Protein AF-A0A7W1M596-F1 (afdb_monomer_lite)

Sequence (520 aa):
LQRAGARLAQAERQLARLGSRATSGARTAAVVAQSPREAPVLTSSGQTLSWSRVAGMSTYVFVRKVPGQPDQYSVVTGTSITPPAVPGATVRYAVRTTAWWSSWSAERAIAYPGAGEGGKAPNPQAAPSVTVSGQTISWNSVAGVGAYVLVRKVPGLSDVYSEVNGTSVTPPVAPGKNVRYSVRTAVEHSAWAPEVAIAYPASTPPPVSPPPPVTPPVEEPVTPPPAEEGHEGSSRTMIGLDIGGWAWESAINDEAGAVRYVRSSYKHFNSDSQMALLAKAGVKLLPLFGEGGTLASYDNAAFVGEIVSWFKRYGKGGTFWAGRPVDLGATTAELINEPGNPYFYPDYANHRLYAEITKAVHSALEANFAAAVRPKLLVSYDGGFNGSEYGRAIFAAGAVADGVTVHPYGGHGSGSAGGNRERVVQAHSETGLPVYVTEVGWPTGLGLLPTGDSLQWSEQQQAVNLSDFIKWARAQGYVEDVTYFNYADYGINDFYGIVHSDGSGHKLSYGVLKAATAAS

pLDDT: mean 81.78, std 19.17, range [26.0, 98.81]

Foldseek 3Di:
DVVVVVVVVVVLLVLQVVLVPQPPDDDDDDDPQADLQEAWAWDDDAQKIFTDDHPSFQKKWKWKAWPPDPIDIDIDGHTMDRDAADAQTWMKMWMFTSHPNRDIHDIDIHGHHHPDPDDDPFDLLEAWAWDDDQQKIFTDDGHPFQKKKKWKAWPPDDIDIDIDGHGMDRDDADEQTWMKMWMTGPDPNRDIYPIDIDGHHHDDDDPPDPPDPDDDDDDDPDDDDDDDDDPPPQQFAAEEAEAEDDPCLVCLLVRLLQHQEYEYACVCVQDLVSLVSSVVSNHAYAHEQAEADALVVCPDPVNLVSVLVSCCQQFFVHPSCVPPPDRSGAQAYEYHALLCDCSRHVNSVPLLSLQVSQVSNVVSLPVRDDPVGRRWYEYECQSVPNQNVSNVSNVVSPHDTQAYEDALAQADDPCSLQSPCVSVVVSCVVPVHAYAHAETFAAAQPPDDDPVRHDHDHLVSRQVSLLVNSVVLSVPSRHRYDYYPHQEQDDPGRRRHQAYNVRPDGGSNSVSSRVSNVVD

Structure (mmCIF, N/CA/C/O backbone):
data_AF-A0A7W1M596-F1
#
_entry.id   AF-A0A7W1M596-F1
#
loop_
_atom_site.group_PDB
_atom_site.id
_atom_site.type_symbol
_atom_site.label_atom_id
_atom_site.label_alt_id
_atom_site.label_comp_id
_atom_site.label_asym_id
_atom_site.label_entity_id
_atom_site.label_seq_id
_atom_site.pdbx_PDB_ins_code
_atom_site.Cartn_x
_atom_site.Cartn_y
_atom_site.Cartn_z
_atom_site.occupancy
_atom_site.B_iso_or_equiv
_atom_site.auth_seq_id
_atom_site.auth_comp_id
_atom_site.auth_asym_id
_atom_site.auth_atom_id
_atom_site.pdbx_PDB_model_num
ATOM 1 N N . LEU A 1 1 ? 16.383 23.974 5.645 1.00 28.50 1 LEU A N 1
ATOM 2 C CA . LEU A 1 1 ? 17.356 22.950 6.100 1.00 28.50 1 LEU A CA 1
ATOM 3 C C . LEU A 1 1 ? 16.738 21.543 6.186 1.00 28.50 1 LEU A C 1
ATOM 5 O O . LEU A 1 1 ? 17.225 20.673 5.482 1.00 28.50 1 LEU A O 1
ATOM 9 N N . GLN A 1 2 ? 15.616 21.308 6.886 1.00 27.77 2 GLN A N 1
ATOM 10 C CA . GLN A 1 2 ? 14.975 19.970 6.972 1.00 27.77 2 GLN A CA 1
ATOM 11 C C . GLN A 1 2 ? 14.393 19.398 5.653 1.00 27.77 2 GLN A C 1
ATOM 13 O O . GLN A 1 2 ? 14.469 18.195 5.428 1.00 27.77 2 GLN A O 1
ATOM 18 N N . ARG A 1 3 ? 13.879 20.229 4.728 1.00 26.00 3 ARG A N 1
ATOM 19 C CA . ARG A 1 3 ? 13.338 19.755 3.427 1.00 26.00 3 ARG A CA 1
ATOM 20 C C . ARG A 1 3 ? 14.406 19.248 2.441 1.00 26.00 3 ARG A C 1
ATOM 22 O O . ARG A 1 3 ? 14.083 18.471 1.549 1.00 26.00 3 ARG A O 1
ATOM 29 N N . ALA A 1 4 ? 15.665 19.665 2.602 1.00 27.11 4 ALA A N 1
ATOM 30 C CA . ALA A 1 4 ? 16.783 19.183 1.786 1.00 27.11 4 ALA A CA 1
ATOM 31 C C . ALA A 1 4 ? 17.272 17.798 2.252 1.00 27.11 4 ALA A C 1
ATOM 33 O O . ALA A 1 4 ? 17.572 16.951 1.418 1.00 27.11 4 ALA A O 1
ATOM 34 N N . GLY A 1 5 ? 17.250 17.532 3.566 1.00 27.67 5 GLY A N 1
ATOM 35 C CA . GLY A 1 5 ? 17.598 16.224 4.135 1.00 27.67 5 GLY A CA 1
ATOM 36 C C . GLY A 1 5 ? 16.608 15.112 3.771 1.00 27.67 5 GLY A C 1
ATOM 37 O O . GLY A 1 5 ? 17.021 13.998 3.476 1.00 27.67 5 GLY A O 1
ATOM 38 N N . ALA A 1 6 ? 15.308 15.420 3.693 1.00 30.38 6 ALA A N 1
ATOM 39 C CA . ALA A 1 6 ? 14.288 14.443 3.296 1.00 30.38 6 ALA A CA 1
ATOM 40 C C . ALA A 1 6 ? 14.400 14.026 1.814 1.00 30.38 6 ALA A C 1
ATOM 42 O O . ALA A 1 6 ? 14.241 12.851 1.488 1.00 30.38 6 ALA A O 1
ATOM 43 N N . ARG A 1 7 ? 14.732 14.976 0.925 1.00 34.94 7 ARG A N 1
ATOM 44 C CA . ARG A 1 7 ? 14.976 14.711 -0.504 1.00 34.94 7 ARG A CA 1
ATOM 45 C C . ARG A 1 7 ? 16.296 13.972 -0.737 1.00 34.94 7 ARG A C 1
ATOM 47 O O . ARG A 1 7 ? 16.336 13.084 -1.582 1.00 34.94 7 ARG A O 1
ATOM 54 N N . LEU A 1 8 ? 17.337 14.282 0.043 1.00 36.59 8 LEU A N 1
ATOM 55 C CA . LEU A 1 8 ? 18.605 13.546 0.033 1.00 36.59 8 LEU A CA 1
ATOM 56 C C . LEU A 1 8 ? 18.402 12.090 0.476 1.00 36.59 8 LEU A C 1
ATOM 58 O O . LEU A 1 8 ? 18.803 11.190 -0.247 1.00 36.59 8 LEU A O 1
ATOM 62 N N . ALA A 1 9 ? 17.669 11.848 1.566 1.00 37.00 9 ALA A N 1
ATOM 63 C CA . ALA A 1 9 ? 17.369 10.495 2.037 1.00 37.00 9 ALA A CA 1
ATOM 64 C C . ALA A 1 9 ? 16.513 9.685 1.040 1.00 37.00 9 ALA A C 1
ATOM 66 O O . ALA A 1 9 ? 16.680 8.476 0.903 1.00 37.00 9 ALA A O 1
ATOM 67 N N . GLN A 1 10 ? 15.591 10.329 0.317 1.00 38.19 10 GLN A N 1
ATOM 68 C CA . GLN A 1 10 ? 14.768 9.668 -0.703 1.00 38.19 10 GLN A CA 1
ATOM 69 C C . GLN A 1 10 ? 15.570 9.335 -1.971 1.00 38.19 10 GLN A C 1
ATOM 71 O O . GLN A 1 10 ? 15.425 8.238 -2.510 1.00 38.19 10 GLN A O 1
ATOM 76 N N . ALA A 1 11 ? 16.471 10.230 -2.387 1.00 36.00 11 ALA A N 1
ATOM 77 C CA . ALA A 1 11 ? 17.426 9.964 -3.457 1.00 36.00 11 ALA A CA 1
ATOM 78 C C . ALA A 1 11 ? 18.417 8.855 -3.058 1.00 36.00 11 ALA A C 1
ATOM 80 O O . ALA A 1 11 ? 18.638 7.936 -3.836 1.00 36.00 11 ALA A O 1
ATOM 81 N N . GLU A 1 12 ? 18.947 8.866 -1.831 1.00 38.59 12 GLU A N 1
ATOM 82 C CA . GLU A 1 12 ? 19.834 7.822 -1.293 1.00 38.59 12 GLU A CA 1
ATOM 83 C C . GLU A 1 12 ? 19.157 6.441 -1.236 1.00 38.59 12 GLU A C 1
ATOM 85 O O . GLU A 1 12 ? 19.791 5.432 -1.547 1.00 38.59 12 GLU A O 1
ATOM 90 N N . ARG A 1 13 ? 17.849 6.388 -0.947 1.00 41.91 13 ARG A N 1
ATOM 91 C CA . ARG A 1 13 ? 17.044 5.154 -0.987 1.00 41.91 13 ARG A CA 1
ATOM 92 C C . ARG A 1 13 ? 16.803 4.628 -2.406 1.00 41.91 13 ARG A C 1
ATOM 94 O O . ARG A 1 13 ? 16.913 3.424 -2.627 1.00 41.91 13 ARG A O 1
ATOM 101 N N . GLN A 1 14 ? 16.531 5.503 -3.377 1.00 38.78 14 GLN A N 1
ATOM 102 C CA . GLN A 1 14 ? 16.448 5.108 -4.794 1.00 38.78 14 GLN A CA 1
ATOM 103 C C . GLN A 1 14 ? 17.814 4.659 -5.347 1.00 38.78 14 GLN A C 1
ATOM 105 O O . GLN A 1 14 ? 17.888 3.735 -6.154 1.00 38.78 14 GLN A O 1
ATOM 110 N N . LEU A 1 15 ? 18.903 5.257 -4.859 1.00 38.81 15 LEU A N 1
ATOM 111 C CA . LEU A 1 15 ? 20.287 4.939 -5.224 1.00 38.81 15 LEU A CA 1
ATOM 112 C C . LEU A 1 15 ? 20.763 3.581 -4.684 1.00 38.81 15 LEU A C 1
ATOM 114 O O . LEU A 1 15 ? 21.453 2.850 -5.396 1.00 38.81 15 LEU A O 1
ATOM 118 N N . ALA A 1 16 ? 20.363 3.209 -3.464 1.00 37.22 16 ALA A N 1
ATOM 119 C CA . ALA A 1 16 ? 20.720 1.933 -2.838 1.00 37.22 16 ALA A CA 1
ATOM 120 C C . ALA A 1 16 ? 20.178 0.708 -3.602 1.00 37.22 16 ALA A C 1
ATOM 122 O O . ALA A 1 16 ? 20.854 -0.319 -3.673 1.00 37.22 16 ALA A O 1
ATOM 123 N N . ARG A 1 17 ? 19.001 0.831 -4.234 1.00 41.44 17 ARG A N 1
ATOM 124 C CA . ARG A 1 17 ? 18.381 -0.230 -5.055 1.00 41.44 17 ARG A CA 1
ATOM 125 C C . ARG A 1 17 ? 19.110 -0.481 -6.382 1.00 41.44 17 ARG A C 1
ATOM 127 O O . ARG A 1 17 ? 19.020 -1.574 -6.933 1.00 41.44 17 ARG A O 1
ATOM 134 N N . LEU A 1 18 ? 19.850 0.504 -6.893 1.00 40.41 18 LEU A N 1
ATOM 135 C CA . LEU A 1 18 ? 20.597 0.383 -8.151 1.00 40.41 18 LEU A CA 1
ATOM 136 C C . LEU A 1 18 ? 22.004 -0.212 -7.951 1.00 40.41 18 LEU A C 1
ATOM 138 O O . LEU A 1 18 ? 22.523 -0.855 -8.860 1.00 40.41 18 LEU A O 1
ATOM 142 N N . GLY A 1 19 ? 22.612 -0.038 -6.771 1.00 35.19 19 GLY A N 1
ATOM 143 C CA . GLY A 1 19 ? 23.960 -0.536 -6.463 1.00 35.19 19 GLY A CA 1
ATOM 144 C C . GLY A 1 19 ? 24.043 -2.029 -6.109 1.00 35.19 19 GLY A C 1
ATOM 145 O O . GLY A 1 19 ? 25.073 -2.654 -6.348 1.00 35.19 19 GLY A O 1
ATOM 146 N N . SER A 1 20 ? 22.974 -2.631 -5.576 1.00 39.31 20 SER A N 1
ATOM 147 C CA . SER A 1 20 ? 22.945 -4.049 -5.165 1.00 39.31 20 SER A CA 1
ATOM 148 C C . SER A 1 20 ? 22.769 -5.041 -6.325 1.00 39.31 20 SER A C 1
ATOM 150 O O . SER A 1 20 ? 23.037 -6.228 -6.158 1.00 39.31 20 SER A O 1
ATOM 152 N N . ARG A 1 21 ? 22.368 -4.573 -7.516 1.00 39.81 21 ARG A N 1
ATOM 153 C CA . ARG A 1 21 ? 22.128 -5.408 -8.710 1.00 39.81 21 ARG A CA 1
ATOM 154 C C . ARG A 1 21 ? 23.375 -5.743 -9.536 1.00 39.81 21 ARG A C 1
ATOM 156 O O . ARG A 1 21 ? 23.281 -6.562 -10.443 1.00 39.81 21 ARG A O 1
ATOM 163 N N . ALA A 1 22 ? 24.530 -5.142 -9.251 1.00 38.72 22 ALA A N 1
ATOM 164 C CA . ALA A 1 22 ? 25.723 -5.291 -10.092 1.00 38.72 22 ALA A CA 1
ATOM 165 C C . ALA A 1 22 ? 26.769 -6.307 -9.578 1.00 38.72 22 ALA A C 1
ATOM 167 O O . ALA A 1 22 ? 27.789 -6.512 -10.233 1.00 38.72 22 ALA A O 1
ATOM 168 N N . THR A 1 23 ? 26.542 -6.963 -8.431 1.00 39.78 23 THR A N 1
ATOM 169 C CA . THR A 1 23 ? 27.536 -7.845 -7.779 1.00 39.78 23 THR A CA 1
ATOM 170 C C . THR A 1 23 ? 27.235 -9.347 -7.835 1.00 39.78 23 THR A C 1
ATOM 172 O O . THR A 1 23 ? 28.055 -10.140 -7.375 1.00 39.78 23 THR A O 1
ATOM 175 N N . SER A 1 24 ? 26.131 -9.790 -8.438 1.00 37.09 24 SER A N 1
ATOM 176 C CA . SER A 1 24 ? 25.771 -11.215 -8.520 1.00 37.09 24 SER A CA 1
ATOM 177 C C . SER A 1 24 ? 26.076 -11.826 -9.892 1.00 37.09 24 SER A C 1
ATOM 179 O O . SER A 1 24 ? 25.184 -12.255 -10.618 1.00 37.09 24 SER A O 1
ATOM 181 N N . GLY A 1 25 ? 27.360 -11.904 -10.255 1.00 39.53 25 GLY A N 1
ATOM 182 C CA . GLY A 1 25 ? 27.763 -12.664 -11.440 1.00 39.53 25 GLY A CA 1
ATOM 183 C C . GLY A 1 25 ? 29.232 -12.545 -11.826 1.00 39.53 25 GLY A C 1
ATOM 184 O O . GLY A 1 25 ? 29.533 -11.847 -12.782 1.00 39.53 25 GLY A O 1
ATOM 185 N N . ALA A 1 26 ? 30.130 -13.230 -11.107 1.00 35.09 26 ALA A N 1
ATOM 186 C CA . ALA A 1 26 ? 31.354 -13.834 -11.662 1.00 35.09 26 ALA A CA 1
ATOM 187 C C . ALA A 1 26 ? 32.180 -14.500 -10.547 1.00 35.09 26 ALA A C 1
ATOM 189 O O . ALA A 1 26 ? 32.810 -13.827 -9.731 1.00 35.09 26 ALA A O 1
ATOM 190 N N . ARG A 1 27 ? 32.225 -15.837 -10.535 1.00 38.66 27 ARG A N 1
ATOM 191 C CA . ARG A 1 27 ? 33.371 -16.571 -9.980 1.00 38.66 27 ARG A CA 1
ATOM 192 C C . ARG A 1 27 ? 34.396 -16.766 -11.105 1.00 38.66 27 ARG A C 1
ATOM 194 O O . ARG A 1 27 ? 34.011 -16.970 -12.252 1.00 38.66 27 ARG A O 1
ATOM 201 N N . THR A 1 28 ? 35.673 -16.711 -10.714 1.00 34.78 28 THR A N 1
ATOM 202 C CA . THR A 1 28 ? 36.935 -16.935 -11.460 1.00 34.78 28 THR A CA 1
ATOM 203 C C . THR A 1 28 ? 37.419 -15.868 -12.454 1.00 34.78 28 THR A C 1
ATOM 205 O O . THR A 1 28 ? 37.081 -15.899 -13.627 1.00 34.78 28 THR A O 1
ATOM 208 N N . ALA A 1 29 ? 38.311 -14.979 -11.994 1.00 29.66 29 ALA A N 1
ATOM 209 C CA . ALA A 1 29 ? 39.751 -14.949 -12.321 1.00 29.66 29 ALA A CA 1
ATOM 210 C C . ALA A 1 29 ? 40.411 -13.756 -11.594 1.00 29.66 29 ALA A C 1
ATOM 212 O O . ALA A 1 29 ? 39.835 -12.673 -11.513 1.00 29.66 29 ALA A O 1
ATOM 213 N N . ALA A 1 30 ? 41.598 -13.964 -11.021 1.00 36.91 30 ALA A N 1
ATOM 214 C CA . ALA A 1 30 ? 42.305 -12.979 -10.209 1.00 36.91 30 ALA A CA 1
ATOM 215 C C . ALA A 1 30 ? 42.829 -11.801 -11.052 1.00 36.91 30 ALA A C 1
ATOM 217 O O . ALA A 1 30 ? 43.868 -11.889 -11.697 1.00 36.91 30 ALA A O 1
ATOM 218 N N . VAL A 1 31 ? 42.125 -10.675 -10.985 1.00 36.19 31 VAL A N 1
ATOM 219 C CA . VAL A 1 31 ? 42.684 -9.328 -11.149 1.00 36.19 31 VAL A CA 1
ATOM 220 C C . VAL A 1 31 ? 42.338 -8.609 -9.854 1.00 36.19 31 VAL A C 1
ATOM 222 O O . VAL A 1 31 ? 41.225 -8.776 -9.358 1.00 36.19 31 VAL A O 1
ATOM 225 N N . VAL A 1 32 ? 43.284 -7.875 -9.267 1.00 41.69 32 VAL A N 1
ATOM 226 C CA . VAL A 1 32 ? 43.079 -7.089 -8.040 1.00 41.69 32 VAL A CA 1
ATOM 227 C C . VAL A 1 32 ? 41.916 -6.119 -8.280 1.00 41.69 32 VAL A C 1
ATOM 229 O O . VAL A 1 32 ? 42.087 -5.053 -8.864 1.00 41.69 32 VAL A O 1
ATOM 232 N N . ALA A 1 33 ? 40.702 -6.537 -7.921 1.00 40.25 33 ALA A N 1
ATOM 233 C CA . ALA A 1 33 ? 39.493 -5.772 -8.155 1.00 40.25 33 ALA A CA 1
ATOM 234 C C . ALA A 1 33 ? 39.441 -4.660 -7.109 1.00 40.25 33 ALA A C 1
ATOM 236 O O . ALA A 1 33 ? 39.311 -4.932 -5.915 1.00 40.25 33 ALA A O 1
ATOM 237 N N . GLN A 1 34 ? 39.577 -3.412 -7.565 1.00 52.25 34 GLN A N 1
ATOM 238 C CA . GLN A 1 34 ? 39.363 -2.236 -6.726 1.00 52.25 34 GLN A CA 1
ATOM 239 C C . GLN A 1 34 ? 37.997 -2.338 -6.049 1.00 52.25 34 GLN A C 1
ATOM 241 O O . GLN A 1 34 ? 36.995 -2.679 -6.685 1.00 52.25 34 GLN A O 1
ATOM 246 N N . SER A 1 35 ? 37.981 -2.069 -4.746 1.00 67.12 35 SER A N 1
ATOM 247 C CA . SER A 1 35 ? 36.778 -2.168 -3.928 1.00 67.12 35 SER A CA 1
ATOM 248 C C . SER A 1 35 ? 35.696 -1.246 -4.497 1.00 67.12 35 SER A C 1
ATOM 250 O O . SER A 1 35 ? 35.984 -0.083 -4.776 1.00 67.12 35 SER A O 1
ATOM 252 N N . PRO A 1 36 ? 34.427 -1.682 -4.606 1.00 63.12 36 PRO A N 1
ATOM 253 C CA . PRO A 1 36 ? 33.338 -0.821 -5.073 1.00 63.12 36 PRO A CA 1
ATOM 254 C C . PRO A 1 36 ? 33.099 0.400 -4.168 1.00 63.12 36 PRO A C 1
ATOM 256 O O . PRO A 1 36 ? 32.384 1.322 -4.557 1.00 63.12 36 PRO A O 1
ATOM 259 N N . ARG A 1 37 ? 33.704 0.423 -2.970 1.00 71.31 37 ARG A N 1
ATOM 260 C CA . ARG A 1 37 ? 33.677 1.542 -2.015 1.00 71.31 37 ARG A CA 1
ATOM 261 C C . ARG A 1 37 ? 34.834 2.531 -2.189 1.00 71.31 37 ARG A C 1
ATOM 263 O O . ARG A 1 37 ? 34.822 3.588 -1.560 1.00 71.31 37 ARG A O 1
ATOM 270 N N . GLU A 1 38 ? 35.828 2.198 -3.006 1.00 75.69 38 GLU A N 1
ATOM 271 C CA . GLU A 1 38 ? 36.959 3.072 -3.298 1.00 75.69 38 GLU A CA 1
ATOM 272 C C . GLU A 1 38 ? 36.514 4.255 -4.168 1.00 75.69 38 GLU A C 1
ATOM 274 O O . GLU A 1 38 ? 35.653 4.129 -5.046 1.00 75.69 38 GLU A O 1
ATOM 279 N N . ALA A 1 39 ? 37.083 5.429 -3.896 1.00 82.00 39 ALA A N 1
ATOM 280 C CA . ALA A 1 39 ? 36.759 6.635 -4.637 1.00 82.00 39 ALA A CA 1
ATOM 281 C C . ALA A 1 39 ? 37.304 6.549 -6.075 1.00 82.00 39 ALA A C 1
ATOM 283 O O . ALA A 1 39 ? 38.486 6.250 -6.257 1.00 82.00 39 ALA A O 1
ATOM 284 N N . PRO A 1 40 ? 36.503 6.875 -7.104 1.00 88.12 40 PRO A N 1
ATOM 285 C CA . PRO A 1 40 ? 37.016 7.009 -8.460 1.00 88.12 40 PRO A CA 1
ATOM 286 C C . PRO A 1 40 ? 38.048 8.140 -8.548 1.00 88.12 40 PRO A C 1
ATOM 288 O O . PRO A 1 40 ? 37.917 9.181 -7.900 1.00 88.12 40 PRO A O 1
ATOM 291 N N . VAL A 1 41 ? 39.056 7.981 -9.400 1.00 91.75 41 VAL A N 1
ATOM 292 C CA . VAL A 1 41 ? 40.051 9.026 -9.657 1.00 91.75 41 VAL A CA 1
ATOM 293 C C . VAL A 1 41 ? 39.484 10.001 -10.678 1.00 91.75 41 VAL A C 1
ATOM 295 O O . VAL A 1 41 ? 39.380 9.655 -11.849 1.00 91.75 41 VAL A O 1
ATOM 298 N N . LEU A 1 42 ? 39.120 11.210 -10.244 1.00 92.38 42 LEU A N 1
ATOM 299 C CA . LEU A 1 42 ? 38.543 12.257 -11.092 1.00 92.38 42 LEU A CA 1
ATOM 300 C C . LEU A 1 42 ? 39.627 13.120 -11.763 1.00 92.38 42 LEU A C 1
ATOM 302 O O . LEU A 1 42 ? 40.504 13.689 -11.101 1.00 92.38 42 LEU A O 1
ATOM 306 N N . THR A 1 43 ? 39.529 13.275 -13.080 1.00 83.56 43 THR A N 1
ATOM 307 C CA . THR A 1 43 ? 40.374 14.135 -13.915 1.00 83.56 43 THR A CA 1
ATOM 308 C C . THR A 1 43 ? 39.517 15.085 -14.753 1.00 83.56 43 THR A C 1
ATOM 310 O O . THR A 1 43 ? 38.329 14.851 -14.973 1.00 83.56 43 THR A O 1
ATOM 313 N N . SER A 1 44 ? 40.111 16.192 -15.195 1.00 81.75 44 SER A N 1
ATOM 314 C CA . SER A 1 44 ? 39.487 17.148 -16.109 1.00 81.75 44 SER A CA 1
ATOM 315 C C . SER A 1 44 ? 40.352 17.323 -17.353 1.00 81.75 44 SER A C 1
ATOM 317 O O . SER A 1 44 ? 41.578 17.365 -17.271 1.00 81.75 44 SER A O 1
ATOM 319 N N . SER A 1 45 ? 39.704 17.443 -18.508 1.00 75.44 45 SER A N 1
ATOM 320 C CA . SER A 1 45 ? 40.321 17.869 -19.761 1.00 75.44 45 SER A CA 1
ATOM 321 C C . SER A 1 45 ? 39.384 18.862 -20.441 1.00 75.44 45 SER A C 1
ATOM 323 O O . SER A 1 45 ? 38.261 18.524 -20.823 1.00 75.44 45 SER A O 1
ATOM 325 N N . GLY A 1 46 ? 39.801 20.128 -20.504 1.00 78.81 46 GLY A N 1
ATOM 326 C CA . GLY A 1 46 ? 38.909 21.229 -20.863 1.00 78.81 46 GLY A CA 1
ATOM 327 C C . GLY A 1 46 ? 37.721 21.329 -19.897 1.00 78.81 46 GLY A C 1
ATOM 328 O O . GLY A 1 46 ? 37.907 21.412 -18.684 1.00 78.81 46 GLY A O 1
ATOM 329 N N . GLN A 1 47 ? 36.501 21.312 -20.439 1.00 77.81 47 GLN A N 1
ATOM 330 C CA . GLN A 1 47 ? 35.254 21.340 -19.657 1.00 77.81 47 GLN A CA 1
ATOM 331 C C . GLN A 1 47 ? 34.692 19.940 -19.360 1.00 77.81 47 GLN A C 1
ATOM 333 O O . GLN A 1 47 ? 33.639 19.808 -18.740 1.00 77.81 47 GLN A O 1
ATOM 338 N N . THR A 1 48 ? 35.381 18.890 -19.802 1.00 76.31 48 THR A N 1
ATOM 339 C CA . THR A 1 48 ? 34.952 17.507 -19.611 1.00 76.31 48 THR A CA 1
ATOM 340 C C . THR A 1 48 ? 35.653 16.909 -18.403 1.00 76.31 48 THR A C 1
ATOM 342 O O . THR A 1 48 ? 36.873 16.997 -18.257 1.00 76.31 48 THR A O 1
ATOM 345 N N . LEU A 1 49 ? 34.868 16.285 -17.535 1.00 83.56 49 LEU A N 1
ATOM 346 C CA . LEU A 1 49 ? 35.326 15.503 -16.399 1.00 83.56 49 LEU A CA 1
ATOM 347 C C . LEU A 1 49 ? 35.291 14.028 -16.773 1.00 83.56 49 LEU A C 1
ATOM 349 O O . LEU A 1 49 ? 34.320 13.565 -17.367 1.00 83.56 49 LEU A O 1
ATOM 353 N N . SER A 1 50 ? 36.322 13.289 -16.391 1.00 81.38 50 SER A N 1
ATOM 354 C CA . SER A 1 50 ? 36.404 11.842 -16.582 1.00 81.38 50 SER A CA 1
ATOM 355 C C . SER A 1 50 ? 36.919 11.190 -15.310 1.00 81.38 50 SER A C 1
ATOM 357 O O . SER A 1 50 ? 37.657 11.814 -14.552 1.00 81.38 50 SER A O 1
ATOM 359 N N . TRP A 1 51 ? 36.537 9.945 -15.040 1.00 91.31 51 TRP A N 1
ATOM 360 C CA . TRP A 1 51 ? 37.010 9.238 -13.850 1.00 91.31 51 TRP A CA 1
ATOM 361 C C . TRP A 1 51 ? 37.339 7.774 -14.101 1.00 91.31 51 TRP A C 1
ATOM 363 O O . TRP A 1 51 ? 36.896 7.178 -15.082 1.00 91.31 51 TRP A O 1
ATOM 373 N N . SER A 1 52 ? 38.142 7.185 -13.210 1.00 86.38 52 SER A N 1
ATOM 374 C CA . SER A 1 52 ? 38.480 5.765 -13.298 1.00 86.38 52 SER A CA 1
ATOM 375 C C . SER A 1 52 ? 37.237 4.885 -13.144 1.00 86.38 52 SER A C 1
ATOM 377 O O . SER A 1 52 ? 36.372 5.110 -12.289 1.00 86.38 52 SER A O 1
ATOM 379 N N . ARG A 1 53 ? 37.152 3.847 -13.980 1.00 82.62 53 ARG A N 1
ATOM 380 C CA . ARG A 1 53 ? 36.116 2.828 -13.833 1.00 82.62 53 ARG A CA 1
ATOM 381 C C . ARG A 1 53 ? 36.376 2.030 -12.556 1.00 82.62 53 ARG A C 1
ATOM 383 O O . ARG A 1 53 ? 37.497 1.584 -12.346 1.00 82.62 53 ARG A O 1
ATOM 390 N N . VAL A 1 54 ? 35.342 1.813 -11.746 1.00 81.31 54 VAL A N 1
ATOM 391 C CA . VAL A 1 54 ? 35.410 0.939 -10.567 1.00 81.31 54 VAL A CA 1
ATOM 392 C C . VAL A 1 54 ? 34.761 -0.388 -10.943 1.00 81.31 54 VAL A C 1
ATOM 394 O O . VAL A 1 54 ? 33.707 -0.406 -11.586 1.00 81.31 54 VAL A O 1
ATOM 397 N N . ALA A 1 55 ? 35.417 -1.500 -10.616 1.00 75.75 55 ALA A N 1
ATOM 398 C CA . ALA A 1 55 ? 34.967 -2.831 -11.009 1.00 75.75 55 ALA A CA 1
ATOM 399 C C . ALA A 1 55 ? 33.549 -3.114 -10.483 1.00 75.75 55 ALA A C 1
ATOM 401 O O . ALA A 1 55 ? 33.216 -2.778 -9.349 1.00 75.75 55 ALA A O 1
ATOM 402 N N . GLY A 1 56 ? 32.700 -3.697 -11.331 1.00 70.25 56 GLY A N 1
ATOM 403 C CA . GLY A 1 56 ? 31.297 -3.961 -10.994 1.00 70.25 56 GLY A CA 1
ATOM 404 C C . GLY A 1 56 ? 30.392 -2.723 -10.969 1.00 70.25 56 GLY A C 1
ATOM 405 O O . GLY A 1 56 ? 29.201 -2.871 -10.739 1.00 70.25 56 GLY A O 1
ATOM 406 N N . MET A 1 57 ? 30.902 -1.518 -11.250 1.00 74.75 57 MET A N 1
ATOM 407 C CA . MET A 1 57 ? 30.095 -0.294 -11.269 1.00 74.75 57 MET A CA 1
ATOM 408 C C . MET A 1 57 ? 29.909 0.236 -12.697 1.00 74.75 57 MET A C 1
ATOM 410 O O . MET A 1 57 ? 30.854 0.332 -13.486 1.00 74.75 57 MET A O 1
ATOM 414 N N . SER A 1 58 ? 28.670 0.598 -13.031 1.00 73.69 58 SER A N 1
ATOM 415 C CA . SER A 1 58 ? 28.291 1.283 -14.281 1.00 73.69 58 SER A CA 1
ATOM 416 C C . SER A 1 58 ? 27.648 2.652 -14.040 1.00 73.69 58 SER A C 1
ATOM 418 O O . SER A 1 58 ? 27.443 3.413 -14.989 1.00 73.69 58 SER A O 1
ATOM 420 N N . THR A 1 59 ? 27.360 2.975 -12.777 1.00 70.06 59 THR A N 1
ATOM 421 C CA . THR A 1 59 ? 26.697 4.203 -12.341 1.00 70.06 59 THR A CA 1
ATOM 422 C C . THR A 1 59 ? 27.493 4.897 -11.243 1.00 70.06 59 THR A C 1
ATOM 424 O O . THR A 1 59 ? 28.118 4.259 -10.388 1.00 70.06 59 THR A O 1
ATOM 427 N N . TYR A 1 60 ? 27.452 6.226 -11.266 1.00 80.69 60 TYR A N 1
ATOM 428 C CA . TYR A 1 60 ? 28.171 7.087 -10.340 1.00 80.69 60 TYR A CA 1
ATOM 429 C C . TYR A 1 60 ? 27.279 8.225 -9.857 1.00 80.69 60 TYR A C 1
ATOM 431 O O . TYR A 1 60 ? 26.414 8.702 -10.592 1.00 80.69 60 TYR A O 1
ATOM 439 N N . VAL A 1 61 ? 27.508 8.677 -8.627 1.00 76.44 61 VAL A N 1
ATOM 440 C CA . VAL A 1 61 ? 26.906 9.903 -8.101 1.00 76.44 61 VAL A CA 1
ATOM 441 C C . VAL A 1 61 ? 27.864 11.051 -8.384 1.00 76.44 61 VAL A C 1
ATOM 443 O O . VAL A 1 61 ? 29.013 11.028 -7.947 1.00 76.44 61 VAL A O 1
ATOM 446 N N . PHE A 1 62 ? 27.376 12.052 -9.103 1.00 83.81 62 PHE A N 1
ATOM 447 C CA . PHE A 1 62 ? 28.093 13.264 -9.468 1.00 83.81 62 PHE A CA 1
ATOM 448 C C . PHE A 1 62 ? 27.552 14.446 -8.666 1.00 83.81 62 PHE A C 1
ATOM 450 O O . PHE A 1 62 ? 26.343 14.692 -8.677 1.00 83.81 62 PHE A O 1
ATOM 457 N N . VAL A 1 63 ? 28.437 15.180 -7.988 1.00 81.44 63 VAL A N 1
ATOM 458 C CA . VAL A 1 63 ? 28.087 16.427 -7.295 1.00 81.44 63 VAL A CA 1
ATOM 459 C C . VAL A 1 63 ? 28.701 17.627 -8.002 1.00 81.44 63 VAL A C 1
ATOM 461 O O . VAL A 1 63 ? 29.872 17.616 -8.384 1.00 81.44 63 VAL A O 1
ATOM 464 N N . ARG A 1 64 ? 27.896 18.680 -8.143 1.00 84.38 64 ARG A N 1
ATOM 465 C CA . ARG A 1 64 ? 28.253 19.982 -8.699 1.00 84.38 64 ARG A CA 1
ATOM 466 C C . ARG A 1 64 ? 28.042 21.056 -7.639 1.00 84.38 64 ARG A C 1
ATOM 468 O O . ARG A 1 64 ? 26.928 21.245 -7.155 1.00 84.38 64 ARG A O 1
ATOM 475 N N . LYS A 1 65 ? 29.111 21.785 -7.324 1.00 83.38 65 LYS A N 1
ATOM 476 C CA . LYS A 1 65 ? 29.137 22.839 -6.307 1.00 83.38 65 LYS A CA 1
ATOM 477 C C . LYS A 1 65 ? 29.431 24.179 -6.966 1.00 83.38 65 LYS A C 1
ATOM 479 O O . LYS A 1 65 ? 30.577 24.483 -7.310 1.00 83.38 65 LYS A O 1
ATOM 484 N N . VAL A 1 66 ? 28.376 24.959 -7.184 1.00 81.38 66 VAL A N 1
ATOM 485 C CA . VAL A 1 66 ? 28.476 26.323 -7.716 1.00 81.38 66 VAL A CA 1
ATOM 486 C C . VAL A 1 66 ? 28.528 27.300 -6.541 1.00 81.38 66 VAL A C 1
ATOM 488 O O . VAL A 1 66 ? 27.676 27.204 -5.657 1.00 81.38 66 VAL A O 1
ATOM 491 N N . PRO A 1 67 ? 29.482 28.249 -6.509 1.00 77.50 67 PRO A N 1
ATOM 492 C CA . PRO A 1 67 ? 29.526 29.269 -5.466 1.00 77.50 67 PRO A CA 1
ATOM 493 C C . PRO A 1 67 ? 28.179 29.988 -5.303 1.00 77.50 67 PRO A C 1
ATOM 495 O O . PRO A 1 67 ? 27.579 30.425 -6.283 1.00 77.50 67 PRO A O 1
ATOM 498 N N . GLY A 1 68 ? 27.696 30.092 -4.062 1.00 70.19 68 GLY A N 1
ATOM 499 C CA . GLY A 1 68 ? 26.423 30.750 -3.742 1.00 70.19 68 GLY A CA 1
ATOM 500 C C . GLY A 1 68 ? 25.161 29.924 -4.027 1.00 70.19 68 GLY A C 1
ATOM 501 O O . GLY A 1 68 ? 24.062 30.435 -3.828 1.00 70.19 68 GLY A O 1
ATOM 502 N N . GLN A 1 69 ? 25.285 28.665 -4.460 1.00 61.97 69 GLN A N 1
ATOM 503 C CA . GLN A 1 69 ? 24.158 27.750 -4.670 1.00 61.97 69 GLN A CA 1
ATOM 504 C C . GLN A 1 69 ? 24.275 26.509 -3.771 1.00 61.97 69 GLN A C 1
ATOM 506 O O . GLN A 1 69 ? 25.386 26.132 -3.395 1.00 61.97 69 GLN A O 1
ATOM 511 N N . PRO A 1 70 ? 23.151 25.852 -3.423 1.00 54.66 70 PRO A N 1
ATOM 512 C CA . PRO A 1 70 ? 23.199 24.547 -2.774 1.00 54.66 70 PRO A CA 1
ATOM 513 C C . PRO A 1 70 ? 23.833 23.498 -3.696 1.00 54.66 70 PRO A C 1
ATOM 515 O O . PRO A 1 70 ? 23.668 23.558 -4.917 1.00 54.66 70 PRO A O 1
ATOM 518 N N . ASP A 1 71 ? 24.510 22.516 -3.101 1.00 70.75 71 ASP A N 1
ATOM 519 C CA . ASP A 1 71 ? 25.104 21.391 -3.824 1.00 70.75 71 ASP A CA 1
ATOM 520 C C . ASP A 1 71 ? 24.053 20.648 -4.659 1.00 70.75 71 ASP A C 1
ATOM 522 O O . ASP A 1 71 ? 22.963 20.315 -4.184 1.00 70.75 71 ASP A O 1
ATOM 526 N N . GLN A 1 72 ? 24.401 20.367 -5.912 1.00 56.34 72 GLN A N 1
ATOM 527 C CA . GLN A 1 72 ? 23.530 19.688 -6.864 1.00 56.34 72 GLN A CA 1
ATOM 528 C C . GLN A 1 72 ? 24.053 18.282 -7.132 1.00 56.34 72 GLN A C 1
ATOM 530 O O . GLN A 1 72 ? 25.213 18.113 -7.503 1.00 56.34 72 GLN A O 1
ATOM 535 N N . TYR A 1 73 ? 23.189 17.282 -6.975 1.00 66.94 73 TYR A N 1
ATOM 536 C CA . TYR A 1 73 ? 23.533 15.870 -7.124 1.00 66.94 73 TYR A CA 1
ATOM 537 C C . TYR A 1 73 ? 22.817 15.267 -8.331 1.00 66.94 73 TYR A C 1
ATOM 539 O O . TYR A 1 73 ? 21.663 15.592 -8.601 1.00 66.94 73 TYR A O 1
ATOM 547 N N . SER A 1 74 ? 23.492 14.368 -9.042 1.00 60.28 74 SER A N 1
ATOM 548 C CA . SER A 1 74 ? 22.918 13.615 -10.163 1.00 60.28 74 SER A CA 1
ATOM 549 C C . SER A 1 74 ? 23.535 12.223 -10.265 1.00 60.28 74 SER A C 1
ATOM 551 O O . SER A 1 74 ? 24.633 11.985 -9.758 1.00 60.28 74 SER A O 1
ATOM 553 N N . VAL A 1 75 ? 22.826 11.304 -10.920 1.00 66.75 75 VAL A N 1
ATOM 554 C CA . VAL A 1 75 ? 23.347 9.977 -11.264 1.00 66.75 75 VAL A CA 1
ATOM 555 C C . VAL A 1 75 ? 23.751 9.982 -12.715 1.00 66.75 75 VAL A C 1
ATOM 557 O O . VAL A 1 75 ? 22.970 10.369 -13.580 1.00 66.75 75 VAL A O 1
ATOM 560 N N . VAL A 1 76 ? 24.967 9.530 -12.972 1.00 61.94 76 VAL A N 1
ATOM 561 C CA . VAL A 1 76 ? 25.530 9.459 -14.312 1.00 61.94 76 VAL A CA 1
ATOM 562 C C . VAL A 1 76 ? 25.919 8.017 -14.613 1.00 61.94 76 VAL A C 1
ATOM 564 O O . VAL A 1 76 ? 26.495 7.318 -13.776 1.00 61.94 76 VAL A O 1
ATOM 567 N N . THR A 1 77 ? 25.574 7.554 -15.808 1.00 71.06 77 THR A N 1
ATOM 568 C CA . THR A 1 77 ? 26.032 6.274 -16.357 1.00 71.06 77 THR A CA 1
ATOM 569 C C . THR A 1 77 ? 27.299 6.495 -17.173 1.00 71.06 77 THR A C 1
ATOM 571 O O . THR A 1 77 ? 27.359 7.427 -17.972 1.00 71.06 77 THR A O 1
ATOM 574 N N . GLY A 1 78 ? 28.295 5.622 -17.014 1.00 75.94 78 GLY A N 1
ATOM 575 C CA . GLY A 1 78 ? 29.595 5.760 -17.681 1.00 75.94 78 GLY A CA 1
ATOM 576 C C . GLY A 1 78 ? 30.639 6.493 -16.835 1.00 75.94 78 GLY A C 1
ATOM 577 O O . GLY A 1 78 ? 30.484 6.625 -15.626 1.00 75.94 78 GLY A O 1
ATOM 578 N N . THR A 1 79 ? 31.742 6.910 -17.458 1.00 83.31 79 THR A N 1
ATOM 579 C CA . THR A 1 79 ? 32.944 7.412 -16.760 1.00 83.31 79 THR A CA 1
ATOM 580 C C . THR A 1 79 ? 33.370 8.819 -17.184 1.00 83.31 79 THR A C 1
ATOM 582 O O . THR A 1 79 ? 34.535 9.186 -17.029 1.00 83.31 79 THR A O 1
ATOM 585 N N . SER A 1 80 ? 32.457 9.599 -17.769 1.00 78.19 80 SER A N 1
ATOM 586 C CA . SER A 1 80 ? 32.722 10.974 -18.197 1.00 78.19 80 SER A CA 1
ATOM 587 C C . SER A 1 80 ? 31.444 11.814 -18.272 1.00 78.19 80 SER A C 1
ATOM 589 O O . SER A 1 80 ? 30.366 11.281 -18.531 1.00 78.19 80 SER A O 1
ATOM 591 N N . ILE A 1 81 ? 31.567 13.123 -18.045 1.00 72.19 81 ILE A N 1
ATOM 592 C CA . ILE A 1 81 ? 30.503 14.119 -18.219 1.00 72.19 81 ILE A CA 1
ATOM 593 C C . ILE A 1 81 ? 31.096 15.480 -18.605 1.00 72.19 81 ILE A C 1
ATOM 595 O O . ILE A 1 81 ? 32.152 15.865 -18.108 1.00 72.19 81 ILE A O 1
ATOM 599 N N . THR A 1 82 ? 30.384 16.247 -19.431 1.00 80.44 82 THR A N 1
ATOM 600 C CA . THR A 1 82 ? 30.668 17.669 -19.686 1.00 80.44 82 THR A CA 1
ATOM 601 C C . THR A 1 82 ? 29.566 18.509 -19.035 1.00 80.44 82 THR A C 1
ATOM 603 O O . THR A 1 82 ? 28.464 18.595 -19.583 1.00 80.44 82 THR A O 1
ATOM 606 N N . PRO A 1 83 ? 29.796 19.083 -17.840 1.00 69.50 83 PRO A N 1
ATOM 607 C CA . PRO A 1 83 ? 28.779 19.863 -17.145 1.00 69.50 83 PRO A CA 1
ATOM 608 C C . PRO A 1 83 ? 28.458 21.175 -17.880 1.00 69.50 83 PRO A C 1
ATOM 610 O O . PRO A 1 83 ? 29.329 21.723 -18.556 1.00 69.50 83 PRO A O 1
ATOM 613 N N . PRO A 1 84 ? 27.252 21.744 -17.696 1.00 65.62 84 PRO A N 1
ATOM 614 C CA . PRO A 1 84 ? 26.935 23.062 -18.231 1.00 65.62 84 PRO A CA 1
ATOM 615 C C . PRO A 1 84 ? 27.896 24.135 -17.709 1.00 65.62 84 PRO A C 1
ATOM 617 O O . PRO A 1 84 ? 28.171 24.202 -16.501 1.00 65.62 84 PRO A O 1
ATOM 620 N N . ALA A 1 85 ? 28.352 24.996 -18.621 1.00 70.06 85 ALA A N 1
ATOM 621 C CA . ALA A 1 85 ? 29.216 26.115 -18.288 1.00 70.06 85 ALA A CA 1
ATOM 622 C C . ALA A 1 85 ? 28.520 27.114 -17.359 1.00 70.06 85 ALA A C 1
ATOM 624 O O . ALA A 1 85 ? 27.328 27.387 -17.502 1.00 70.06 85 ALA A O 1
ATOM 625 N N . VAL A 1 86 ? 29.278 27.676 -16.415 1.00 71.81 86 VAL A N 1
ATOM 626 C CA . VAL A 1 86 ? 28.799 28.731 -15.509 1.00 71.81 86 VAL A CA 1
ATOM 627 C C . VAL A 1 86 ? 29.645 29.970 -15.725 1.00 71.81 86 VAL A C 1
ATOM 629 O O . VAL A 1 86 ? 30.654 30.116 -15.040 1.00 71.81 86 VAL A O 1
ATOM 632 N N . PRO A 1 87 ? 29.287 30.834 -16.688 1.00 76.62 87 PRO A N 1
ATOM 633 C CA . PRO A 1 87 ? 30.106 31.983 -17.047 1.00 76.62 87 PRO A CA 1
ATOM 634 C C . PRO A 1 87 ? 30.559 32.782 -15.822 1.00 76.62 87 PRO A C 1
ATOM 636 O O . PRO A 1 87 ? 29.754 33.116 -14.955 1.00 76.62 87 PRO A O 1
ATOM 639 N N . GLY A 1 88 ? 31.859 33.063 -15.750 1.00 76.88 88 GLY A N 1
ATOM 640 C CA . GLY A 1 88 ? 32.469 33.838 -14.669 1.00 76.88 88 GLY A CA 1
ATOM 641 C C . GLY A 1 88 ? 32.618 33.110 -13.331 1.00 76.88 88 GLY A C 1
ATOM 642 O O . GLY A 1 88 ? 33.060 33.730 -12.366 1.00 76.88 88 GLY A O 1
ATOM 643 N N . ALA A 1 89 ? 32.278 31.821 -13.242 1.00 81.12 89 ALA A N 1
ATOM 644 C CA . ALA A 1 89 ? 32.392 31.056 -12.008 1.00 81.12 89 ALA A CA 1
ATOM 645 C C . ALA A 1 89 ? 33.414 29.921 -12.109 1.00 81.12 89 ALA A C 1
ATOM 647 O O . ALA A 1 89 ? 33.575 29.265 -13.139 1.00 81.12 89 ALA A O 1
ATOM 648 N N . THR A 1 90 ? 34.043 29.628 -10.972 1.00 89.94 90 THR A N 1
ATOM 649 C CA . THR A 1 90 ? 34.797 28.391 -10.766 1.00 89.94 90 THR A CA 1
ATOM 650 C C . THR A 1 90 ? 33.904 27.392 -10.051 1.00 89.94 90 THR A C 1
ATOM 652 O O . THR A 1 90 ? 33.524 27.602 -8.899 1.00 89.94 90 THR A O 1
ATOM 655 N N . VAL A 1 91 ? 33.562 26.302 -10.731 1.00 86.56 91 VAL A N 1
ATOM 656 C CA . VAL A 1 91 ? 32.663 25.264 -10.211 1.00 86.56 91 VAL A CA 1
ATOM 657 C C . VAL A 1 91 ? 33.480 24.062 -9.768 1.00 86.56 91 VAL A C 1
ATOM 659 O O . VAL A 1 91 ? 34.400 23.654 -10.477 1.00 86.56 91 VAL A O 1
ATOM 662 N N . ARG A 1 92 ? 33.147 23.494 -8.603 1.00 92.12 92 ARG A N 1
ATOM 663 C CA . ARG A 1 92 ? 33.804 22.297 -8.059 1.00 92.12 92 ARG A CA 1
ATOM 664 C C . ARG A 1 92 ? 32.943 21.061 -8.264 1.00 92.12 92 ARG A C 1
ATOM 666 O O . ARG A 1 92 ? 31.717 21.125 -8.180 1.00 92.12 92 ARG A O 1
ATOM 673 N N . TYR A 1 93 ? 33.605 19.938 -8.496 1.00 90.94 93 TYR A N 1
ATOM 674 C CA . TYR A 1 93 ? 32.975 18.667 -8.805 1.00 90.94 93 TYR A CA 1
ATOM 675 C C . TYR A 1 93 ? 33.637 17.530 -8.045 1.00 90.94 93 TYR A C 1
ATOM 677 O O . TYR A 1 93 ? 34.857 17.525 -7.884 1.00 90.94 93 TYR A O 1
ATOM 685 N N . ALA A 1 94 ? 32.840 16.549 -7.639 1.00 89.44 94 ALA A N 1
ATOM 686 C CA . ALA A 1 94 ? 33.327 15.264 -7.157 1.00 89.44 94 ALA A CA 1
ATOM 687 C C . ALA A 1 94 ? 32.427 14.141 -7.671 1.00 89.44 94 ALA A C 1
ATOM 689 O O . ALA A 1 94 ? 31.272 14.361 -8.046 1.00 89.44 94 ALA A O 1
ATOM 690 N N . VAL A 1 95 ? 32.966 12.928 -7.682 1.00 88.25 95 VAL A N 1
ATOM 691 C CA . VAL A 1 95 ? 32.242 11.731 -8.094 1.00 88.25 95 VAL A CA 1
ATOM 692 C C . VAL A 1 95 ? 32.476 10.611 -7.089 1.00 88.25 95 VAL A C 1
ATOM 694 O O . VAL A 1 95 ? 33.557 10.496 -6.517 1.00 88.25 95 VAL A O 1
ATOM 697 N N . ARG A 1 96 ? 31.471 9.772 -6.869 1.00 86.75 96 ARG A N 1
ATOM 698 C CA . ARG A 1 96 ? 31.610 8.501 -6.146 1.00 86.75 96 ARG A CA 1
ATOM 699 C C . ARG A 1 96 ? 30.835 7.409 -6.860 1.00 86.75 96 ARG A C 1
ATOM 701 O O . ARG A 1 96 ? 29.985 7.699 -7.698 1.00 86.75 96 ARG A O 1
ATOM 708 N N . THR A 1 97 ? 31.108 6.152 -6.542 1.00 82.00 97 THR A N 1
ATOM 709 C CA . THR A 1 97 ? 30.284 5.047 -7.048 1.00 82.00 97 THR A CA 1
ATOM 710 C C . THR A 1 97 ? 28.893 5.088 -6.401 1.00 82.00 97 THR A C 1
ATOM 712 O O . THR A 1 97 ? 28.713 5.668 -5.331 1.00 82.00 97 THR A O 1
ATOM 715 N N . THR A 1 98 ? 27.891 4.455 -7.007 1.00 69.38 98 THR A N 1
ATOM 716 C CA . THR A 1 98 ? 26.561 4.278 -6.384 1.00 69.38 98 THR A CA 1
ATOM 717 C C . THR A 1 98 ? 26.541 3.221 -5.273 1.00 69.38 98 THR A C 1
ATOM 719 O O . THR A 1 98 ? 25.494 2.973 -4.678 1.00 69.38 98 THR A O 1
ATOM 722 N N . ALA A 1 99 ? 27.687 2.605 -4.962 1.00 66.50 99 ALA A N 1
ATOM 723 C CA . ALA A 1 99 ? 27.794 1.643 -3.879 1.00 66.50 99 ALA A CA 1
ATOM 724 C C . ALA A 1 99 ? 27.637 2.333 -2.520 1.00 66.50 99 ALA A C 1
ATOM 726 O O . ALA A 1 99 ? 28.100 3.453 -2.287 1.00 66.50 99 ALA A O 1
ATOM 727 N N . TRP A 1 100 ? 26.998 1.628 -1.595 1.00 54.41 100 TRP A N 1
ATOM 728 C CA . TRP A 1 100 ? 26.752 2.127 -0.252 1.00 54.41 100 TRP A CA 1
ATOM 729 C C . TRP A 1 100 ? 28.079 2.387 0.498 1.00 54.41 100 TRP A C 1
ATOM 731 O O . TRP A 1 100 ? 28.999 1.566 0.445 1.00 54.41 100 TRP A O 1
ATOM 741 N N . TRP A 1 101 ? 28.171 3.525 1.203 1.00 56.19 101 TRP A N 1
ATOM 742 C CA . TRP A 1 101 ? 29.387 4.045 1.865 1.00 56.19 101 TRP A CA 1
ATOM 743 C C . TRP A 1 101 ? 30.589 4.306 0.934 1.00 56.19 101 TRP A C 1
ATOM 745 O O . TRP A 1 101 ? 31.724 4.337 1.406 1.00 56.19 101 TRP A O 1
ATOM 755 N N . SER A 1 102 ? 30.385 4.490 -0.374 1.00 73.75 102 SER A N 1
ATOM 756 C CA . SER A 1 102 ? 31.492 4.828 -1.273 1.00 73.75 102 SER A CA 1
ATOM 757 C C . SER A 1 102 ? 32.089 6.203 -0.963 1.00 73.75 102 SER A C 1
ATOM 759 O O . SER A 1 102 ? 31.371 7.181 -0.713 1.00 73.75 102 SER A O 1
ATOM 761 N N . SER A 1 103 ? 33.418 6.270 -0.996 1.00 79.88 103 SER A N 1
ATOM 762 C CA . SER A 1 103 ? 34.164 7.509 -0.796 1.00 79.88 103 SER A CA 1
ATOM 763 C C . SER A 1 103 ? 34.036 8.434 -2.008 1.00 79.88 103 SER A C 1
ATOM 765 O O . SER A 1 103 ? 34.024 7.989 -3.158 1.00 79.88 103 SER A O 1
ATOM 767 N N . TRP A 1 104 ? 33.973 9.741 -1.754 1.00 88.06 104 TRP A N 1
ATOM 768 C CA . TRP A 1 104 ? 34.058 10.759 -2.800 1.00 88.06 104 TRP A CA 1
ATOM 769 C C . TRP A 1 104 ? 35.475 10.866 -3.357 1.00 88.06 104 TRP A C 1
ATOM 771 O O . TRP A 1 104 ? 36.454 10.786 -2.615 1.00 88.06 104 TRP A O 1
ATOM 781 N N . SER A 1 105 ? 35.578 11.093 -4.666 1.00 92.81 105 SER A N 1
ATOM 782 C CA . SER A 1 105 ? 36.820 11.504 -5.309 1.00 92.81 105 SER A CA 1
ATOM 783 C C . SER A 1 105 ? 37.334 12.806 -4.700 1.00 92.81 105 SER A C 1
ATOM 785 O O . SER A 1 105 ? 36.559 13.634 -4.215 1.00 92.81 105 SER A O 1
ATOM 787 N N 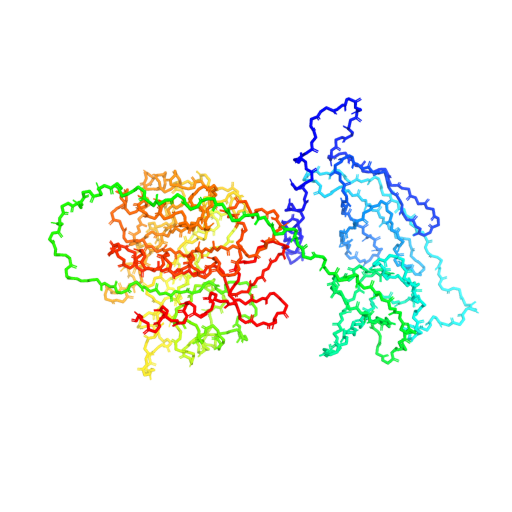. ALA A 1 106 ? 38.637 13.053 -4.834 1.00 92.19 106 ALA A N 1
ATOM 788 C CA . ALA A 1 106 ? 39.153 14.405 -4.667 1.00 92.19 106 ALA A CA 1
ATOM 789 C C . ALA A 1 106 ? 38.414 15.366 -5.615 1.00 92.19 106 ALA A C 1
ATOM 791 O O . ALA A 1 106 ? 38.096 15.008 -6.756 1.00 92.19 106 ALA A O 1
ATOM 792 N N . GLU A 1 107 ? 38.142 16.583 -5.146 1.00 93.00 107 GLU A N 1
ATOM 793 C CA . GLU A 1 107 ? 37.427 17.566 -5.952 1.00 93.00 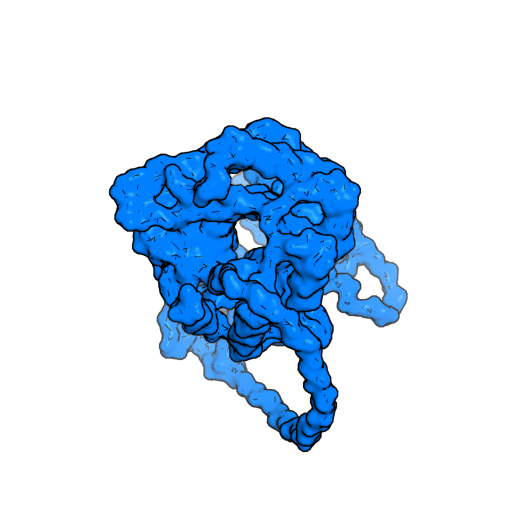107 GLU A CA 1
ATOM 794 C C . GLU A 1 107 ? 38.266 18.037 -7.152 1.00 93.00 107 GLU A C 1
ATOM 796 O O . GLU A 1 107 ? 39.501 18.136 -7.103 1.00 93.00 107 GLU A O 1
ATOM 801 N N . ARG A 1 108 ? 37.573 18.377 -8.240 1.00 92.12 108 ARG A N 1
ATOM 802 C CA . ARG A 1 108 ? 38.135 19.079 -9.397 1.00 92.12 108 ARG A CA 1
ATOM 803 C C . ARG A 1 108 ? 37.365 20.355 -9.659 1.00 92.12 108 ARG A C 1
ATOM 805 O O . ARG A 1 108 ? 36.144 20.375 -9.559 1.00 92.12 108 ARG A O 1
ATOM 812 N N . ALA A 1 109 ? 38.092 21.413 -9.989 1.00 91.12 109 ALA A N 1
ATOM 813 C CA . ALA A 1 109 ? 37.518 22.705 -10.315 1.00 91.12 109 ALA A CA 1
ATOM 814 C C . ALA A 1 109 ? 37.641 22.972 -11.818 1.00 91.12 109 ALA A C 1
ATOM 816 O O . ALA A 1 109 ? 38.690 22.708 -12.404 1.00 91.12 109 ALA A O 1
ATOM 817 N N . ILE A 1 110 ? 36.588 23.518 -12.422 1.00 86.56 110 ILE A N 1
ATOM 818 C CA . ILE A 1 110 ? 36.626 24.087 -13.773 1.00 86.56 110 ILE A CA 1
ATOM 819 C C . ILE A 1 110 ? 36.302 25.572 -13.638 1.00 86.56 110 ILE A C 1
ATOM 821 O O . ILE A 1 110 ? 35.254 25.932 -13.099 1.00 86.56 110 ILE A O 1
ATOM 825 N N . ALA A 1 111 ? 37.218 26.422 -14.102 1.00 84.56 111 ALA A N 1
ATOM 826 C CA . ALA A 1 111 ? 36.999 27.856 -14.213 1.00 84.56 111 ALA A CA 1
ATOM 827 C C . ALA A 1 111 ? 36.371 28.156 -15.574 1.00 84.56 111 ALA A C 1
ATOM 829 O O . ALA A 1 111 ? 36.952 27.850 -16.616 1.00 84.56 111 ALA A O 1
ATOM 830 N N . TYR A 1 112 ? 35.184 28.749 -15.561 1.00 75.25 112 TYR A N 1
ATOM 831 C CA . TYR A 1 112 ? 34.528 29.208 -16.773 1.00 75.25 112 TYR A CA 1
ATOM 832 C C . TYR A 1 112 ? 34.816 30.700 -16.949 1.00 75.25 112 TYR A C 1
ATOM 834 O O . TYR A 1 112 ? 34.571 31.476 -16.020 1.00 75.25 112 TYR A O 1
ATOM 842 N N . PRO A 1 113 ? 35.326 31.128 -18.116 1.00 70.19 113 PRO A N 1
ATOM 843 C CA . PRO A 1 113 ? 35.571 32.540 -18.361 1.00 70.19 113 PRO A CA 1
ATOM 844 C C . PRO A 1 113 ? 34.268 33.335 -18.215 1.00 70.19 113 PRO A C 1
ATOM 846 O O . PRO A 1 113 ? 33.175 32.829 -18.494 1.00 70.19 113 PRO A O 1
ATOM 849 N N . GLY A 1 114 ? 34.380 34.579 -17.744 1.00 58.97 114 GLY A N 1
ATOM 850 C CA . GLY A 1 114 ? 33.279 35.537 -17.823 1.00 58.97 114 GLY A CA 1
ATOM 851 C C . GLY A 1 114 ? 32.830 35.685 -19.274 1.00 58.97 114 GLY A C 1
ATOM 852 O O . GLY A 1 114 ? 33.633 35.493 -20.189 1.00 58.97 114 GLY A O 1
ATOM 853 N N . ALA A 1 115 ? 31.553 35.988 -19.498 1.00 54.22 115 ALA A N 1
ATOM 854 C CA . ALA A 1 115 ? 31.081 36.308 -20.838 1.00 54.22 115 ALA A CA 1
ATOM 855 C C . ALA A 1 115 ? 31.838 37.554 -21.328 1.00 54.22 115 ALA A C 1
ATOM 857 O O . ALA A 1 115 ? 31.554 38.665 -20.893 1.00 54.22 115 ALA A O 1
ATOM 858 N N . GLY A 1 116 ? 32.857 37.353 -22.165 1.00 45.09 116 GLY A N 1
ATOM 859 C CA . GLY A 1 116 ? 33.582 38.444 -22.799 1.00 45.09 116 GLY A CA 1
ATOM 860 C C . GLY A 1 116 ? 32.652 39.186 -23.752 1.00 45.09 116 GLY A C 1
ATOM 861 O O . GLY A 1 116 ? 31.959 38.564 -24.562 1.00 45.09 116 GLY A O 1
ATOM 862 N N . GLU A 1 117 ? 32.638 40.510 -23.645 1.00 45.28 117 GLU A N 1
ATOM 863 C CA . GLU A 1 117 ? 32.022 41.405 -24.618 1.00 45.28 117 GLU A CA 1
ATOM 864 C C . GLU A 1 117 ? 32.599 41.106 -26.014 1.00 45.28 117 GLU A C 1
ATOM 866 O O . GLU A 1 117 ? 33.801 41.233 -26.237 1.00 45.28 117 GLU A O 1
ATOM 871 N N . GLY A 1 118 ? 31.757 40.654 -26.950 1.00 44.47 118 GLY A N 1
ATOM 872 C CA . GLY A 1 118 ? 32.138 40.493 -28.362 1.00 44.47 118 GLY A CA 1
ATOM 873 C C . GLY A 1 118 ? 31.551 39.284 -29.096 1.00 44.47 118 GLY A C 1
ATOM 874 O O . GLY A 1 118 ? 31.520 39.277 -30.324 1.00 44.47 118 GLY A O 1
ATOM 875 N N . GLY A 1 119 ? 31.032 38.275 -28.394 1.00 43.69 119 GLY A N 1
ATOM 876 C CA . GLY A 1 119 ? 30.299 37.167 -29.014 1.00 43.69 119 GLY A CA 1
ATOM 877 C C . GLY A 1 119 ? 28.797 37.429 -28.991 1.00 43.69 119 GLY A C 1
ATOM 878 O O . GLY A 1 119 ? 28.246 37.696 -27.926 1.00 43.69 119 GLY A O 1
ATOM 879 N N . LYS A 1 120 ? 28.122 37.349 -30.144 1.00 45.84 120 LYS A N 1
ATOM 880 C CA . LYS A 1 120 ? 26.652 37.389 -30.253 1.00 45.84 120 LYS A CA 1
ATOM 881 C C . LYS A 1 120 ? 26.037 36.532 -29.136 1.00 45.84 120 LYS A C 1
ATOM 883 O O . LYS A 1 120 ? 26.425 35.372 -28.997 1.00 45.84 120 LYS A O 1
ATOM 888 N N . ALA A 1 121 ? 25.136 37.113 -28.338 1.00 51.66 121 ALA A N 1
ATOM 889 C CA . ALA A 1 121 ? 24.524 36.427 -27.203 1.00 51.66 121 ALA A CA 1
ATOM 890 C C . ALA A 1 121 ? 24.025 35.032 -27.632 1.00 51.66 121 ALA A C 1
ATOM 892 O O . ALA A 1 121 ? 23.443 34.915 -28.720 1.00 51.66 121 ALA A O 1
ATOM 893 N N . PRO A 1 122 ? 24.282 33.973 -26.841 1.00 64.38 122 PRO A N 1
ATOM 894 C CA . PRO A 1 122 ? 23.846 32.630 -27.196 1.00 64.38 122 PRO A CA 1
ATOM 895 C C . PRO A 1 122 ? 22.333 32.643 -27.407 1.00 64.38 122 PRO A C 1
ATOM 897 O O . PRO A 1 122 ? 21.607 33.169 -26.571 1.00 64.38 122 PRO A O 1
ATOM 900 N N . ASN A 1 123 ? 21.868 32.120 -28.546 1.00 79.56 123 ASN A N 1
ATOM 901 C CA . ASN A 1 123 ? 20.444 32.019 -28.847 1.00 79.56 123 ASN A CA 1
ATOM 902 C C . ASN A 1 123 ? 19.904 30.703 -28.264 1.00 79.56 123 ASN A C 1
ATOM 904 O O . ASN A 1 123 ? 20.100 29.652 -28.882 1.00 79.56 123 ASN A O 1
ATOM 908 N N . PRO A 1 124 ? 19.204 30.728 -27.118 1.00 77.44 124 PRO A N 1
ATOM 909 C CA . PRO A 1 124 ? 18.714 29.515 -26.480 1.00 77.44 124 PRO A CA 1
ATOM 910 C C . PRO A 1 124 ? 17.515 28.904 -27.227 1.00 77.44 124 PRO A C 1
ATOM 912 O O . PRO A 1 124 ? 17.081 27.810 -26.882 1.00 77.44 124 PRO A O 1
ATOM 915 N N . GLN A 1 125 ? 16.981 29.577 -28.255 1.00 81.94 125 GLN A N 1
ATOM 916 C CA . GLN A 1 125 ? 15.921 29.070 -29.134 1.00 81.94 125 GLN A CA 1
ATOM 917 C C . GLN A 1 125 ? 16.461 28.375 -30.396 1.00 81.94 125 GLN A C 1
ATOM 919 O O . GLN A 1 125 ? 15.671 27.867 -31.195 1.00 81.94 125 GLN A O 1
ATOM 924 N N . ALA A 1 126 ? 17.783 28.349 -30.601 1.00 82.62 126 ALA A N 1
ATOM 925 C CA . ALA A 1 126 ? 18.386 27.669 -31.742 1.00 82.62 126 ALA A CA 1
ATOM 926 C C . ALA A 1 126 ? 18.133 26.153 -31.681 1.00 82.62 126 ALA A C 1
ATOM 928 O O . ALA A 1 126 ? 18.300 25.529 -30.631 1.00 82.62 126 ALA A O 1
ATOM 929 N N . ALA A 1 127 ? 17.760 25.561 -32.820 1.00 83.00 127 ALA A N 1
ATOM 930 C CA . ALA A 1 127 ? 17.595 24.117 -32.925 1.00 83.00 127 ALA A CA 1
ATOM 931 C C . ALA A 1 127 ? 18.947 23.410 -32.719 1.00 83.00 127 ALA A C 1
ATOM 933 O O . ALA A 1 127 ? 19.949 23.822 -33.315 1.00 83.00 127 ALA A O 1
ATOM 934 N N . PRO A 1 128 ? 19.002 22.340 -31.911 1.00 86.12 128 PRO A N 1
ATOM 935 C CA . PRO A 1 128 ? 20.196 21.518 -31.813 1.00 86.12 128 PRO A CA 1
ATOM 936 C C . PRO A 1 128 ? 20.381 20.677 -33.091 1.00 86.12 128 PRO A C 1
ATOM 938 O O . PRO A 1 128 ? 19.429 20.356 -33.795 1.00 86.12 128 PRO A O 1
ATOM 941 N N . SER A 1 129 ? 21.616 20.293 -33.394 1.00 85.94 129 SER A N 1
ATOM 942 C CA . SER A 1 129 ? 21.950 19.338 -34.457 1.00 85.94 129 SER A CA 1
ATOM 943 C C . SER A 1 129 ? 21.882 17.928 -33.894 1.00 85.94 129 SER A C 1
ATOM 945 O O . SER A 1 129 ? 22.567 17.633 -32.917 1.00 85.94 129 SER A O 1
ATOM 947 N N . VAL A 1 130 ? 21.065 17.071 -34.504 1.00 88.88 130 VAL A N 1
ATOM 948 C CA . VAL A 1 130 ? 20.774 15.714 -34.026 1.00 88.88 130 VAL A CA 1
ATOM 949 C C . VAL A 1 130 ? 21.456 14.675 -34.919 1.00 88.88 130 VAL A C 1
ATOM 951 O O . VAL A 1 130 ? 21.474 14.810 -36.140 1.00 88.88 130 VAL A O 1
ATOM 954 N N . THR A 1 131 ? 21.995 13.618 -34.316 1.00 83.25 131 THR A N 1
ATOM 955 C CA . THR A 1 131 ? 22.594 12.461 -34.989 1.00 83.25 131 THR A CA 1
ATOM 956 C C . THR A 1 131 ? 22.095 11.153 -34.377 1.00 83.25 131 THR A C 1
ATOM 958 O O . THR A 1 131 ? 21.636 11.115 -33.234 1.00 83.25 131 THR A O 1
ATOM 961 N N . VAL A 1 132 ? 22.177 10.067 -35.149 1.00 86.50 132 VAL A N 1
ATOM 962 C CA . VAL A 1 132 ? 21.821 8.710 -34.711 1.00 86.50 132 VAL A CA 1
ATOM 963 C C . VAL A 1 132 ? 23.045 7.814 -34.823 1.00 86.50 132 VAL A C 1
ATOM 965 O O . VAL A 1 132 ? 23.724 7.810 -35.848 1.00 86.50 132 VAL A O 1
ATOM 968 N N . SER A 1 133 ? 23.302 7.032 -33.778 1.00 82.12 133 SER A N 1
ATOM 969 C CA . SER A 1 133 ? 24.292 5.958 -33.775 1.00 82.12 133 SER A CA 1
ATOM 970 C C . SER A 1 133 ? 23.675 4.716 -33.138 1.00 82.12 133 SER A C 1
ATOM 972 O O . SER A 1 133 ? 23.331 4.712 -31.955 1.00 82.12 133 SER A O 1
ATOM 974 N N . GLY A 1 134 ? 23.471 3.664 -33.934 1.00 86.88 134 GLY A N 1
ATOM 975 C CA . GLY A 1 134 ? 22.713 2.489 -33.504 1.00 86.88 134 GLY A CA 1
ATOM 976 C C . GLY A 1 134 ? 21.269 2.852 -33.141 1.00 86.88 134 GLY A C 1
ATOM 977 O O . GLY A 1 134 ? 20.515 3.323 -33.986 1.00 86.88 134 GLY A O 1
ATOM 978 N N . GLN A 1 135 ? 20.892 2.628 -31.880 1.00 85.00 135 GLN A N 1
ATOM 979 C CA . GLN A 1 135 ? 19.572 2.983 -31.335 1.00 85.00 135 GLN A CA 1
ATOM 980 C C . GLN A 1 135 ? 19.608 4.257 -30.477 1.00 85.00 135 GLN A C 1
ATOM 982 O O . GLN A 1 135 ? 18.620 4.602 -29.835 1.00 85.00 135 GLN A O 1
ATOM 987 N N . THR A 1 136 ? 20.748 4.945 -30.436 1.00 81.12 136 THR A N 1
ATOM 988 C CA . THR A 1 136 ? 20.948 6.131 -29.609 1.00 81.12 136 THR A CA 1
ATOM 989 C C . THR A 1 136 ? 20.879 7.383 -30.471 1.00 81.12 136 THR A C 1
ATOM 991 O O . THR A 1 136 ? 21.512 7.471 -31.525 1.00 81.12 136 THR A O 1
ATOM 994 N N . ILE A 1 137 ? 20.116 8.363 -30.000 1.00 87.94 137 ILE A N 1
ATOM 995 C CA . ILE A 1 137 ? 19.990 9.697 -30.581 1.00 87.94 137 ILE A CA 1
ATOM 996 C C . ILE A 1 137 ? 20.837 10.639 -29.737 1.00 87.94 137 ILE A C 1
ATOM 998 O O . ILE A 1 137 ? 20.729 10.620 -28.514 1.00 87.94 137 ILE A O 1
ATOM 1002 N N . SER A 1 138 ? 21.650 11.476 -30.371 1.00 81.50 138 SER A N 1
ATOM 1003 C CA . SER A 1 138 ? 22.518 12.441 -29.692 1.00 81.50 138 SER A CA 1
ATOM 1004 C C . SER A 1 138 ? 22.433 13.805 -30.360 1.00 81.50 138 SER A C 1
ATOM 1006 O O . SER A 1 138 ? 22.137 13.895 -31.547 1.00 81.50 138 SER A O 1
ATOM 1008 N N . TRP A 1 139 ? 22.685 14.878 -29.616 1.00 90.38 139 TRP A N 1
ATOM 1009 C CA . TRP A 1 139 ? 22.684 16.236 -30.156 1.00 90.38 139 TRP A CA 1
ATOM 1010 C C . TRP A 1 139 ? 23.757 17.130 -29.536 1.00 90.38 139 TRP A C 1
ATOM 1012 O O . TRP A 1 139 ? 24.374 16.773 -28.535 1.00 90.38 139 TRP A O 1
ATOM 1022 N N . ASN A 1 140 ? 24.036 18.290 -30.139 1.00 78.50 140 ASN A N 1
ATOM 1023 C CA . ASN A 1 140 ? 24.946 19.258 -29.522 1.00 78.50 140 ASN A CA 1
ATOM 1024 C C . ASN A 1 140 ? 24.257 20.044 -28.401 1.00 78.50 140 ASN A C 1
ATOM 1026 O O . ASN A 1 140 ? 23.066 20.349 -28.469 1.00 78.50 140 ASN A O 1
ATOM 1030 N N . SER A 1 141 ? 25.042 20.443 -27.400 1.00 77.88 141 SER A N 1
ATOM 1031 C CA . SER A 1 141 ? 24.583 21.383 -26.379 1.00 77.88 141 SER A CA 1
ATOM 1032 C C . SER A 1 141 ? 24.325 22.769 -26.986 1.00 77.88 141 SER A C 1
ATOM 1034 O O . SER A 1 141 ? 25.096 23.233 -27.833 1.00 77.88 141 SER A O 1
ATOM 1036 N N . VAL A 1 142 ? 23.255 23.432 -26.546 1.00 78.88 142 VAL A N 1
ATOM 1037 C CA . VAL A 1 142 ? 22.941 24.837 -26.822 1.00 78.88 142 VAL A CA 1
ATOM 1038 C C . VAL A 1 142 ? 23.281 25.654 -25.578 1.00 78.88 142 VAL A C 1
ATOM 1040 O O . VAL A 1 142 ? 22.832 25.361 -24.470 1.00 78.88 142 VAL A O 1
ATOM 1043 N N . ALA A 1 143 ? 24.108 26.684 -25.747 1.00 75.69 143 ALA A N 1
ATOM 1044 C CA . ALA A 1 143 ? 24.558 27.514 -24.636 1.00 75.69 143 ALA A CA 1
ATOM 1045 C C . ALA A 1 143 ? 23.372 28.181 -23.913 1.00 75.69 143 ALA A C 1
ATOM 1047 O O . ALA A 1 143 ? 22.480 28.741 -24.546 1.00 75.69 143 ALA A O 1
ATOM 1048 N N . GLY A 1 144 ? 23.376 28.117 -22.578 1.00 70.06 144 GLY A N 1
ATOM 1049 C CA . GLY A 1 144 ? 22.296 28.649 -21.738 1.00 70.06 144 GLY A CA 1
ATOM 1050 C C . GLY A 1 144 ? 21.071 27.736 -21.595 1.00 70.06 144 GLY A C 1
ATOM 1051 O O . GLY A 1 144 ? 20.126 28.119 -20.913 1.00 70.06 144 GLY A O 1
ATOM 1052 N N . VAL A 1 145 ? 21.079 26.536 -22.187 1.00 74.56 145 VAL A N 1
ATOM 1053 C CA . VAL A 1 145 ? 19.964 25.578 -22.131 1.00 74.56 145 VAL A CA 1
ATOM 1054 C C . VAL A 1 145 ? 20.333 24.379 -21.256 1.00 74.56 145 VAL A C 1
ATOM 1056 O O . VAL A 1 145 ? 21.338 23.711 -21.492 1.00 74.56 145 VAL A O 1
ATOM 1059 N N . GLY A 1 146 ? 19.512 24.103 -20.237 1.00 69.88 146 GLY A N 1
ATOM 1060 C CA . GLY A 1 146 ? 19.702 22.978 -19.308 1.00 69.88 146 GLY A CA 1
ATOM 1061 C C . GLY A 1 146 ? 18.876 21.727 -19.629 1.00 69.88 146 GLY A C 1
ATOM 1062 O O . GLY A 1 146 ? 19.228 20.645 -19.169 1.00 69.88 146 GLY A O 1
ATOM 1063 N N . ALA A 1 147 ? 17.820 21.873 -20.432 1.00 66.38 147 ALA A N 1
ATOM 1064 C CA . ALA A 1 147 ? 16.875 20.812 -20.762 1.00 66.38 147 ALA A CA 1
ATOM 1065 C C . ALA A 1 147 ? 16.410 20.920 -22.220 1.00 66.38 147 ALA A C 1
ATOM 1067 O O . ALA A 1 147 ? 16.403 22.002 -22.816 1.00 66.38 147 ALA A O 1
ATOM 1068 N N . TYR A 1 148 ? 16.005 19.792 -22.792 1.00 85.50 148 TYR A N 1
ATOM 1069 C CA . TYR A 1 148 ? 15.505 19.689 -24.161 1.00 85.50 148 TYR A CA 1
ATOM 1070 C C . TYR A 1 148 ? 14.151 18.990 -24.174 1.00 85.50 148 TYR A C 1
ATOM 1072 O O . TYR A 1 148 ? 13.829 18.229 -23.269 1.00 85.50 148 TYR A O 1
ATOM 1080 N N . VAL A 1 149 ? 13.370 19.218 -25.225 1.00 76.31 149 VAL A N 1
ATOM 1081 C CA . VAL A 1 149 ? 12.149 18.460 -25.501 1.00 76.31 149 VAL A CA 1
ATOM 1082 C C . VAL A 1 149 ? 12.430 17.544 -26.682 1.00 76.31 149 VAL A C 1
ATOM 1084 O O . VAL A 1 149 ? 12.777 18.016 -27.763 1.00 76.31 149 VAL A O 1
ATOM 1087 N N . LEU A 1 150 ? 12.275 16.243 -26.469 1.00 85.81 150 LEU A N 1
ATOM 1088 C CA . LEU A 1 150 ? 12.311 15.206 -27.494 1.00 85.81 150 LEU A CA 1
ATOM 1089 C C . LEU A 1 150 ? 10.880 14.914 -27.949 1.00 85.81 150 LEU A C 1
ATOM 1091 O O . LEU A 1 150 ? 9.996 14.740 -27.113 1.00 85.81 150 LEU A O 1
ATOM 1095 N N . VAL A 1 151 ? 10.660 14.816 -29.259 1.00 85.25 151 VAL A N 1
ATOM 1096 C CA . VAL A 1 151 ? 9.434 14.248 -29.832 1.00 85.25 151 VAL A CA 1
ATOM 1097 C C . VAL A 1 151 ? 9.729 12.883 -30.442 1.00 85.25 151 VAL A C 1
ATOM 1099 O O . VAL A 1 151 ? 10.739 12.707 -31.125 1.00 85.25 151 VAL A O 1
ATOM 1102 N N . ARG A 1 152 ? 8.832 11.925 -30.208 1.00 89.44 152 ARG A N 1
ATOM 1103 C CA . ARG A 1 152 ? 8.837 10.578 -30.779 1.00 89.44 152 ARG A CA 1
ATOM 1104 C C . ARG A 1 152 ? 7.583 10.381 -31.622 1.00 89.44 152 ARG A C 1
ATOM 1106 O O . ARG A 1 152 ? 6.473 10.516 -31.114 1.00 89.44 152 ARG A O 1
ATOM 1113 N N . LYS A 1 153 ? 7.772 9.998 -32.885 1.00 88.69 153 LYS A N 1
ATOM 1114 C CA . LYS A 1 153 ? 6.700 9.813 -33.870 1.00 88.69 153 LYS A CA 1
ATOM 1115 C C . LYS A 1 153 ? 6.713 8.390 -34.408 1.00 88.69 153 LYS A C 1
ATOM 1117 O O . LYS A 1 153 ? 7.578 8.018 -35.207 1.00 88.69 153 LYS A O 1
ATOM 1122 N N . VAL A 1 154 ? 5.757 7.583 -33.959 1.00 89.44 154 VAL A N 1
ATOM 1123 C CA . VAL A 1 154 ? 5.574 6.207 -34.438 1.00 89.44 154 VAL A CA 1
ATOM 1124 C C . VAL A 1 154 ? 4.470 6.192 -35.495 1.00 89.44 154 VAL A C 1
ATOM 1126 O O . VAL A 1 154 ? 3.393 6.723 -35.234 1.00 89.44 154 VAL A O 1
ATOM 1129 N N . PRO A 1 155 ? 4.681 5.573 -36.671 1.00 86.25 155 PRO A N 1
ATOM 1130 C CA . PRO A 1 155 ? 3.636 5.469 -37.683 1.00 86.25 155 PRO A CA 1
ATOM 1131 C C . PRO A 1 155 ? 2.348 4.842 -37.129 1.00 86.25 155 PRO A C 1
ATOM 1133 O O . PRO A 1 155 ? 2.378 3.728 -36.604 1.00 86.25 155 PRO A O 1
ATOM 1136 N N . GLY A 1 156 ? 1.227 5.552 -37.281 1.00 80.50 156 GLY A N 1
ATOM 1137 C CA . GLY A 1 156 ? -0.097 5.114 -36.828 1.00 80.50 156 GLY A CA 1
ATOM 1138 C C . GLY A 1 156 ? -0.439 5.453 -35.373 1.00 80.50 156 GLY A C 1
ATOM 1139 O O . GLY A 1 156 ? -1.524 5.092 -34.933 1.00 80.50 156 GLY A O 1
ATOM 1140 N N . LEU A 1 157 ? 0.446 6.140 -34.642 1.00 74.69 157 LEU A N 1
ATOM 1141 C CA . LEU A 1 157 ? 0.204 6.621 -33.278 1.00 74.69 157 LEU A CA 1
ATOM 1142 C C . LEU A 1 157 ? 0.354 8.145 -33.204 1.00 74.69 157 LEU A C 1
ATOM 1144 O O . LEU A 1 157 ? 0.981 8.758 -34.069 1.00 74.69 157 LEU A O 1
ATOM 1148 N N . SER A 1 158 ? -0.203 8.743 -32.150 1.00 66.31 158 SER A N 1
ATOM 1149 C CA . SER A 1 158 ? 0.002 10.157 -31.826 1.00 66.31 158 SER A CA 1
ATOM 1150 C C . SER A 1 158 ? 1.457 10.449 -31.440 1.00 66.31 158 SER A C 1
ATOM 1152 O O . SER A 1 158 ? 2.150 9.593 -30.885 1.00 66.31 158 SER A O 1
ATOM 1154 N N . ASP A 1 159 ? 1.903 11.678 -31.705 1.00 77.25 159 ASP A N 1
ATOM 1155 C CA . ASP A 1 159 ? 3.227 12.163 -31.309 1.00 77.25 159 ASP A CA 1
ATOM 1156 C C . ASP A 1 159 ? 3.354 12.210 -29.776 1.00 77.25 159 ASP A C 1
ATOM 1158 O O . ASP A 1 159 ? 2.459 12.685 -29.075 1.00 77.25 159 ASP A O 1
ATOM 1162 N N . VAL A 1 160 ? 4.490 11.742 -29.256 1.00 67.31 160 VAL A N 1
ATOM 1163 C CA . VAL A 1 160 ? 4.793 11.735 -27.817 1.00 67.31 160 VAL A CA 1
ATOM 1164 C C . VAL A 1 160 ? 5.950 12.685 -27.538 1.00 67.31 160 VAL A C 1
ATOM 1166 O O . VAL A 1 160 ? 6.982 12.613 -28.206 1.00 67.31 160 VAL A O 1
ATOM 1169 N N . TYR A 1 161 ? 5.797 13.548 -26.535 1.00 71.56 161 TYR A N 1
ATOM 1170 C CA . TYR A 1 161 ? 6.799 14.535 -26.133 1.00 71.56 161 TYR A CA 1
ATOM 1171 C C . TYR A 1 161 ? 7.362 14.199 -24.754 1.00 71.56 161 TYR A C 1
ATOM 1173 O O . TYR A 1 161 ? 6.614 13.848 -23.846 1.00 71.56 161 TYR A O 1
ATOM 1181 N N . SER A 1 162 ? 8.672 14.346 -24.580 1.00 61.69 162 SER A N 1
ATOM 1182 C CA . SER A 1 162 ? 9.343 14.135 -23.296 1.00 61.69 162 SER A CA 1
ATOM 1183 C C . SER A 1 162 ? 10.421 15.185 -23.062 1.00 61.69 162 SER A C 1
ATOM 1185 O O . SER A 1 162 ? 11.227 15.450 -23.956 1.00 61.69 162 SER A O 1
ATOM 1187 N N . GLU A 1 163 ? 10.473 15.742 -21.856 1.00 70.81 163 GLU A N 1
ATOM 1188 C CA . GLU A 1 163 ? 11.602 16.563 -21.422 1.00 70.81 163 GLU A CA 1
ATOM 1189 C C . GLU A 1 163 ? 12.790 15.665 -21.057 1.00 70.81 163 GLU A C 1
ATOM 1191 O O . GLU A 1 163 ? 12.640 14.657 -20.366 1.00 70.81 163 GLU A O 1
ATOM 1196 N N . VAL A 1 164 ? 13.977 16.016 -21.543 1.00 66.38 164 VAL A N 1
ATOM 1197 C CA . VAL A 1 164 ? 15.214 15.263 -21.338 1.00 66.38 164 VAL A CA 1
ATOM 1198 C C . VAL A 1 164 ? 16.325 16.191 -20.860 1.00 66.38 164 VAL A C 1
ATOM 1200 O O . VAL A 1 164 ? 16.577 17.256 -21.427 1.00 66.38 164 VAL A O 1
ATOM 1203 N N . ASN A 1 165 ? 17.016 15.749 -19.811 1.00 70.56 165 ASN A N 1
ATOM 1204 C CA . ASN A 1 165 ? 18.203 16.405 -19.279 1.00 70.56 165 ASN A CA 1
ATOM 1205 C C . ASN A 1 165 ? 19.444 15.718 -19.859 1.00 70.56 165 ASN A C 1
ATOM 1207 O O . ASN A 1 165 ? 19.613 14.510 -19.704 1.00 70.56 165 ASN A O 1
ATOM 1211 N N . GLY A 1 166 ? 20.304 16.481 -20.536 1.00 75.31 166 GLY A N 1
ATOM 1212 C CA . GLY A 1 166 ? 21.466 15.960 -21.264 1.00 75.31 166 GLY A CA 1
ATOM 1213 C C . GLY A 1 166 ? 21.330 16.091 -22.782 1.00 75.31 166 GLY A C 1
ATOM 1214 O O . GLY A 1 166 ? 20.454 16.794 -23.279 1.00 75.31 166 GLY A O 1
ATOM 1215 N N . THR A 1 167 ? 22.240 15.453 -23.518 1.00 83.81 167 THR A N 1
ATOM 1216 C CA . THR A 1 167 ? 22.362 15.604 -24.979 1.00 83.81 167 THR A CA 1
ATOM 1217 C C . THR A 1 167 ? 22.319 14.281 -25.747 1.00 83.81 167 THR A C 1
ATOM 1219 O O . THR A 1 167 ? 22.837 14.180 -26.859 1.00 83.81 167 THR A O 1
ATOM 1222 N N . SER A 1 168 ? 21.755 13.234 -25.141 1.00 79.00 168 SER A N 1
ATOM 1223 C CA . SER A 1 168 ? 21.597 11.923 -25.768 1.00 79.00 168 SER A CA 1
ATOM 1224 C C . SER A 1 168 ? 20.497 11.106 -25.090 1.00 79.00 168 SER A C 1
ATOM 1226 O O . SER A 1 168 ? 20.253 11.266 -23.894 1.00 79.00 168 SER A O 1
ATOM 1228 N N . VAL A 1 169 ? 19.837 10.229 -25.846 1.00 75.06 169 VAL A N 1
ATOM 1229 C CA . VAL A 1 169 ? 18.799 9.306 -25.370 1.00 75.06 169 VAL A CA 1
ATOM 1230 C C . VAL A 1 169 ? 18.807 8.024 -26.204 1.00 75.06 169 VAL A C 1
ATOM 1232 O O . VAL A 1 169 ? 18.985 8.068 -27.420 1.00 75.06 169 VAL A O 1
ATOM 1235 N N . THR A 1 170 ? 18.563 6.879 -25.568 1.00 87.19 170 THR A N 1
ATOM 1236 C CA . THR A 1 170 ? 18.274 5.610 -26.254 1.00 87.19 170 THR A CA 1
ATOM 1237 C C . THR A 1 170 ? 16.785 5.309 -26.083 1.00 87.19 170 THR A C 1
ATOM 1239 O O . THR A 1 170 ? 16.381 4.918 -24.987 1.00 87.19 170 THR A O 1
ATOM 1242 N N . PRO A 1 171 ? 15.939 5.542 -27.102 1.00 80.50 171 PRO A N 1
ATOM 1243 C CA . PRO A 1 171 ? 14.499 5.340 -26.980 1.00 80.50 171 PRO A CA 1
ATOM 1244 C C . PRO A 1 171 ? 14.108 3.856 -26.893 1.00 80.50 171 PRO A C 1
ATOM 1246 O O . PRO A 1 171 ? 14.837 3.002 -27.406 1.00 80.50 171 PRO A O 1
ATOM 1249 N N . PRO A 1 172 ? 12.916 3.541 -26.348 1.00 80.88 172 PRO A N 1
ATOM 1250 C CA . PRO A 1 172 ? 12.368 2.188 -26.379 1.00 80.88 172 PRO A CA 1
ATOM 1251 C C . PRO A 1 172 ? 12.271 1.632 -27.802 1.00 80.88 172 PRO A C 1
ATOM 1253 O O . PRO A 1 172 ? 11.881 2.347 -28.735 1.00 80.88 172 PRO A O 1
ATOM 1256 N N . VAL A 1 173 ? 12.580 0.341 -27.950 1.00 81.69 173 VAL A N 1
ATOM 1257 C CA . VAL A 1 173 ? 12.481 -0.366 -29.230 1.00 81.69 173 VAL A CA 1
ATOM 1258 C C . VAL A 1 173 ? 11.043 -0.395 -29.742 1.00 81.69 173 VAL A C 1
ATOM 1260 O O . VAL A 1 173 ? 10.101 -0.557 -28.972 1.00 81.69 173 VAL A O 1
ATOM 1263 N N . ALA A 1 174 ? 10.863 -0.259 -31.055 1.00 81.62 174 ALA A N 1
ATOM 1264 C CA . ALA A 1 174 ? 9.555 -0.367 -31.701 1.00 81.62 174 ALA A CA 1
ATOM 1265 C C . ALA A 1 174 ? 9.605 -1.421 -32.817 1.00 81.62 174 ALA A C 1
ATOM 1267 O O . ALA A 1 174 ? 9.746 -1.048 -33.981 1.00 81.62 174 ALA A O 1
ATOM 1268 N N . PRO A 1 175 ? 9.538 -2.726 -32.491 1.00 88.38 175 PRO A N 1
ATOM 1269 C CA . PRO A 1 175 ? 9.805 -3.799 -33.446 1.00 88.38 175 PRO A CA 1
ATOM 1270 C C . PRO A 1 175 ? 9.043 -3.649 -34.769 1.00 88.38 175 PRO A C 1
ATOM 1272 O O . PRO A 1 175 ? 7.831 -3.433 -34.793 1.00 88.38 175 PRO A O 1
ATOM 1275 N N . GLY A 1 176 ? 9.772 -3.745 -35.881 1.00 87.75 176 GLY A N 1
ATOM 1276 C CA . GLY A 1 176 ? 9.229 -3.637 -37.238 1.00 87.75 176 GLY A CA 1
ATOM 1277 C C . GLY A 1 176 ? 8.749 -2.238 -37.637 1.00 87.75 176 GLY A C 1
ATOM 1278 O O . GLY A 1 176 ? 8.066 -2.098 -38.652 1.00 87.75 176 GLY A O 1
ATOM 1279 N N . LYS A 1 177 ? 9.055 -1.196 -36.855 1.00 90.56 177 LYS A N 1
ATOM 1280 C CA . LYS A 1 177 ? 8.661 0.189 -37.143 1.00 90.56 177 LYS A CA 1
ATOM 1281 C C . LYS A 1 177 ? 9.872 1.053 -37.475 1.00 90.56 177 LYS A C 1
ATOM 1283 O O . LYS A 1 177 ? 10.959 0.881 -36.930 1.00 90.56 177 LYS A O 1
ATOM 1288 N N . ASN A 1 178 ? 9.644 2.038 -38.340 1.00 94.44 178 ASN A N 1
ATOM 1289 C CA . ASN A 1 178 ? 10.568 3.140 -38.567 1.00 94.44 178 ASN A CA 1
ATOM 1290 C C . ASN A 1 178 ? 10.078 4.356 -37.772 1.00 94.44 178 ASN A C 1
ATOM 1292 O O . ASN A 1 178 ? 9.055 4.947 -38.123 1.00 94.44 178 ASN A O 1
ATOM 1296 N N . VAL A 1 179 ? 10.749 4.671 -36.667 1.00 94.12 179 VAL A N 1
ATOM 1297 C CA . VAL A 1 179 ? 10.321 5.717 -35.726 1.00 94.12 179 VAL A CA 1
ATOM 1298 C C . VAL A 1 179 ? 11.127 6.981 -35.973 1.00 94.12 179 VAL A C 1
ATOM 1300 O O . VAL A 1 179 ? 12.353 6.916 -36.063 1.00 94.12 179 VAL A O 1
ATOM 1303 N N . ARG A 1 180 ? 10.444 8.127 -36.070 1.00 96.06 180 ARG A N 1
ATOM 1304 C CA . ARG A 1 180 ? 11.086 9.432 -36.269 1.00 96.06 180 ARG A CA 1
ATOM 1305 C C . ARG A 1 180 ? 11.194 10.201 -34.961 1.00 96.06 180 ARG A C 1
ATOM 1307 O O . ARG A 1 180 ? 10.314 10.110 -34.104 1.00 96.06 180 ARG A O 1
ATOM 1314 N N . TYR A 1 181 ? 12.261 10.977 -34.838 1.00 93.12 181 TYR A N 1
ATOM 1315 C CA . TYR A 1 181 ? 12.578 11.761 -33.656 1.00 93.12 181 TYR A CA 1
ATOM 1316 C C . TYR A 1 181 ? 13.062 13.153 -34.034 1.00 93.12 181 TYR A C 1
ATOM 1318 O O . TYR A 1 181 ? 13.750 13.322 -35.036 1.00 93.12 181 TYR A O 1
ATOM 1326 N N . SER A 1 182 ? 12.750 14.138 -33.200 1.00 91.50 182 SER A N 1
ATOM 1327 C CA . SER A 1 182 ? 13.342 15.475 -33.265 1.00 91.50 182 SER A CA 1
ATOM 1328 C C . SER A 1 182 ? 13.521 16.022 -31.851 1.00 91.50 182 SER A C 1
ATOM 1330 O O . SER A 1 182 ? 12.890 15.548 -30.906 1.00 91.50 182 SER A O 1
ATOM 1332 N N . VAL A 1 183 ? 14.410 16.998 -31.699 1.00 90.50 183 VAL A N 1
ATOM 1333 C CA . VAL A 1 183 ? 14.729 17.630 -30.422 1.00 90.50 183 VAL A CA 1
ATOM 1334 C C . VAL A 1 183 ? 14.691 19.143 -30.589 1.00 90.50 183 VAL A C 1
ATOM 1336 O O . VAL A 1 183 ? 15.160 19.673 -31.593 1.00 90.50 183 VAL A O 1
ATOM 1339 N N . ARG A 1 184 ? 14.165 19.848 -29.592 1.00 88.19 184 ARG A N 1
ATOM 1340 C CA . ARG A 1 184 ? 14.324 21.300 -29.438 1.00 88.19 184 ARG A CA 1
ATOM 1341 C C . ARG A 1 184 ? 14.803 21.630 -28.035 1.00 88.19 184 ARG A C 1
ATOM 1343 O O . ARG A 1 184 ? 14.714 20.803 -27.132 1.00 88.19 184 ARG A O 1
ATOM 1350 N N . THR A 1 185 ? 15.290 22.843 -27.824 1.00 80.69 185 THR A N 1
ATOM 1351 C CA . THR A 1 185 ? 15.584 23.325 -26.468 1.00 80.69 185 THR A CA 1
ATOM 1352 C C . THR A 1 185 ? 14.279 23.470 -25.679 1.00 80.69 185 THR A C 1
ATOM 1354 O O . THR A 1 185 ? 13.244 23.799 -26.261 1.00 80.69 185 THR A O 1
ATOM 1357 N N . ALA A 1 186 ? 14.287 23.248 -24.364 1.00 73.81 186 ALA A N 1
ATOM 1358 C CA . ALA A 1 186 ? 13.113 23.452 -23.503 1.00 73.81 186 ALA A CA 1
ATOM 1359 C C . ALA A 1 186 ? 12.860 24.946 -23.212 1.00 73.81 186 ALA A C 1
ATOM 1361 O O . ALA A 1 186 ? 12.634 25.363 -22.081 1.00 73.81 186 ALA A O 1
ATOM 1362 N N . VAL A 1 187 ? 12.939 25.765 -24.258 1.00 72.19 187 VAL A N 1
ATOM 1363 C CA . VAL A 1 187 ? 12.669 27.199 -24.257 1.00 72.19 187 VAL A CA 1
ATOM 1364 C C . VAL A 1 187 ? 11.446 27.437 -25.125 1.00 72.19 187 VAL A C 1
ATOM 1366 O O . VAL A 1 187 ? 11.248 26.778 -26.150 1.00 72.19 187 VAL A O 1
ATOM 1369 N N . GLU A 1 188 ? 10.582 28.349 -24.700 1.00 62.09 188 GLU A N 1
ATOM 1370 C CA . GLU A 1 188 ? 9.379 28.684 -25.450 1.00 62.09 188 GLU A CA 1
ATOM 1371 C C . GLU A 1 188 ? 9.736 29.157 -26.870 1.00 62.09 188 GLU A C 1
ATOM 1373 O O . GLU A 1 188 ? 10.721 29.871 -27.076 1.00 62.09 188 GLU A O 1
ATOM 1378 N N . HIS A 1 189 ? 8.961 28.701 -27.858 1.00 68.19 189 HIS A N 1
ATOM 1379 C CA . HIS A 1 189 ? 9.150 28.991 -29.287 1.00 68.19 189 HIS A CA 1
ATOM 1380 C C . HIS A 1 189 ? 10.495 28.562 -29.908 1.00 68.19 189 HIS A C 1
ATOM 1382 O O . HIS A 1 189 ? 10.845 29.023 -30.993 1.00 68.19 189 HIS A O 1
ATOM 1388 N N . SER A 1 190 ? 11.250 27.667 -29.265 1.00 77.31 190 SER A N 1
ATOM 1389 C CA . SER A 1 190 ? 12.482 27.125 -29.844 1.00 77.31 190 SER A CA 1
ATOM 1390 C C . SER A 1 190 ? 12.235 26.294 -31.106 1.00 77.31 190 SER A C 1
ATOM 1392 O O . SER A 1 190 ? 11.233 25.583 -31.230 1.00 77.31 190 SER A O 1
ATOM 1394 N N . ALA A 1 191 ? 13.176 26.369 -32.047 1.00 80.31 191 ALA A N 1
ATOM 1395 C CA . ALA A 1 191 ? 13.103 25.617 -33.291 1.00 80.31 191 ALA A CA 1
ATOM 1396 C C . ALA A 1 191 ? 13.375 24.119 -33.059 1.00 80.31 191 ALA A C 1
ATOM 1398 O O . ALA A 1 191 ? 14.255 23.742 -32.281 1.00 80.31 191 ALA A O 1
ATOM 1399 N N . TRP A 1 192 ? 12.637 23.265 -33.771 1.00 89.19 192 TRP A N 1
ATOM 1400 C CA . TRP A 1 192 ? 12.885 21.824 -33.821 1.00 89.19 192 TRP A CA 1
ATOM 1401 C C . TRP A 1 192 ? 14.061 21.501 -34.741 1.00 89.19 192 TRP A C 1
ATOM 1403 O O . TRP A 1 192 ? 14.195 22.073 -35.823 1.00 89.19 192 TRP A O 1
ATOM 1413 N N . ALA A 1 193 ? 14.893 20.552 -34.321 1.00 92.50 193 ALA A N 1
ATOM 1414 C CA . ALA A 1 193 ? 15.910 19.956 -35.171 1.00 92.50 193 ALA A CA 1
ATOM 1415 C C . ALA A 1 193 ? 15.281 19.211 -36.366 1.00 92.50 193 ALA A C 1
ATOM 1417 O O . ALA A 1 193 ? 14.137 18.747 -36.270 1.00 92.50 193 ALA A O 1
ATOM 1418 N N . PRO A 1 194 ? 16.022 19.013 -37.470 1.00 91.88 194 PRO A N 1
ATOM 1419 C CA . PRO A 1 194 ? 15.618 18.074 -38.511 1.00 91.88 194 PRO A CA 1
ATOM 1420 C C . PRO A 1 194 ? 15.319 16.687 -37.929 1.00 91.88 194 PRO A C 1
ATOM 1422 O O . PRO A 1 194 ? 16.015 16.224 -37.023 1.00 91.88 194 PRO A O 1
ATOM 1425 N N . GLU A 1 195 ? 14.274 16.029 -38.437 1.00 93.44 195 GLU A N 1
ATOM 1426 C CA . GLU A 1 195 ? 13.908 14.694 -37.967 1.00 93.44 195 GLU A CA 1
ATOM 1427 C C . GLU A 1 195 ? 14.978 13.663 -38.350 1.00 93.44 195 GLU A C 1
ATOM 1429 O O . GLU A 1 195 ? 15.457 13.625 -39.484 1.00 93.44 195 GLU A O 1
ATOM 1434 N N . VAL A 1 196 ? 15.302 12.783 -37.407 1.00 94.25 196 VAL A N 1
ATOM 1435 C CA . VAL A 1 196 ? 16.108 11.580 -37.634 1.00 94.25 196 VAL A CA 1
ATOM 1436 C C . VAL A 1 196 ? 15.243 10.342 -37.437 1.00 94.25 196 VAL A C 1
ATOM 1438 O O . VAL A 1 196 ? 14.221 10.400 -36.754 1.00 94.25 196 VAL A O 1
ATOM 1441 N N . ALA A 1 197 ? 15.632 9.213 -38.024 1.00 94.56 197 ALA A N 1
ATOM 1442 C CA . ALA A 1 197 ? 14.837 7.993 -37.978 1.00 94.56 197 ALA A CA 1
ATOM 1443 C C . ALA A 1 197 ? 15.658 6.792 -37.496 1.00 94.56 197 ALA A C 1
ATOM 1445 O O . ALA A 1 197 ? 16.824 6.648 -37.861 1.00 94.56 197 ALA A O 1
ATOM 1446 N N . ILE A 1 198 ? 15.029 5.926 -36.700 1.00 92.75 198 ILE A N 1
ATOM 1447 C CA . ILE A 1 198 ? 15.566 4.620 -36.311 1.00 92.75 198 ILE A CA 1
ATOM 1448 C C . ILE A 1 198 ? 14.639 3.547 -36.882 1.00 92.75 198 ILE A C 1
ATOM 1450 O O . ILE A 1 198 ? 13.453 3.486 -36.545 1.00 92.75 198 ILE A O 1
ATOM 1454 N N . ALA A 1 199 ? 15.199 2.685 -37.730 1.00 92.62 199 ALA A N 1
ATOM 1455 C CA . ALA A 1 199 ? 14.525 1.490 -38.213 1.00 92.62 199 ALA A CA 1
ATOM 1456 C C . ALA A 1 199 ? 14.760 0.343 -37.227 1.00 92.62 199 ALA A C 1
ATOM 1458 O O . ALA A 1 199 ? 15.885 -0.130 -37.064 1.00 92.62 199 ALA A O 1
ATOM 1459 N N . TYR A 1 200 ? 13.696 -0.109 -36.572 1.00 86.81 200 TYR A N 1
ATOM 1460 C CA . TYR A 1 200 ? 13.757 -1.248 -35.669 1.00 86.81 200 TYR A CA 1
ATOM 1461 C C . TYR A 1 200 ? 13.427 -2.535 -36.433 1.00 86.81 200 TYR A C 1
ATOM 1463 O O . TYR A 1 200 ? 12.400 -2.590 -37.120 1.00 86.81 200 TYR A O 1
ATOM 1471 N N . PRO A 1 201 ? 14.253 -3.589 -36.312 1.00 85.25 201 PRO A N 1
ATOM 1472 C CA . PRO A 1 201 ? 13.960 -4.867 -36.945 1.00 85.25 201 PRO A CA 1
ATOM 1473 C C . PRO A 1 201 ? 12.655 -5.448 -36.393 1.00 85.25 201 PRO A C 1
ATOM 1475 O O . PRO A 1 201 ? 12.290 -5.212 -35.238 1.00 85.25 201 PRO A O 1
ATOM 1478 N N . ALA A 1 202 ? 11.930 -6.195 -37.227 1.00 84.75 202 ALA A N 1
ATOM 1479 C CA . ALA A 1 202 ? 10.806 -6.992 -36.752 1.00 84.75 202 ALA A CA 1
ATOM 1480 C C . ALA A 1 202 ? 11.320 -8.021 -35.739 1.00 84.75 202 ALA A C 1
ATOM 1482 O O . ALA A 1 202 ? 12.381 -8.616 -35.934 1.00 84.75 202 ALA A O 1
ATOM 1483 N N . SER A 1 203 ? 10.578 -8.225 -34.655 1.00 69.88 203 SER A N 1
ATOM 1484 C CA . SER A 1 203 ? 10.858 -9.310 -33.726 1.00 69.88 203 SER A CA 1
ATOM 1485 C C . SER A 1 203 ? 10.677 -10.635 -34.465 1.00 69.88 203 SER A C 1
ATOM 1487 O O . SER A 1 203 ? 9.581 -10.958 -34.919 1.00 69.88 203 SER A O 1
ATOM 1489 N N . THR A 1 204 ? 11.754 -11.408 -34.602 1.00 61.09 204 THR A N 1
ATOM 1490 C CA . THR A 1 204 ? 11.644 -12.814 -34.994 1.00 61.09 204 THR A CA 1
ATOM 1491 C C . THR A 1 204 ? 10.842 -13.541 -33.918 1.00 61.09 204 THR A C 1
ATOM 1493 O O . THR A 1 204 ? 11.200 -13.425 -32.740 1.00 61.09 204 THR A O 1
ATOM 1496 N N . PRO A 1 205 ? 9.777 -14.278 -34.281 1.00 55.31 205 PRO A N 1
ATOM 1497 C CA . PRO A 1 205 ? 9.106 -15.153 -33.337 1.00 55.31 205 PRO A CA 1
ATOM 1498 C C . PRO A 1 205 ? 10.148 -16.091 -32.722 1.00 55.31 205 PRO A C 1
ATOM 1500 O O . PRO A 1 205 ? 11.021 -16.575 -33.453 1.00 55.31 205 PRO A O 1
ATOM 1503 N N . PRO A 1 206 ? 10.099 -16.355 -31.408 1.00 62.72 206 PRO A N 1
ATOM 1504 C CA . PRO A 1 206 ? 10.903 -17.429 -30.852 1.00 62.72 206 PRO A CA 1
ATOM 1505 C C . PRO A 1 206 ? 10.582 -18.730 -31.609 1.00 62.72 206 PRO A C 1
ATOM 1507 O O . PRO A 1 206 ? 9.428 -18.927 -32.011 1.00 62.72 206 PRO A O 1
ATOM 1510 N N . PRO A 1 207 ? 11.573 -19.612 -31.842 1.00 58.03 207 PRO A N 1
ATOM 1511 C CA . PRO A 1 207 ? 11.299 -20.930 -32.393 1.00 58.03 207 PRO A CA 1
ATOM 1512 C C . PRO A 1 207 ? 10.235 -21.598 -31.525 1.00 58.03 207 PRO A C 1
ATOM 1514 O O . PRO A 1 207 ? 10.339 -21.600 -30.298 1.00 58.03 207 PRO A O 1
ATOM 1517 N N . VAL A 1 208 ? 9.185 -22.102 -32.170 1.00 44.41 208 VAL A N 1
ATOM 1518 C CA . VAL A 1 208 ? 8.095 -22.805 -31.497 1.00 44.41 208 VAL A CA 1
ATOM 1519 C C . VAL A 1 208 ? 8.711 -24.015 -30.803 1.00 44.41 208 VAL A C 1
ATOM 1521 O O . VAL A 1 208 ? 9.087 -24.985 -31.460 1.00 44.41 208 VAL A O 1
ATOM 1524 N N . SER A 1 209 ? 8.870 -23.943 -29.483 1.00 47.84 209 SER A N 1
ATOM 1525 C CA . SER A 1 209 ? 9.211 -25.119 -28.694 1.00 47.84 209 SER A CA 1
ATOM 1526 C C . SER A 1 209 ? 8.102 -26.152 -28.908 1.00 47.84 209 SER A C 1
ATOM 1528 O O . SER A 1 209 ? 6.925 -25.783 -28.826 1.00 47.84 209 SER A O 1
ATOM 1530 N N . PRO A 1 210 ? 8.430 -27.422 -29.206 1.00 55.22 210 PRO A N 1
ATOM 1531 C CA . PRO A 1 210 ? 7.418 -28.461 -29.282 1.00 55.22 210 PRO A CA 1
ATOM 1532 C C . PRO A 1 210 ? 6.640 -28.492 -27.959 1.00 55.22 210 PRO A C 1
ATOM 1534 O O . PRO A 1 210 ? 7.239 -28.270 -26.899 1.00 55.22 210 PRO A O 1
ATOM 1537 N N . PRO A 1 211 ? 5.316 -28.721 -28.005 1.00 47.12 211 PRO A N 1
ATOM 1538 C CA . PRO A 1 211 ? 4.513 -28.792 -26.797 1.00 47.12 211 PRO A CA 1
ATOM 1539 C C . PRO A 1 211 ? 5.126 -29.835 -25.852 1.00 47.12 211 PRO A C 1
ATOM 1541 O O . PRO A 1 211 ? 5.502 -30.918 -26.316 1.00 47.12 211 PRO A O 1
ATOM 1544 N N . PRO A 1 212 ? 5.267 -29.534 -24.549 1.00 54.16 212 PRO A N 1
ATOM 1545 C CA . PRO A 1 212 ? 5.668 -30.551 -23.592 1.00 54.16 212 PRO A CA 1
ATOM 1546 C C . PRO A 1 212 ? 4.673 -31.720 -23.678 1.00 54.16 212 PRO A C 1
ATOM 1548 O O . PRO A 1 212 ? 3.474 -31.480 -23.863 1.00 54.16 212 PRO A O 1
ATOM 1551 N N . PRO A 1 213 ? 5.139 -32.979 -23.589 1.00 53.84 213 PRO A N 1
ATOM 1552 C CA . PRO A 1 213 ? 4.244 -34.123 -23.548 1.00 53.84 213 PRO A CA 1
ATOM 1553 C C . PRO A 1 213 ? 3.248 -33.921 -22.408 1.00 53.84 213 PRO A C 1
ATOM 1555 O O . PRO A 1 213 ? 3.634 -33.699 -21.262 1.00 53.84 213 PRO A O 1
ATOM 1558 N N . VAL A 1 214 ? 1.963 -33.955 -22.752 1.00 41.44 214 VAL A N 1
ATOM 1559 C CA . VAL A 1 214 ? 0.868 -33.904 -21.789 1.00 41.44 214 VAL A CA 1
ATOM 1560 C C . VAL A 1 214 ? 0.938 -35.189 -20.973 1.00 41.44 214 VAL A C 1
ATOM 1562 O O . VAL A 1 214 ? 0.499 -36.245 -21.424 1.00 41.44 214 VAL A O 1
ATOM 1565 N N . THR A 1 215 ? 1.528 -35.122 -19.784 1.00 43.38 215 THR A N 1
ATOM 1566 C CA . THR A 1 215 ? 1.313 -36.138 -18.760 1.00 43.38 215 THR A CA 1
ATOM 1567 C C . THR A 1 215 ? -0.120 -35.966 -18.255 1.00 43.38 215 THR A C 1
ATOM 1569 O O . THR A 1 215 ? -0.467 -34.867 -17.813 1.00 43.38 215 THR A O 1
ATOM 1572 N N . PRO A 1 216 ? -0.984 -36.993 -18.336 1.00 51.16 216 PRO A N 1
ATOM 1573 C CA . PRO A 1 216 ? -2.286 -36.936 -17.687 1.00 51.16 216 PRO A CA 1
ATOM 1574 C C . PRO A 1 216 ? -2.094 -36.713 -16.177 1.00 51.16 216 PRO A C 1
ATOM 1576 O O . PRO A 1 216 ? -1.111 -37.212 -15.616 1.00 51.16 216 PRO A O 1
ATOM 1579 N N . PRO A 1 217 ? -2.991 -35.967 -15.510 1.00 49.97 217 PRO A N 1
ATOM 1580 C CA . PRO A 1 217 ? -2.911 -35.781 -14.072 1.00 49.97 217 PRO A CA 1
ATOM 1581 C C . PRO A 1 217 ? -3.023 -37.147 -13.400 1.00 49.97 217 PRO A C 1
ATOM 1583 O O . PRO A 1 217 ? -3.980 -37.885 -13.635 1.00 49.97 217 PRO A O 1
ATOM 1586 N N . VAL A 1 218 ? -2.041 -37.484 -12.570 1.00 48.25 218 VAL A N 1
ATOM 1587 C CA . VAL A 1 218 ? -2.219 -38.527 -11.566 1.00 48.25 218 VAL A CA 1
ATOM 1588 C C . VAL A 1 218 ? -3.187 -37.944 -10.540 1.00 48.25 218 VAL A C 1
ATOM 1590 O O . VAL A 1 218 ? -2.838 -37.019 -9.811 1.00 48.25 218 VAL A O 1
ATOM 1593 N N . GLU A 1 219 ? -4.425 -38.434 -10.552 1.00 35.84 219 GLU A N 1
ATOM 1594 C CA . GLU A 1 219 ? -5.388 -38.251 -9.467 1.00 35.84 219 GLU A CA 1
ATOM 1595 C C . GLU A 1 219 ? -4.791 -38.873 -8.198 1.00 35.84 219 GLU A C 1
ATOM 1597 O O . GLU A 1 219 ? -4.837 -40.087 -7.999 1.00 35.84 219 GLU A O 1
ATOM 1602 N N . GLU A 1 220 ? -4.193 -38.051 -7.339 1.00 39.75 220 GLU A N 1
ATOM 1603 C CA . GLU A 1 220 ? -4.032 -38.431 -5.940 1.00 39.75 220 GLU A CA 1
ATOM 1604 C C . GLU A 1 220 ? -5.394 -38.274 -5.245 1.00 39.75 220 GLU A C 1
ATOM 1606 O O . GLU A 1 220 ? -6.005 -37.201 -5.326 1.00 39.75 220 GLU A O 1
ATOM 1611 N N . PRO A 1 221 ? -5.906 -39.316 -4.565 1.00 35.56 221 PRO A N 1
ATOM 1612 C CA . PRO A 1 221 ? -7.136 -39.215 -3.801 1.00 35.56 221 PRO A CA 1
ATOM 1613 C C . PRO A 1 221 ? -6.882 -38.337 -2.573 1.00 35.56 221 PRO A C 1
ATOM 1615 O O . PRO A 1 221 ? -6.359 -38.788 -1.555 1.00 35.56 221 PRO A O 1
ATOM 1618 N N . VAL A 1 222 ? -7.259 -37.063 -2.669 1.00 38.03 222 VAL A N 1
ATOM 1619 C CA . VAL A 1 222 ? -7.280 -36.156 -1.523 1.00 38.03 222 VAL A CA 1
ATOM 1620 C C . VAL A 1 222 ? -8.481 -36.535 -0.662 1.00 38.03 222 VAL A C 1
ATOM 1622 O O . VAL A 1 222 ? -9.630 -36.253 -1.001 1.00 38.03 222 VAL A O 1
ATOM 1625 N N . THR A 1 223 ? -8.221 -37.210 0.454 1.00 34.59 223 THR A N 1
ATOM 1626 C CA . THR A 1 223 ? -9.204 -37.391 1.524 1.00 34.59 223 THR A CA 1
ATOM 1627 C C . THR A 1 223 ? -9.669 -36.018 2.016 1.00 34.59 223 THR A C 1
ATOM 1629 O O . THR A 1 223 ? -8.818 -35.215 2.411 1.00 34.59 223 THR A O 1
ATOM 1632 N N . PRO A 1 224 ? -10.981 -35.722 2.010 1.00 37.16 224 PRO A N 1
ATOM 1633 C CA . PRO A 1 224 ? -11.485 -34.470 2.552 1.00 37.16 224 PRO A CA 1
ATOM 1634 C C . PRO A 1 224 ? -11.199 -34.410 4.061 1.00 37.16 224 PRO A C 1
ATOM 1636 O O . PRO A 1 224 ? -11.375 -35.421 4.751 1.00 37.16 224 PRO A O 1
ATOM 1639 N N . PRO A 1 225 ? -10.758 -33.257 4.595 1.00 44.81 225 PRO A N 1
ATOM 1640 C CA . PRO A 1 225 ? -10.694 -33.069 6.035 1.00 44.81 225 PRO A CA 1
ATOM 1641 C C . PRO A 1 225 ? -12.112 -33.138 6.633 1.00 44.81 225 PRO A C 1
ATOM 1643 O O . PRO A 1 225 ? -13.092 -32.889 5.921 1.00 44.81 225 PRO A O 1
ATOM 1646 N N . PRO A 1 226 ? -12.243 -33.498 7.923 1.00 38.25 226 PRO A N 1
ATOM 1647 C CA . PRO A 1 226 ? -13.537 -33.601 8.581 1.00 38.25 226 PRO A CA 1
ATOM 1648 C C . PRO A 1 226 ? -14.275 -32.266 8.497 1.00 38.25 226 PRO A C 1
ATOM 1650 O O . PRO A 1 226 ? -13.686 -31.212 8.724 1.00 38.25 226 PRO A O 1
ATOM 1653 N N . ALA A 1 227 ? -15.562 -32.330 8.166 1.00 40.34 227 ALA A N 1
ATOM 1654 C CA . ALA A 1 227 ? -16.448 -31.183 8.212 1.00 40.34 227 ALA A CA 1
ATOM 1655 C C . ALA A 1 227 ? -16.555 -30.698 9.664 1.00 40.34 227 ALA A C 1
ATOM 1657 O O . ALA A 1 227 ? -17.190 -31.353 10.489 1.00 40.34 227 ALA A O 1
ATOM 1658 N N . GLU A 1 228 ? -15.917 -29.571 9.974 1.00 42.16 228 GLU A N 1
ATOM 1659 C CA . GLU A 1 228 ? -16.253 -28.803 11.167 1.00 42.16 228 GLU A CA 1
ATOM 1660 C C . GLU A 1 228 ? -17.586 -28.090 10.936 1.00 42.16 228 GLU A C 1
ATOM 1662 O O . GLU A 1 228 ? -17.816 -27.416 9.927 1.00 42.16 228 GLU A O 1
ATOM 1667 N N . GLU A 1 229 ? -18.497 -28.320 11.873 1.00 39.88 229 GLU A N 1
ATOM 1668 C CA . GLU A 1 229 ? -19.850 -27.795 11.889 1.00 39.88 229 GLU A CA 1
ATOM 1669 C C . GLU A 1 229 ? -19.851 -26.270 12.092 1.00 39.88 229 GLU A C 1
ATOM 1671 O O . GLU A 1 229 ? -19.400 -25.755 13.109 1.00 39.88 229 GLU A O 1
ATOM 1676 N N . GLY A 1 230 ? -20.439 -25.554 11.131 1.00 38.91 230 GLY A N 1
ATOM 1677 C CA . GLY A 1 230 ? -21.325 -24.419 11.402 1.00 38.91 230 GLY A CA 1
ATOM 1678 C C . GLY A 1 230 ? -20.738 -23.160 12.046 1.00 38.91 230 GLY A C 1
ATOM 1679 O O . GLY A 1 230 ? -21.183 -22.763 13.120 1.00 38.91 230 GLY A O 1
ATOM 1680 N N . HIS A 1 231 ? -19.891 -22.421 11.325 1.00 41.84 231 HIS A N 1
ATOM 1681 C CA . HIS A 1 231 ? -19.778 -20.969 11.522 1.00 41.84 231 HIS A CA 1
ATOM 1682 C C . HIS A 1 231 ? -20.701 -20.222 10.542 1.00 41.84 231 HIS A C 1
ATOM 1684 O O . HIS A 1 231 ? -20.278 -19.667 9.527 1.00 41.84 231 HIS A O 1
ATOM 1690 N N . GLU A 1 232 ? -22.002 -20.208 10.853 1.00 36.22 232 GLU A N 1
ATOM 1691 C CA . GLU A 1 232 ? -22.965 -19.282 10.246 1.00 36.22 232 GLU A CA 1
ATOM 1692 C C . GLU A 1 232 ? -22.664 -17.853 10.715 1.00 36.22 232 GLU A C 1
ATOM 1694 O O . GLU A 1 232 ? -23.115 -17.390 11.760 1.00 36.22 232 GLU A O 1
ATOM 1699 N N . GLY A 1 233 ? -21.849 -17.153 9.934 1.00 39.09 233 GLY A N 1
ATOM 1700 C CA . GLY A 1 233 ? -21.577 -15.736 10.152 1.00 39.09 233 GLY A CA 1
ATOM 1701 C C . GLY A 1 233 ? -20.530 -15.139 9.223 1.00 39.09 233 GLY A C 1
ATOM 1702 O O . GLY A 1 233 ? -19.975 -14.104 9.575 1.00 39.09 233 GLY A O 1
ATOM 1703 N N . SER A 1 234 ? -20.233 -15.782 8.082 1.00 44.41 234 SER A N 1
ATOM 1704 C CA . SER A 1 234 ? -19.187 -15.346 7.148 1.00 44.41 234 SER A CA 1
ATOM 1705 C C . SER A 1 234 ? -19.422 -13.896 6.721 1.00 44.41 234 SER A C 1
ATOM 1707 O O . SER A 1 234 ? -20.260 -13.595 5.866 1.00 44.41 234 SER A O 1
ATOM 1709 N N . SER A 1 235 ? -18.664 -12.986 7.331 1.00 58.59 235 SER A N 1
ATOM 1710 C CA . SER A 1 235 ? -18.389 -11.687 6.750 1.00 58.59 235 SER A CA 1
ATOM 1711 C C . SER A 1 235 ? -17.761 -11.951 5.389 1.00 58.59 235 SER A C 1
ATOM 1713 O O . SER A 1 235 ? -16.801 -12.705 5.234 1.00 58.59 235 SER A O 1
ATOM 1715 N N . ARG A 1 236 ? -18.385 -11.393 4.358 1.00 85.88 236 ARG A N 1
ATOM 1716 C CA . ARG A 1 236 ? -17.917 -11.535 2.987 1.00 85.88 236 ARG A CA 1
ATOM 1717 C C . ARG A 1 236 ? -16.545 -10.872 2.889 1.00 85.88 236 ARG A C 1
ATOM 1719 O O . ARG A 1 236 ? -16.450 -9.677 3.158 1.00 85.88 236 ARG A O 1
ATOM 1726 N N . THR A 1 237 ? -15.517 -11.633 2.504 1.00 94.94 237 THR A N 1
ATOM 1727 C CA . THR A 1 237 ? -14.157 -11.113 2.294 1.00 94.94 237 THR A CA 1
ATOM 1728 C C . THR A 1 237 ? -14.209 -9.855 1.424 1.00 94.94 237 THR A C 1
ATOM 1730 O O . THR A 1 237 ? -14.718 -9.886 0.293 1.00 94.94 237 THR A O 1
ATOM 1733 N N . MET A 1 238 ? -13.709 -8.744 1.964 1.00 96.19 238 MET A N 1
ATOM 1734 C CA . MET A 1 238 ? -13.593 -7.480 1.246 1.00 96.19 238 MET A CA 1
ATOM 1735 C C . MET A 1 238 ? -12.506 -7.595 0.178 1.00 96.19 238 MET A C 1
ATOM 1737 O O . MET A 1 238 ? -11.497 -8.268 0.373 1.00 96.19 238 MET A O 1
ATOM 1741 N N . ILE A 1 239 ? -12.747 -6.974 -0.977 1.00 97.69 239 ILE A N 1
ATOM 1742 C CA . ILE A 1 239 ? -11.797 -6.938 -2.090 1.00 97.69 239 ILE A CA 1
ATOM 1743 C C . ILE A 1 239 ? -11.375 -5.488 -2.280 1.00 97.69 239 ILE A C 1
ATOM 1745 O O . ILE A 1 239 ? -12.213 -4.628 -2.575 1.00 97.69 239 ILE A O 1
ATOM 1749 N N . GLY A 1 240 ? -10.089 -5.236 -2.070 1.00 97.19 240 GLY A N 1
ATOM 1750 C CA . GLY A 1 240 ? -9.501 -3.910 -2.050 1.00 97.19 240 GLY A CA 1
ATOM 1751 C C . GLY A 1 240 ? -8.381 -3.713 -3.058 1.00 97.19 240 GLY A C 1
ATOM 1752 O O . GLY A 1 240 ? -7.894 -4.650 -3.695 1.00 97.19 240 GLY A O 1
ATOM 1753 N N . LEU A 1 241 ? -7.957 -2.461 -3.165 1.00 97.06 241 LEU A N 1
ATOM 1754 C CA . LEU A 1 241 ? -6.785 -2.043 -3.923 1.00 97.06 241 LEU A CA 1
ATOM 1755 C C . LEU A 1 241 ? -5.909 -1.133 -3.062 1.00 97.06 241 LEU A C 1
ATOM 1757 O O . LEU A 1 241 ? -6.417 -0.210 -2.425 1.00 97.06 241 LEU A O 1
ATOM 1761 N N . ASP A 1 242 ? -4.603 -1.371 -3.066 1.00 95.50 242 ASP A N 1
ATOM 1762 C CA . ASP A 1 242 ? -3.633 -0.434 -2.517 1.00 95.50 242 ASP A CA 1
ATOM 1763 C C . ASP A 1 242 ? -3.348 0.675 -3.534 1.00 95.50 242 ASP A C 1
ATOM 1765 O O . ASP A 1 242 ? -2.902 0.426 -4.662 1.00 95.50 242 ASP A O 1
ATOM 1769 N N . ILE A 1 243 ? -3.627 1.909 -3.123 1.00 89.94 243 ILE A N 1
ATOM 1770 C CA . ILE A 1 243 ? -3.539 3.107 -3.962 1.00 89.94 243 ILE A CA 1
ATOM 1771 C C . ILE A 1 243 ? -2.419 4.058 -3.500 1.00 89.94 243 ILE A C 1
ATOM 1773 O O . ILE A 1 243 ? -2.312 5.189 -3.982 1.00 89.94 243 ILE A O 1
ATOM 1777 N N . GLY A 1 244 ? -1.567 3.621 -2.565 1.00 73.56 244 GLY A N 1
ATOM 1778 C CA . GLY A 1 244 ? -0.504 4.434 -1.980 1.00 73.56 244 GLY A CA 1
ATOM 1779 C C . GLY A 1 244 ? 0.500 4.990 -3.003 1.00 73.56 244 GLY A C 1
ATOM 1780 O O . GLY A 1 244 ? 0.990 4.283 -3.884 1.00 73.56 244 GLY A O 1
ATOM 1781 N N . GLY A 1 245 ? 0.854 6.276 -2.857 1.00 60.00 245 GLY A N 1
ATOM 1782 C CA . GLY A 1 245 ? 2.036 6.883 -3.490 1.00 60.00 245 GLY A CA 1
ATOM 1783 C C . GLY A 1 245 ? 1.867 7.537 -4.870 1.00 60.00 245 GLY A C 1
ATOM 1784 O O . GLY A 1 245 ? 2.838 8.109 -5.368 1.00 60.00 245 GLY A O 1
ATOM 1785 N N . TRP A 1 246 ? 0.673 7.523 -5.470 1.00 61.12 246 TRP A N 1
ATOM 1786 C CA . TRP A 1 246 ? 0.420 8.084 -6.812 1.00 61.12 246 TRP A CA 1
ATOM 1787 C C . TRP A 1 246 ? -0.564 9.257 -6.766 1.00 61.12 246 TRP A C 1
ATOM 1789 O O . TRP A 1 246 ? -1.013 9.637 -5.689 1.00 61.12 246 TRP A O 1
ATOM 1799 N N . ALA A 1 247 ? -0.859 9.889 -7.910 1.00 63.44 247 ALA A N 1
ATOM 1800 C CA . ALA A 1 247 ? -1.792 11.019 -8.047 1.00 63.44 247 ALA A CA 1
ATOM 1801 C C . ALA A 1 247 ? -3.259 10.625 -7.736 1.00 63.44 247 ALA A C 1
ATOM 1803 O O . ALA A 1 247 ? -4.149 10.748 -8.579 1.00 63.44 247 ALA A O 1
ATOM 1804 N N . TRP A 1 248 ? -3.495 10.155 -6.512 1.00 68.81 248 TRP A N 1
ATOM 1805 C CA . TRP A 1 248 ? -4.688 9.469 -6.021 1.00 68.81 248 TRP A CA 1
ATOM 1806 C C . TRP A 1 248 ? -5.966 10.299 -6.220 1.00 68.81 248 TRP A C 1
ATOM 1808 O O . TRP A 1 248 ? -7.014 9.750 -6.543 1.00 68.81 248 TRP A O 1
ATOM 1818 N N . GLU A 1 249 ? -5.877 11.634 -6.159 1.00 69.19 249 GLU A N 1
ATOM 1819 C CA . GLU A 1 249 ? -7.011 12.535 -6.434 1.00 69.19 249 GLU A CA 1
ATOM 1820 C C . GLU A 1 249 ? -7.603 12.328 -7.834 1.00 69.19 249 GLU A C 1
ATOM 1822 O O . GLU A 1 249 ? -8.819 12.381 -8.014 1.00 69.19 249 GLU A O 1
ATOM 1827 N N . SER A 1 250 ? -6.745 12.078 -8.827 1.00 72.06 250 SER A N 1
ATOM 1828 C CA . SER A 1 250 ? -7.165 11.808 -10.206 1.00 72.06 250 SER A CA 1
ATOM 1829 C C . SER A 1 250 ? -7.531 10.345 -10.454 1.00 72.06 250 SER A C 1
ATOM 1831 O O . SER A 1 250 ? -8.328 10.068 -11.349 1.00 72.06 250 SER A O 1
ATOM 1833 N N . ALA A 1 251 ? -6.987 9.426 -9.655 1.00 82.00 251 ALA A N 1
ATOM 1834 C CA . ALA A 1 251 ? -7.150 7.989 -9.842 1.00 82.00 251 ALA A CA 1
ATOM 1835 C C . ALA A 1 251 ? -8.428 7.433 -9.200 1.00 82.00 251 ALA A C 1
ATOM 1837 O O . ALA A 1 251 ? -8.991 6.477 -9.722 1.00 82.00 251 ALA A O 1
ATOM 1838 N N . ILE A 1 252 ? -8.963 8.067 -8.147 1.00 88.38 252 ILE A N 1
ATOM 1839 C CA . ILE A 1 252 ? -10.073 7.491 -7.370 1.00 88.38 252 ILE A CA 1
ATOM 1840 C C . ILE A 1 252 ? -11.326 7.150 -8.186 1.00 88.38 252 ILE A C 1
ATOM 1842 O O . ILE A 1 252 ? -12.015 6.174 -7.897 1.00 88.38 252 ILE A O 1
ATOM 1846 N N . ASN A 1 253 ? -11.633 7.927 -9.229 1.00 88.00 253 ASN A N 1
ATOM 1847 C CA . ASN A 1 253 ? -12.772 7.628 -10.103 1.00 88.00 253 ASN A CA 1
ATOM 1848 C C . ASN A 1 253 ? -12.543 6.350 -10.922 1.00 88.00 253 ASN A C 1
ATOM 1850 O O . ASN A 1 253 ? -13.494 5.617 -11.187 1.00 88.00 253 ASN A O 1
ATOM 1854 N N . ASP A 1 254 ? -11.299 6.100 -11.325 1.00 90.75 254 ASP A N 1
ATOM 1855 C CA . ASP A 1 254 ? -10.911 4.913 -12.078 1.00 90.75 254 ASP A CA 1
ATOM 1856 C C . ASP A 1 254 ? -10.798 3.681 -11.171 1.00 90.75 254 ASP A C 1
ATOM 1858 O O . ASP A 1 254 ? -11.344 2.622 -11.487 1.00 90.75 254 ASP A O 1
ATOM 1862 N N . GLU A 1 255 ? -10.193 3.850 -9.992 1.00 90.62 255 GLU A N 1
ATOM 1863 C CA . GLU A 1 255 ? -10.118 2.847 -8.922 1.00 90.62 255 GLU A CA 1
ATOM 1864 C C . GLU A 1 255 ? -11.520 2.378 -8.509 1.00 90.62 255 GLU A C 1
ATOM 1866 O O . GLU A 1 255 ? -11.786 1.178 -8.417 1.00 90.62 255 GLU A O 1
ATOM 1871 N N . ALA A 1 256 ? -12.464 3.315 -8.362 1.00 93.44 256 ALA A N 1
ATOM 1872 C CA . ALA A 1 256 ? -13.872 3.026 -8.100 1.00 93.44 256 ALA A CA 1
ATOM 1873 C C . ALA A 1 256 ? -14.583 2.322 -9.270 1.00 93.44 256 ALA A C 1
ATOM 1875 O O . ALA A 1 256 ? -15.721 1.872 -9.135 1.00 93.44 256 ALA A O 1
ATOM 1876 N N . GLY A 1 257 ? -13.961 2.179 -10.436 1.00 94.75 257 GLY A N 1
ATOM 1877 C CA . GLY A 1 257 ? -14.457 1.286 -11.477 1.00 94.75 257 GLY A CA 1
ATOM 1878 C C . GLY A 1 257 ? -14.123 -0.191 -11.219 1.00 94.75 257 GLY A C 1
ATOM 1879 O O . GLY A 1 257 ? -14.847 -1.054 -11.726 1.00 94.75 257 GLY A O 1
ATOM 1880 N N . ALA A 1 258 ? -13.104 -0.480 -10.397 1.00 95.81 258 ALA A N 1
ATOM 1881 C CA . ALA A 1 258 ? -12.652 -1.829 -10.047 1.00 95.81 258 ALA A CA 1
ATOM 1882 C C . ALA A 1 258 ? -13.029 -2.260 -8.621 1.00 95.81 258 ALA A C 1
ATOM 1884 O O . ALA A 1 258 ? -13.453 -3.396 -8.429 1.00 95.81 258 ALA A O 1
ATOM 1885 N N . VAL A 1 259 ? -12.904 -1.383 -7.624 1.00 97.00 259 VAL A N 1
ATOM 1886 C CA . VAL A 1 259 ? -13.101 -1.735 -6.206 1.00 97.00 259 VAL A CA 1
ATOM 1887 C C . VAL A 1 259 ? -14.036 -0.763 -5.483 1.00 97.00 259 VAL A C 1
ATOM 1889 O O . VAL A 1 259 ? -14.385 0.304 -5.988 1.00 97.00 259 VAL A O 1
ATOM 1892 N N . ARG A 1 260 ? -14.511 -1.148 -4.294 1.00 96.38 260 ARG A N 1
ATOM 1893 C CA . ARG A 1 260 ? -15.255 -0.272 -3.356 1.00 96.38 260 ARG A CA 1
ATOM 1894 C C . ARG A 1 260 ? -14.524 -0.089 -2.027 1.00 96.38 260 ARG A C 1
ATOM 1896 O O . ARG A 1 260 ? -15.061 0.507 -1.096 1.00 96.38 260 ARG A O 1
ATOM 1903 N N . TYR A 1 261 ? -13.301 -0.594 -1.954 1.00 96.31 261 TYR A N 1
ATOM 1904 C CA . TYR A 1 261 ? -12.447 -0.577 -0.784 1.00 96.31 261 TYR A CA 1
ATOM 1905 C C . TYR A 1 261 ? -11.020 -0.270 -1.231 1.00 96.31 261 TYR A C 1
ATOM 1907 O O . TYR A 1 261 ? -10.550 -0.857 -2.204 1.00 96.31 261 TYR A O 1
ATOM 1915 N N . VAL A 1 262 ? -10.354 0.669 -0.568 1.00 96.62 262 VAL A N 1
ATOM 1916 C CA . VAL A 1 262 ? -8.966 1.029 -0.876 1.00 96.62 262 VAL A CA 1
ATOM 1917 C C . VAL A 1 262 ? -8.138 1.108 0.390 1.00 96.62 262 VAL A C 1
ATOM 1919 O O . VAL A 1 262 ? -8.630 1.550 1.428 1.00 96.62 262 VAL A O 1
ATOM 1922 N N . ARG A 1 263 ? -6.869 0.730 0.284 1.00 96.69 263 ARG A N 1
ATOM 1923 C CA . ARG A 1 263 ? -5.853 0.925 1.315 1.00 96.69 263 ARG A CA 1
ATOM 1924 C C . ARG A 1 263 ? -4.951 2.085 0.932 1.00 96.69 263 ARG A C 1
ATOM 1926 O O . ARG A 1 263 ? -4.551 2.207 -0.221 1.00 96.69 263 ARG A O 1
ATOM 1933 N N . SER A 1 264 ? -4.656 2.955 1.894 1.00 95.38 264 SER A N 1
ATOM 1934 C CA . SER A 1 264 ? -3.749 4.086 1.689 1.00 95.38 264 SER A CA 1
ATOM 1935 C C . SER A 1 264 ? -3.272 4.661 3.019 1.00 95.38 264 SER A C 1
ATOM 1937 O O . SER A 1 264 ? -3.974 4.580 4.031 1.00 95.38 264 SER A O 1
ATOM 1939 N N . SER A 1 265 ? -2.131 5.360 2.987 1.00 94.06 265 SER A N 1
ATOM 1940 C CA . SER A 1 265 ? -1.727 6.294 4.042 1.00 94.06 265 SER A CA 1
ATOM 1941 C C . SER A 1 265 ? -2.906 7.156 4.481 1.00 94.06 265 SER A C 1
ATOM 1943 O O . SER A 1 265 ? -3.538 7.822 3.646 1.00 94.06 265 SER A O 1
ATOM 1945 N N . TYR A 1 266 ? -3.152 7.237 5.790 1.00 94.19 266 TYR A N 1
ATOM 1946 C CA . TYR A 1 266 ? -4.160 8.153 6.336 1.00 94.19 266 TYR A CA 1
ATOM 1947 C C . TYR A 1 266 ? -3.871 9.618 5.955 1.00 94.19 266 TYR A C 1
ATOM 1949 O O . TYR A 1 266 ? -4.785 10.436 5.879 1.00 94.19 266 TYR A O 1
ATOM 1957 N N . LYS A 1 267 ? -2.604 9.961 5.667 1.00 91.88 267 LYS A N 1
ATOM 1958 C CA . LYS A 1 267 ? -2.174 11.314 5.272 1.00 91.88 267 LYS A CA 1
ATOM 1959 C C . LYS A 1 267 ? -2.711 11.742 3.910 1.00 91.88 267 LYS A C 1
ATOM 1961 O O . LYS A 1 267 ? -2.813 12.940 3.659 1.00 91.88 267 LYS A O 1
ATOM 1966 N N . HIS A 1 268 ? -3.044 10.792 3.038 1.00 89.31 268 HIS A N 1
ATOM 1967 C CA . HIS A 1 268 ? -3.696 11.082 1.759 1.00 89.31 268 HIS A CA 1
ATOM 1968 C C . HIS A 1 268 ? -5.196 11.369 1.928 1.00 89.31 268 HIS A C 1
ATOM 1970 O O . HIS A 1 268 ? -5.804 11.963 1.047 1.00 89.31 268 HIS A O 1
ATOM 1976 N N . PHE A 1 269 ? -5.770 11.031 3.086 1.00 91.62 269 PHE A N 1
ATOM 1977 C CA . PHE A 1 269 ? -7.188 11.187 3.396 1.00 91.62 269 PHE A CA 1
ATOM 1978 C C . PHE A 1 269 ? -7.382 11.749 4.812 1.00 91.62 269 PHE A C 1
ATOM 1980 O O . PHE A 1 269 ? -8.040 11.152 5.665 1.00 91.62 269 PHE A O 1
ATOM 1987 N N . ASN A 1 270 ? -6.774 12.905 5.090 1.00 94.06 270 ASN A N 1
ATOM 1988 C CA . ASN A 1 270 ? -6.832 13.562 6.402 1.00 94.06 270 ASN A CA 1
ATOM 1989 C C . ASN A 1 270 ? -7.661 14.857 6.416 1.00 94.06 270 ASN A C 1
ATOM 1991 O O . ASN A 1 270 ? -7.747 15.523 7.450 1.00 94.06 270 ASN A O 1
ATOM 1995 N N . SER A 1 271 ? -8.318 15.196 5.306 1.00 95.25 271 SER A N 1
ATOM 1996 C CA . SER A 1 271 ? -9.212 16.352 5.196 1.00 95.25 271 SER A CA 1
ATOM 1997 C C . SER A 1 271 ? -10.572 15.991 4.593 1.00 95.25 271 SER A C 1
ATOM 1999 O O . SER A 1 271 ? -10.713 15.030 3.833 1.00 95.25 271 SER A O 1
ATOM 2001 N N . ASP A 1 272 ? -11.585 16.799 4.915 1.00 96.00 272 ASP A N 1
ATOM 2002 C CA . ASP A 1 272 ? -12.962 16.606 4.455 1.00 96.00 272 ASP A CA 1
ATOM 2003 C C . ASP A 1 272 ? -13.087 16.561 2.927 1.00 96.00 272 ASP A C 1
ATOM 2005 O O . ASP A 1 272 ? -13.914 15.815 2.411 1.00 96.00 272 ASP A O 1
ATOM 2009 N N . SER A 1 273 ? -12.297 17.349 2.188 1.00 93.75 273 SER A N 1
ATOM 2010 C CA . SER A 1 273 ? -12.336 17.349 0.720 1.00 93.75 273 SER A CA 1
ATOM 2011 C C . SER A 1 273 ? -11.869 16.012 0.149 1.00 93.75 273 SER A C 1
ATOM 2013 O O . SER A 1 273 ? -12.507 15.482 -0.757 1.00 93.75 273 SER A O 1
ATOM 2015 N N . GLN A 1 274 ? -10.814 15.430 0.717 1.00 91.62 274 GLN A N 1
ATOM 2016 C CA . GLN A 1 274 ? -10.265 14.140 0.294 1.00 91.62 274 GLN A CA 1
ATOM 2017 C C . GLN A 1 274 ? -11.230 13.003 0.651 1.00 91.62 274 GLN A C 1
ATOM 2019 O O . GLN A 1 274 ? -11.541 12.156 -0.182 1.00 91.62 274 GLN A O 1
ATOM 2024 N N . MET A 1 275 ? -11.805 13.033 1.857 1.00 94.75 275 MET A N 1
ATOM 2025 C CA . MET A 1 275 ? -12.838 12.074 2.261 1.00 94.75 275 MET A CA 1
ATOM 2026 C C . MET A 1 275 ? -14.133 12.228 1.454 1.00 94.75 275 MET A C 1
ATOM 2028 O O . MET A 1 275 ? -14.820 11.243 1.188 1.00 94.75 275 MET A O 1
ATOM 2032 N N . ALA A 1 276 ? -14.464 13.442 1.004 1.00 93.94 276 ALA A N 1
ATOM 2033 C CA . ALA A 1 276 ? -15.594 13.672 0.112 1.00 93.94 276 ALA A CA 1
ATOM 2034 C C . ALA A 1 276 ? -15.375 13.070 -1.283 1.00 93.94 276 ALA A C 1
ATOM 2036 O O . ALA A 1 276 ? -16.357 12.653 -1.896 1.00 93.94 276 ALA A O 1
ATOM 2037 N N . LEU A 1 277 ? -14.129 12.978 -1.767 1.00 92.19 277 LEU A N 1
ATOM 2038 C CA . LEU A 1 277 ? -13.811 12.276 -3.015 1.00 92.19 277 LEU A CA 1
ATOM 2039 C C . LEU A 1 277 ? -14.128 10.781 -2.898 1.00 92.19 277 LEU A C 1
ATOM 2041 O O . LEU A 1 277 ? -14.881 10.263 -3.721 1.00 92.19 277 LEU A O 1
ATOM 2045 N N . LEU A 1 278 ? -13.656 10.123 -1.832 1.00 93.00 278 LEU A N 1
ATOM 2046 C CA . LEU A 1 278 ? -13.988 8.720 -1.545 1.00 93.00 278 LEU A CA 1
ATOM 2047 C C . LEU A 1 278 ? -15.500 8.513 -1.409 1.00 93.00 278 LEU A C 1
ATOM 2049 O O . LEU A 1 278 ? -16.075 7.631 -2.047 1.00 93.00 278 LEU A O 1
ATOM 2053 N N . ALA A 1 279 ? -16.161 9.375 -0.631 1.00 95.00 279 ALA A N 1
ATOM 2054 C CA . ALA A 1 279 ? -17.598 9.291 -0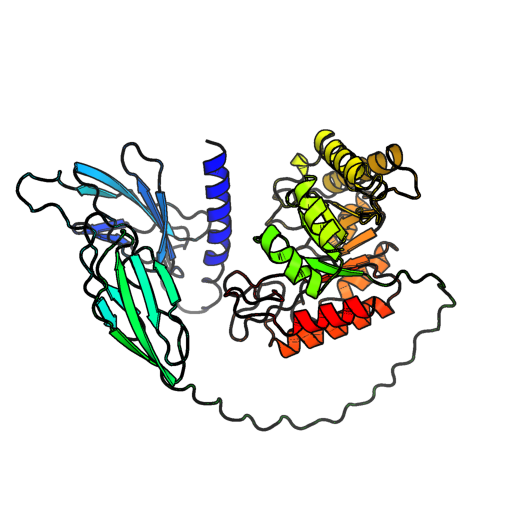.405 1.00 95.00 279 ALA A CA 1
ATOM 2055 C C . ALA A 1 279 ? -18.400 9.428 -1.707 1.00 95.00 279 ALA A C 1
ATOM 2057 O O . ALA A 1 279 ? -19.349 8.679 -1.932 1.00 95.00 279 ALA A O 1
ATOM 2058 N N . LYS A 1 280 ? -18.007 10.361 -2.583 1.00 94.56 280 LYS A N 1
ATOM 2059 C CA . LYS A 1 280 ? -18.631 10.559 -3.897 1.00 94.56 280 LYS A CA 1
ATOM 2060 C C . LYS A 1 280 ? -18.421 9.353 -4.815 1.00 94.56 280 LYS A C 1
ATOM 2062 O O . LYS A 1 280 ? -19.321 9.024 -5.582 1.00 94.56 280 LYS A O 1
ATOM 2067 N N . ALA A 1 281 ? -17.261 8.708 -4.727 1.00 93.94 281 ALA A N 1
ATOM 2068 C CA . ALA A 1 281 ? -16.936 7.503 -5.483 1.00 93.94 281 ALA A CA 1
ATOM 2069 C C . ALA A 1 281 ? -17.564 6.223 -4.891 1.00 93.94 281 ALA A C 1
ATOM 2071 O O . ALA A 1 281 ? -17.514 5.165 -5.516 1.00 93.94 281 ALA A O 1
ATOM 2072 N N . GLY A 1 282 ? -18.172 6.302 -3.700 1.00 95.88 282 GLY A N 1
ATOM 2073 C CA . GLY A 1 282 ? -18.722 5.141 -3.001 1.00 95.88 282 GLY A CA 1
ATOM 2074 C C . GLY A 1 282 ? -17.641 4.179 -2.499 1.00 95.88 282 GLY A C 1
ATOM 2075 O O . GLY A 1 282 ? -17.880 2.975 -2.440 1.00 95.88 282 GLY A O 1
ATOM 2076 N N . VAL A 1 283 ? -16.451 4.695 -2.187 1.00 95.81 283 VAL A N 1
ATOM 2077 C CA . VAL A 1 283 ? -15.283 3.910 -1.778 1.00 95.81 283 VAL A CA 1
ATOM 2078 C C . VAL A 1 283 ? -15.043 4.063 -0.276 1.00 95.81 283 VAL A C 1
ATOM 2080 O O . VAL A 1 283 ? -15.068 5.171 0.259 1.00 95.81 283 VAL A O 1
ATOM 2083 N N . LYS A 1 284 ? -14.791 2.944 0.407 1.00 96.81 284 LYS A N 1
ATOM 2084 C CA . LYS A 1 284 ? -14.385 2.891 1.816 1.00 96.81 284 LYS A CA 1
ATOM 2085 C C . LYS A 1 284 ? -12.860 2.800 1.939 1.00 96.81 284 LYS A C 1
ATOM 2087 O O . LYS A 1 284 ? -12.212 2.147 1.129 1.00 96.81 284 LYS A O 1
ATOM 2092 N N . LEU A 1 285 ? -12.306 3.424 2.977 1.00 97.31 285 LEU A N 1
ATOM 2093 C CA . LEU A 1 285 ? -10.867 3.447 3.253 1.00 97.31 285 LEU A CA 1
ATOM 2094 C C . LEU A 1 285 ? -10.463 2.425 4.332 1.00 97.31 285 LEU A C 1
ATOM 2096 O O . LEU A 1 285 ? -11.106 2.344 5.383 1.00 97.31 285 LEU A O 1
ATOM 2100 N N . LEU A 1 286 ? -9.356 1.721 4.089 1.00 97.88 286 LEU A N 1
ATOM 2101 C CA . LEU A 1 286 ? -8.463 1.110 5.074 1.00 97.88 286 LEU A CA 1
ATOM 2102 C C . LEU A 1 286 ? -7.306 2.094 5.333 1.00 97.88 286 LEU A C 1
ATOM 2104 O O . LEU A 1 286 ? -6.391 2.195 4.512 1.00 97.88 286 LEU A O 1
ATOM 2108 N N . PRO A 1 287 ? -7.350 2.880 6.421 1.00 97.75 287 PRO A N 1
ATOM 2109 C CA . PRO A 1 287 ? -6.290 3.827 6.728 1.00 97.75 287 PRO A CA 1
ATOM 2110 C C . PRO A 1 287 ? -5.073 3.119 7.337 1.00 97.75 287 PRO A C 1
ATOM 2112 O O . PRO A 1 287 ? -5.185 2.412 8.342 1.00 97.75 287 PRO A O 1
ATOM 2115 N N . LEU A 1 288 ? -3.907 3.385 6.751 1.00 97.44 288 LEU A N 1
ATOM 2116 C CA . LEU A 1 288 ? -2.596 2.967 7.240 1.00 97.44 288 LEU A CA 1
ATOM 2117 C C . LEU A 1 288 ? -1.939 4.092 8.050 1.00 97.44 288 LEU A C 1
ATOM 2119 O O . LEU A 1 288 ? -1.741 5.192 7.528 1.00 97.44 288 LEU A O 1
ATOM 2123 N N . PHE A 1 289 ? -1.563 3.816 9.303 1.00 96.81 289 PHE A N 1
ATOM 2124 C CA . PHE A 1 289 ? -0.931 4.766 10.225 1.00 96.81 289 PHE A CA 1
ATOM 2125 C C . PHE A 1 289 ? 0.545 4.424 10.474 1.00 96.81 289 PHE A C 1
ATOM 2127 O O . PHE A 1 289 ? 0.873 3.662 11.379 1.00 96.81 289 PHE A O 1
ATOM 2134 N N . GLY A 1 290 ? 1.443 5.040 9.697 1.00 94.00 290 GLY A N 1
ATOM 2135 C CA . GLY A 1 290 ? 2.903 4.919 9.834 1.00 94.00 290 GLY A CA 1
ATOM 2136 C C . GLY A 1 290 ? 3.534 4.144 8.676 1.00 94.00 290 GLY A C 1
ATOM 2137 O O . GLY A 1 290 ? 3.087 3.058 8.349 1.00 94.00 290 GLY A O 1
ATOM 2138 N N . GLU A 1 291 ? 4.561 4.710 8.037 1.00 88.81 291 GLU A N 1
ATOM 2139 C CA . GLU A 1 291 ? 5.077 4.227 6.732 1.00 88.81 291 GLU A CA 1
ATOM 2140 C C . GLU A 1 291 ? 6.618 4.280 6.638 1.00 88.81 291 GLU A C 1
ATOM 2142 O O . GLU A 1 291 ? 7.205 4.337 5.560 1.00 88.81 291 GLU A O 1
ATOM 2147 N N . GLY A 1 292 ? 7.288 4.353 7.788 1.00 90.44 292 GLY A N 1
ATOM 2148 C CA . GLY A 1 292 ? 8.746 4.367 7.915 1.00 90.44 292 GLY A CA 1
ATOM 2149 C C . GLY A 1 292 ? 9.236 5.320 9.002 1.00 90.44 292 GLY A C 1
ATOM 2150 O O . GLY A 1 292 ? 8.447 6.006 9.657 1.00 90.44 292 GLY A O 1
ATOM 2151 N N . GLY A 1 293 ? 10.553 5.383 9.193 1.00 93.62 293 GLY A N 1
ATOM 2152 C CA . GLY A 1 293 ? 11.185 6.191 10.239 1.00 93.62 293 GLY A CA 1
ATOM 2153 C C . GLY A 1 293 ? 11.761 5.296 11.326 1.00 93.62 293 GLY A C 1
ATOM 2154 O O . GLY A 1 293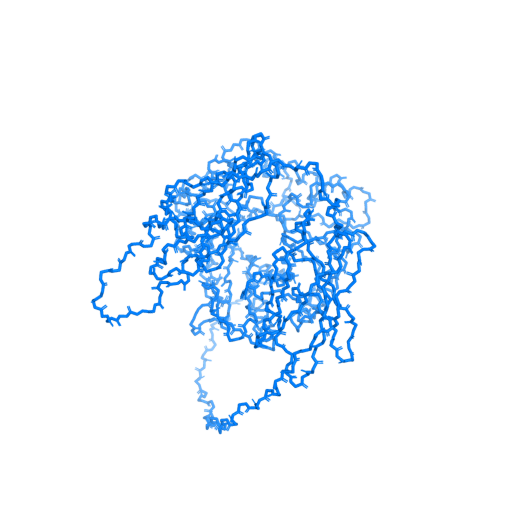 ? 12.378 4.295 11.005 1.00 93.62 293 GLY A O 1
ATOM 2155 N N . THR A 1 294 ? 11.593 5.650 12.596 1.00 96.19 294 THR A N 1
ATOM 2156 C CA . THR A 1 294 ? 11.908 4.756 13.723 1.00 96.19 294 THR A CA 1
ATOM 2157 C C . THR A 1 294 ? 10.613 4.361 14.415 1.00 96.19 294 THR A C 1
ATOM 2159 O O . THR A 1 294 ? 9.708 5.191 14.531 1.00 96.19 294 THR A O 1
ATOM 2162 N N . LEU A 1 295 ? 10.512 3.132 14.917 1.00 94.44 295 LEU A N 1
ATOM 2163 C CA . LEU A 1 295 ? 9.380 2.709 15.745 1.00 94.44 295 LEU A CA 1
ATOM 2164 C C . LEU A 1 295 ? 9.236 3.626 16.967 1.00 94.44 295 LEU A C 1
ATOM 2166 O O . LEU A 1 295 ? 8.131 4.046 17.297 1.00 94.44 295 LEU A O 1
ATOM 2170 N N . ALA A 1 296 ? 10.357 4.062 17.551 1.00 94.25 296 ALA A N 1
ATOM 2171 C CA . ALA A 1 296 ? 10.362 5.015 18.667 1.00 94.25 296 ALA A CA 1
ATOM 2172 C C . ALA A 1 296 ? 9.688 6.363 18.353 1.00 94.25 296 ALA A C 1
ATOM 2174 O O . ALA A 1 296 ? 9.208 7.034 19.261 1.00 94.25 296 ALA A O 1
ATOM 2175 N N . SER A 1 297 ? 9.611 6.772 17.081 1.00 93.62 297 SER A N 1
ATOM 2176 C CA . SER A 1 297 ? 8.902 8.004 16.706 1.00 93.62 297 SER A CA 1
ATOM 2177 C C . SER A 1 297 ? 7.376 7.896 16.813 1.00 93.62 297 SER A C 1
ATOM 2179 O O . SER A 1 297 ? 6.701 8.924 16.835 1.00 93.62 297 SER A O 1
ATOM 2181 N N . TYR A 1 298 ? 6.844 6.676 16.924 1.00 93.12 298 TYR A N 1
ATOM 2182 C CA . TYR A 1 298 ? 5.418 6.388 17.083 1.00 93.12 298 TYR A CA 1
ATOM 2183 C C . TYR A 1 298 ? 5.027 6.105 18.543 1.00 93.12 298 TYR A C 1
ATOM 2185 O O . TYR A 1 298 ? 3.851 6.197 18.886 1.00 93.12 298 TYR A O 1
ATOM 2193 N N . ASP A 1 299 ? 5.992 5.825 19.424 1.00 90.75 299 ASP A N 1
ATOM 2194 C CA . ASP A 1 299 ? 5.762 5.611 20.860 1.00 90.75 299 ASP A CA 1
ATOM 2195 C C . ASP A 1 299 ? 5.598 6.939 21.612 1.00 90.75 299 ASP A C 1
ATOM 2197 O O . ASP A 1 299 ? 6.463 7.403 22.355 1.00 90.75 299 ASP A O 1
ATOM 2201 N N . ASN A 1 300 ? 4.496 7.634 21.339 1.00 92.12 300 ASN A N 1
ATOM 2202 C CA . ASN A 1 300 ? 4.123 8.836 22.067 1.00 92.12 300 ASN A CA 1
ATOM 2203 C C . ASN A 1 300 ? 2.610 9.074 22.032 1.00 92.12 300 ASN A C 1
ATOM 2205 O O . ASN A 1 300 ? 1.895 8.663 21.118 1.00 92.12 300 ASN A O 1
ATOM 2209 N N . ALA A 1 301 ? 2.126 9.821 23.026 1.00 94.88 301 ALA A N 1
ATOM 2210 C CA . ALA A 1 301 ? 0.710 10.149 23.159 1.00 94.88 301 ALA A CA 1
ATOM 2211 C C . ALA A 1 301 ? 0.148 10.958 21.974 1.00 94.88 301 ALA A C 1
ATOM 2213 O O . ALA A 1 301 ? -1.057 10.908 21.730 1.00 94.88 301 ALA A O 1
ATOM 2214 N N . ALA A 1 302 ? 0.988 11.691 21.230 1.00 95.25 302 ALA A N 1
ATOM 2215 C CA . ALA A 1 302 ? 0.527 12.468 20.083 1.00 95.25 302 ALA A CA 1
ATOM 2216 C C . ALA A 1 302 ? 0.118 11.558 18.917 1.00 95.25 302 ALA A C 1
ATOM 2218 O O . ALA A 1 302 ? -0.944 11.774 18.342 1.00 95.25 302 ALA A O 1
ATOM 2219 N N . PHE A 1 303 ? 0.888 10.504 18.629 1.00 97.06 303 PHE A N 1
ATOM 2220 C CA . PHE A 1 303 ? 0.537 9.518 17.604 1.00 97.06 303 PHE A CA 1
ATOM 2221 C C . PHE A 1 303 ? -0.775 8.786 17.932 1.00 97.06 303 PHE A C 1
ATOM 2223 O O . PHE A 1 303 ? -1.679 8.713 17.101 1.00 97.06 303 PHE A O 1
ATOM 2230 N N . VAL A 1 304 ? -0.937 8.328 19.178 1.00 98.19 304 VAL A N 1
ATOM 2231 C CA . VAL A 1 304 ? -2.185 7.692 19.643 1.00 98.19 304 VAL A CA 1
ATOM 2232 C C . VAL A 1 304 ? -3.372 8.661 19.548 1.00 98.19 304 VAL A C 1
ATOM 2234 O O . VAL A 1 304 ? -4.444 8.307 19.052 1.00 98.19 304 VAL A O 1
ATOM 2237 N N . GLY A 1 305 ? -3.180 9.907 19.992 1.00 97.81 305 GLY A N 1
ATOM 2238 C CA . GLY A 1 305 ? -4.196 10.956 19.919 1.00 97.81 305 GLY A CA 1
ATOM 2239 C C . GLY A 1 305 ? -4.592 11.316 18.486 1.00 97.81 305 GLY A C 1
ATOM 2240 O O . GLY A 1 305 ? -5.763 11.610 18.235 1.00 97.81 305 GLY A O 1
ATOM 2241 N N . GLU A 1 306 ? -3.652 11.258 17.541 1.00 98.00 306 GLU A N 1
ATOM 2242 C CA . GLU A 1 306 ? -3.898 11.482 16.115 1.00 98.00 306 GLU A CA 1
ATOM 2243 C C . GLU A 1 306 ? -4.811 10.401 15.526 1.00 98.00 306 GLU A C 1
ATOM 2245 O O . GLU A 1 306 ? -5.814 10.746 14.901 1.00 98.00 306 GLU A O 1
ATOM 2250 N N . ILE A 1 307 ? -4.545 9.118 15.803 1.00 98.69 307 ILE A N 1
ATOM 2251 C CA . ILE A 1 307 ? -5.400 7.999 15.367 1.00 98.69 307 ILE A CA 1
ATOM 2252 C C . ILE A 1 307 ? -6.827 8.185 15.900 1.00 98.69 307 ILE A C 1
ATOM 2254 O O . ILE A 1 307 ? -7.791 8.185 15.131 1.00 98.69 307 ILE A O 1
ATOM 2258 N N . VAL A 1 308 ? -6.979 8.414 17.209 1.00 98.81 308 VAL A N 1
ATOM 2259 C CA . VAL A 1 308 ? -8.297 8.629 17.832 1.00 98.81 308 VAL A CA 1
ATOM 2260 C C . VAL A 1 308 ? -9.017 9.828 17.212 1.00 98.81 308 VAL A C 1
ATOM 2262 O O . VAL A 1 308 ? -10.208 9.748 16.904 1.00 98.81 308 VAL A O 1
ATOM 2265 N N . SER A 1 309 ? -8.316 10.945 17.013 1.00 98.69 309 SER A N 1
ATOM 2266 C CA . SER A 1 309 ? -8.902 12.156 16.427 1.00 98.69 309 SER A CA 1
ATOM 2267 C C . SER A 1 309 ? -9.347 11.925 14.984 1.00 98.69 309 SER A C 1
ATOM 2269 O O . SER A 1 309 ? -10.437 12.359 14.602 1.00 98.69 309 SER A O 1
ATOM 2271 N N . TRP A 1 310 ? -8.552 11.189 14.204 1.00 98.75 310 TRP A N 1
ATOM 2272 C CA . TRP A 1 310 ? -8.886 10.822 12.833 1.00 98.75 310 TRP A CA 1
ATOM 2273 C C . TRP A 1 310 ? -10.156 9.961 12.791 1.00 98.75 310 TRP A C 1
ATOM 2275 O O . TRP A 1 310 ? -11.086 10.295 12.058 1.00 98.75 310 TRP A O 1
ATOM 2285 N N . PHE A 1 311 ? -10.284 8.936 13.644 1.00 98.81 311 PHE A N 1
ATOM 2286 C CA . PHE A 1 311 ? -11.495 8.101 13.687 1.00 98.81 311 PHE A CA 1
ATOM 2287 C C . PHE A 1 311 ? -12.735 8.834 14.213 1.00 98.81 311 PHE A C 1
ATOM 2289 O O . PHE A 1 311 ? -13.828 8.606 13.700 1.00 98.81 311 PHE A O 1
ATOM 2296 N N . LYS A 1 312 ? -12.603 9.780 15.154 1.00 98.75 312 LYS A N 1
ATOM 2297 C CA . LYS A 1 312 ? -13.732 10.642 15.569 1.00 98.75 312 LYS A CA 1
ATOM 2298 C C . LYS A 1 312 ? -14.273 11.493 14.413 1.00 98.75 312 LYS A C 1
ATOM 2300 O O . LYS A 1 312 ? -15.459 11.838 14.389 1.00 98.75 312 LYS A O 1
ATOM 2305 N N . ARG A 1 313 ? -13.416 11.857 13.457 1.00 98.56 313 ARG A N 1
ATOM 2306 C CA . ARG A 1 313 ? -13.806 12.612 12.263 1.00 98.56 313 ARG A CA 1
ATOM 2307 C C . ARG A 1 313 ? -14.328 11.690 11.159 1.00 98.56 313 ARG A C 1
ATOM 2309 O O . ARG A 1 313 ? -15.449 11.901 10.706 1.00 98.56 313 ARG A O 1
ATOM 2316 N N . TYR A 1 314 ? -13.548 10.686 10.763 1.00 98.69 314 TYR A N 1
ATOM 2317 C CA . TYR A 1 314 ? -13.715 9.938 9.510 1.00 98.69 314 TYR A CA 1
ATOM 2318 C C . TYR A 1 314 ? -14.006 8.439 9.681 1.00 98.69 314 TYR A C 1
ATOM 2320 O O . TYR A 1 314 ? -14.310 7.762 8.697 1.00 98.69 314 TYR A O 1
ATOM 2328 N N . GLY A 1 315 ? -13.942 7.912 10.905 1.00 98.44 315 GLY A N 1
ATOM 2329 C CA . GLY A 1 315 ? -14.363 6.548 11.224 1.00 98.44 315 GLY A CA 1
ATOM 2330 C C . GLY A 1 315 ? -15.871 6.352 11.086 1.00 98.44 315 GLY A C 1
ATOM 2331 O O . GLY A 1 315 ? -16.613 7.319 10.908 1.00 98.44 315 GLY A O 1
ATOM 2332 N N . LYS A 1 316 ? -16.335 5.104 11.179 1.00 98.06 316 LYS A N 1
ATOM 2333 C CA . LYS A 1 316 ? -17.773 4.791 11.217 1.00 98.06 316 LYS A CA 1
ATOM 2334 C C . LYS A 1 316 ? -18.457 5.556 12.359 1.00 98.06 316 LYS A C 1
ATOM 2336 O O . LYS A 1 316 ? -18.002 5.512 13.498 1.00 98.06 316 LYS A O 1
ATOM 2341 N N . GLY A 1 317 ? -19.534 6.274 12.054 1.00 97.12 317 GLY A N 1
ATOM 2342 C CA . GLY A 1 317 ? -20.226 7.179 12.977 1.00 97.12 317 GLY A CA 1
ATOM 2343 C C . GLY A 1 317 ? -19.495 8.502 13.246 1.00 97.12 317 GLY A C 1
ATOM 2344 O O . GLY A 1 317 ? -19.918 9.273 14.107 1.00 97.12 317 GLY A O 1
ATOM 2345 N N . GLY A 1 318 ? -18.397 8.773 12.538 1.00 98.19 318 GLY A N 1
ATOM 2346 C CA . GLY A 1 318 ? -17.600 9.985 12.683 1.00 98.19 318 GLY A CA 1
ATOM 2347 C C . GLY A 1 318 ? -18.342 11.251 12.249 1.00 98.19 318 GLY A C 1
ATOM 2348 O O . GLY A 1 318 ? -19.281 11.223 11.452 1.00 98.19 318 GLY A O 1
ATOM 2349 N N . THR A 1 319 ? -17.893 12.401 12.754 1.00 98.50 319 THR A N 1
ATOM 2350 C CA . THR A 1 319 ? -18.570 13.694 12.524 1.00 98.50 319 THR A CA 1
ATOM 2351 C C . THR A 1 319 ? -18.640 14.121 11.055 1.00 98.50 319 THR A C 1
ATOM 2353 O O . THR A 1 319 ? -19.530 14.889 10.701 1.00 98.50 319 THR A O 1
ATOM 2356 N N . PHE A 1 320 ? -17.752 13.628 10.186 1.00 98.19 320 PHE A N 1
ATOM 2357 C CA . PHE A 1 320 ? -17.833 13.859 8.740 1.00 98.19 320 PHE A CA 1
ATOM 2358 C C . PHE A 1 320 ? -19.069 13.198 8.102 1.00 98.19 320 PHE A C 1
ATOM 2360 O O . PHE A 1 320 ? -19.600 13.713 7.114 1.00 98.19 320 PHE A O 1
ATOM 2367 N N . TRP A 1 321 ? -19.528 12.074 8.662 1.00 97.81 321 TRP A N 1
ATOM 2368 C CA . TRP A 1 321 ? -20.641 11.273 8.142 1.00 97.81 321 TRP A CA 1
ATOM 2369 C C . TRP A 1 321 ? -22.008 11.704 8.674 1.00 97.81 321 TRP A C 1
ATOM 2371 O O . TRP A 1 321 ? -23.033 11.315 8.117 1.00 97.81 321 TRP A O 1
ATOM 2381 N N . ALA A 1 322 ? -22.048 12.544 9.711 1.00 97.06 322 ALA A N 1
ATOM 2382 C CA . ALA A 1 322 ? -23.292 13.049 10.278 1.00 97.06 322 ALA A CA 1
ATOM 2383 C C . ALA A 1 322 ? -24.153 13.754 9.210 1.00 97.06 322 ALA A C 1
ATOM 2385 O O . ALA A 1 322 ? -23.712 14.696 8.552 1.00 97.06 322 ALA A O 1
ATOM 2386 N N . GLY A 1 323 ? -25.391 13.284 9.033 1.00 94.69 323 GLY A N 1
ATOM 2387 C CA . GLY A 1 323 ? -26.338 13.824 8.050 1.00 94.69 323 GLY A CA 1
ATOM 2388 C C . GLY A 1 323 ? -26.092 13.399 6.596 1.00 94.69 323 GLY A C 1
ATOM 2389 O O . GLY A 1 323 ? -26.839 13.825 5.716 1.00 94.69 323 GLY A O 1
ATOM 2390 N N . ARG A 1 324 ? -25.084 12.560 6.315 1.00 95.19 324 ARG A N 1
ATOM 2391 C CA . ARG A 1 324 ? -24.879 11.972 4.982 1.00 95.19 324 ARG A CA 1
ATOM 2392 C C . ARG A 1 324 ? -25.783 10.749 4.783 1.00 95.19 324 ARG A C 1
ATOM 2394 O O . ARG A 1 324 ? -26.072 10.047 5.748 1.00 95.19 324 ARG A O 1
ATOM 2401 N N . PRO A 1 325 ? -26.204 10.455 3.539 1.00 93.44 325 PRO A N 1
ATOM 2402 C CA . PRO A 1 325 ? -27.097 9.328 3.259 1.00 93.44 325 PRO A CA 1
ATOM 2403 C C . PRO A 1 325 ? -26.438 7.957 3.467 1.00 93.44 325 PRO A C 1
ATOM 2405 O O . PRO A 1 325 ? -27.139 6.969 3.656 1.00 93.44 325 PRO A O 1
ATOM 2408 N N . VAL A 1 326 ? -25.104 7.889 3.412 1.00 94.88 326 VAL A N 1
ATOM 2409 C CA . VAL A 1 326 ? -24.325 6.664 3.608 1.00 94.88 326 VAL A CA 1
ATOM 2410 C C . VAL A 1 326 ? -23.116 6.986 4.479 1.00 94.88 326 VAL A C 1
ATOM 2412 O O . VAL A 1 326 ? -22.416 7.972 4.238 1.00 94.88 326 VAL A O 1
ATOM 2415 N N . ASP A 1 327 ? -22.876 6.139 5.475 1.00 97.25 327 ASP A N 1
ATOM 2416 C CA . ASP A 1 327 ? -21.673 6.145 6.300 1.00 97.25 327 ASP A CA 1
ATOM 2417 C C . ASP A 1 327 ? -20.669 5.136 5.727 1.00 97.25 327 ASP A C 1
ATOM 2419 O O . ASP A 1 327 ? -20.844 3.923 5.856 1.00 97.25 327 ASP A O 1
ATOM 2423 N N . LEU A 1 328 ? -19.636 5.651 5.057 1.00 97.19 328 LEU A N 1
ATOM 2424 C CA . LEU A 1 328 ? -18.514 4.860 4.537 1.00 97.19 328 LEU A CA 1
ATOM 2425 C C . LEU A 1 328 ? -17.284 4.970 5.444 1.00 97.19 328 LEU A C 1
ATOM 2427 O O . LEU A 1 328 ? -16.154 4.762 4.996 1.00 97.19 328 LEU A O 1
ATOM 2431 N N . GLY A 1 329 ? -17.487 5.330 6.711 1.00 98.06 329 GLY A N 1
ATOM 2432 C CA . GLY A 1 329 ? -16.412 5.525 7.659 1.00 98.06 329 GLY A CA 1
ATOM 2433 C C . GLY A 1 329 ? -15.561 4.276 7.846 1.00 98.06 329 GLY A C 1
ATOM 2434 O O . GLY A 1 329 ? -16.045 3.138 7.829 1.00 98.06 329 GLY A O 1
ATOM 2435 N N . ALA A 1 330 ? -14.259 4.498 8.018 1.00 98.12 330 ALA A N 1
ATOM 2436 C CA . ALA A 1 330 ? -13.313 3.415 8.233 1.00 98.12 330 ALA A CA 1
ATOM 2437 C C . ALA A 1 330 ? -13.671 2.632 9.507 1.00 98.12 330 ALA A C 1
ATOM 2439 O O . ALA A 1 330 ? -14.088 3.203 10.519 1.00 98.12 330 ALA A O 1
ATOM 2440 N N . THR A 1 331 ? -13.501 1.312 9.448 1.00 97.88 331 THR A N 1
ATOM 2441 C CA . THR A 1 331 ? -13.805 0.384 10.555 1.00 97.88 331 THR A CA 1
ATOM 2442 C C . THR A 1 331 ? -12.580 -0.383 11.036 1.00 97.88 331 THR A C 1
ATOM 2444 O O . THR A 1 331 ? -12.694 -1.218 11.927 1.00 97.88 331 THR A O 1
ATOM 2447 N N . THR A 1 332 ? -11.429 -0.145 10.422 1.00 98.31 332 THR A N 1
ATOM 2448 C CA . THR A 1 332 ? -10.160 -0.807 10.709 1.00 98.31 332 THR A CA 1
ATOM 2449 C C . THR A 1 332 ? -9.063 0.246 10.739 1.00 98.31 332 THR A C 1
ATOM 2451 O O . THR A 1 332 ? -9.148 1.234 10.010 1.00 98.31 332 THR A O 1
ATOM 2454 N N . ALA A 1 333 ? -8.065 0.052 11.592 1.00 98.50 333 ALA A N 1
ATOM 2455 C CA . ALA A 1 333 ? -6.877 0.885 11.700 1.00 98.50 333 ALA A CA 1
ATOM 2456 C C . ALA A 1 333 ? -5.654 -0.007 11.505 1.00 98.50 333 ALA A C 1
ATOM 2458 O O . ALA A 1 333 ? -5.341 -0.798 12.393 1.00 98.50 333 ALA A O 1
ATOM 2459 N N . GLU A 1 334 ? -4.975 0.094 10.366 1.00 98.50 334 GLU A N 1
ATOM 2460 C CA . GLU A 1 334 ? -3.715 -0.622 10.186 1.00 98.50 334 GLU A CA 1
ATOM 2461 C C . GLU A 1 334 ? -2.569 0.163 10.805 1.00 98.50 334 GLU A C 1
ATOM 2463 O O . GLU A 1 334 ? -2.325 1.328 10.475 1.00 98.50 334 GLU A O 1
ATOM 2468 N N . LEU A 1 335 ? -1.887 -0.483 11.744 1.00 98.19 335 LEU A N 1
ATOM 2469 C CA . LEU A 1 335 ? -0.845 0.129 12.541 1.00 98.19 335 LEU A CA 1
ATOM 2470 C C . LEU A 1 335 ? 0.533 -0.186 11.968 1.00 98.19 335 LEU A C 1
ATOM 2472 O O . LEU A 1 335 ? 1.034 -1.288 12.170 1.00 98.19 335 LEU A O 1
ATOM 2476 N N . ILE A 1 336 ? 1.174 0.839 11.404 1.00 97.19 336 ILE A N 1
ATOM 2477 C CA . ILE A 1 336 ? 2.563 0.858 10.931 1.00 97.19 336 ILE A CA 1
ATOM 2478 C C . ILE A 1 336 ? 2.819 -0.195 9.836 1.00 97.19 336 ILE A C 1
ATOM 2480 O O . ILE A 1 336 ? 2.767 -1.395 10.078 1.00 97.19 336 ILE A O 1
ATOM 2484 N N . ASN A 1 337 ? 3.151 0.258 8.628 1.00 96.31 337 ASN A N 1
ATOM 2485 C CA . ASN A 1 337 ? 3.417 -0.617 7.489 1.00 96.31 337 ASN A CA 1
ATOM 2486 C C . ASN A 1 337 ? 4.693 -1.419 7.714 1.00 96.31 337 ASN A C 1
ATOM 2488 O O . ASN A 1 337 ? 5.729 -0.809 7.952 1.00 96.31 337 ASN A O 1
ATOM 2492 N N . GLU A 1 338 ? 4.642 -2.743 7.588 1.00 95.12 338 GLU A N 1
ATOM 2493 C CA . GLU A 1 338 ? 5.826 -3.615 7.610 1.00 95.12 338 GLU A CA 1
ATOM 2494 C C . GLU A 1 338 ? 6.898 -3.248 8.672 1.00 95.12 338 GLU A C 1
ATOM 2496 O O . GLU A 1 338 ? 8.065 -2.992 8.359 1.00 95.12 338 GLU A O 1
ATOM 2501 N N . PRO A 1 339 ? 6.544 -3.209 9.964 1.00 96.62 339 PRO A N 1
ATOM 2502 C CA . PRO A 1 339 ? 7.425 -2.739 11.036 1.00 96.62 339 PRO A CA 1
ATOM 2503 C C . PRO A 1 339 ? 8.635 -3.658 11.277 1.00 96.62 339 PRO A C 1
ATOM 2505 O O . PRO A 1 339 ? 9.589 -3.261 11.944 1.00 96.62 339 PRO A O 1
ATOM 2508 N N . GLY A 1 340 ? 8.613 -4.878 10.729 1.00 95.50 340 GLY A N 1
ATOM 2509 C CA . GLY A 1 340 ? 9.735 -5.817 10.713 1.00 95.50 340 GLY A CA 1
ATOM 2510 C C . GLY A 1 340 ? 10.720 -5.591 9.565 1.00 95.50 340 GLY A C 1
ATOM 2511 O O . GLY A 1 340 ? 11.716 -6.312 9.480 1.00 95.50 340 GLY A O 1
ATOM 2512 N N . ASN A 1 341 ? 10.464 -4.617 8.689 1.00 93.75 341 ASN A N 1
ATOM 2513 C CA . ASN A 1 341 ? 11.267 -4.362 7.509 1.00 93.75 341 ASN A CA 1
ATOM 2514 C C . ASN A 1 341 ? 12.431 -3.397 7.825 1.00 93.75 341 ASN A C 1
ATOM 2516 O O . ASN A 1 341 ? 12.205 -2.201 8.056 1.00 93.75 341 ASN A O 1
ATOM 2520 N N . PRO A 1 342 ? 13.700 -3.861 7.777 1.00 92.12 342 PRO A N 1
ATOM 2521 C CA . PRO A 1 342 ? 14.866 -3.028 8.079 1.00 92.12 342 PRO A CA 1
ATOM 2522 C C . PRO A 1 342 ? 15.064 -1.871 7.090 1.00 92.12 342 PRO A C 1
ATOM 2524 O O . PRO A 1 342 ? 15.806 -0.931 7.383 1.00 92.12 342 PRO A O 1
ATOM 2527 N N . TYR A 1 343 ? 14.427 -1.917 5.914 1.00 87.69 343 TYR A N 1
ATOM 2528 C CA . TYR A 1 343 ? 14.470 -0.825 4.942 1.00 87.69 343 TYR A CA 1
ATOM 2529 C C . TYR A 1 343 ? 13.605 0.369 5.358 1.00 87.69 343 TYR A C 1
ATOM 2531 O O . TYR A 1 343 ? 13.879 1.495 4.928 1.00 87.69 343 TYR A O 1
ATOM 2539 N N . PHE A 1 344 ? 12.584 0.139 6.186 1.00 89.44 344 PHE A N 1
ATOM 2540 C CA . PHE A 1 344 ? 11.676 1.175 6.672 1.00 89.44 344 PHE A CA 1
ATOM 2541 C C . PHE A 1 344 ? 11.986 1.604 8.104 1.00 89.44 344 PHE A C 1
ATOM 2543 O O . PHE A 1 344 ? 11.842 2.793 8.405 1.00 89.44 344 PHE A O 1
ATOM 2550 N N . TYR A 1 345 ? 12.463 0.672 8.938 1.00 94.50 345 TYR A N 1
ATOM 2551 C CA . TYR A 1 345 ? 12.704 0.887 10.364 1.00 94.50 345 TYR A CA 1
ATOM 2552 C C . TYR A 1 345 ? 14.097 0.389 10.768 1.00 94.50 345 TYR A C 1
ATOM 2554 O O . TYR A 1 345 ? 14.342 -0.816 10.776 1.00 94.50 345 TYR A O 1
ATOM 2562 N N . PRO A 1 346 ? 15.032 1.272 11.159 1.00 93.88 346 PRO A N 1
ATOM 2563 C CA . PRO A 1 346 ? 16.346 0.848 11.634 1.00 93.88 346 PRO A CA 1
ATOM 2564 C C . PRO A 1 346 ? 16.270 0.137 12.997 1.00 93.88 346 PRO A C 1
ATOM 2566 O O . PRO A 1 346 ? 17.182 -0.604 13.349 1.00 93.88 346 PRO A O 1
ATOM 2569 N N . ASP A 1 347 ? 15.190 0.341 13.756 1.00 95.44 347 ASP A N 1
ATOM 2570 C CA . ASP A 1 347 ? 14.889 -0.280 15.048 1.00 95.44 347 ASP A CA 1
ATOM 2571 C C . ASP A 1 347 ? 13.831 -1.399 14.951 1.00 95.44 347 ASP A C 1
ATOM 2573 O O . ASP A 1 347 ? 13.226 -1.749 15.963 1.00 95.44 347 ASP A O 1
ATOM 2577 N N . TYR A 1 348 ? 13.644 -2.003 13.766 1.00 95.38 348 TYR A N 1
ATOM 2578 C CA . TYR A 1 348 ? 12.660 -3.072 13.493 1.00 95.38 348 TYR A CA 1
ATOM 2579 C C . TYR A 1 348 ? 12.700 -4.252 14.483 1.00 95.38 348 TYR A C 1
ATOM 2581 O O . TYR A 1 348 ? 11.676 -4.863 14.769 1.00 95.38 348 TYR A O 1
ATOM 2589 N N . ALA A 1 349 ? 13.876 -4.564 15.037 1.00 95.81 349 ALA A N 1
ATOM 2590 C CA . ALA A 1 349 ? 14.064 -5.656 15.994 1.00 95.81 349 ALA A CA 1
ATOM 2591 C C . ALA A 1 349 ? 13.525 -5.345 17.407 1.00 95.81 349 ALA A C 1
ATOM 2593 O O . ALA A 1 349 ? 13.565 -6.200 18.294 1.00 95.81 349 ALA A O 1
ATOM 2594 N N . ASN A 1 350 ? 13.034 -4.126 17.658 1.00 97.12 350 ASN A N 1
ATOM 2595 C CA . ASN A 1 350 ? 12.477 -3.732 18.948 1.00 97.12 350 ASN A CA 1
ATOM 2596 C C . ASN A 1 350 ? 11.009 -4.176 19.091 1.00 97.12 350 ASN A C 1
ATOM 2598 O O . ASN A 1 350 ? 10.090 -3.363 19.187 1.00 97.12 350 ASN A O 1
ATOM 2602 N N . HIS A 1 351 ? 10.792 -5.492 19.126 1.00 97.62 351 HIS A N 1
ATOM 2603 C CA . HIS A 1 351 ? 9.458 -6.100 19.199 1.00 97.62 351 HIS A CA 1
ATOM 2604 C C . HIS A 1 351 ? 8.661 -5.649 20.430 1.00 97.62 351 HIS A C 1
ATOM 2606 O O . HIS A 1 351 ? 7.451 -5.451 20.346 1.00 97.62 351 HIS A O 1
ATOM 2612 N N . ARG A 1 352 ? 9.342 -5.435 21.566 1.00 98.19 352 ARG A N 1
ATOM 2613 C CA . ARG A 1 352 ? 8.716 -4.926 22.794 1.00 98.19 352 ARG A CA 1
ATOM 2614 C C . ARG A 1 352 ? 8.140 -3.531 22.590 1.00 98.19 352 ARG A C 1
ATOM 2616 O O . ARG A 1 352 ? 7.013 -3.293 22.995 1.00 98.19 352 ARG A O 1
ATOM 2623 N N . LEU A 1 353 ? 8.887 -2.632 21.956 1.00 97.94 353 LEU A N 1
ATOM 2624 C CA . LEU A 1 353 ? 8.405 -1.286 21.665 1.00 97.94 353 LEU A CA 1
ATOM 2625 C C . LEU A 1 353 ? 7.173 -1.314 20.759 1.00 97.94 353 LEU A C 1
ATOM 2627 O O . LEU A 1 353 ? 6.184 -0.658 21.064 1.00 97.94 353 LEU A O 1
ATOM 2631 N N . TYR A 1 354 ? 7.201 -2.111 19.688 1.00 98.12 354 TYR A N 1
ATOM 2632 C CA . TYR A 1 354 ? 6.033 -2.242 18.816 1.00 98.12 354 TYR A CA 1
ATOM 2633 C C . TYR A 1 354 ? 4.819 -2.805 19.570 1.00 98.12 354 TYR A C 1
ATOM 2635 O O . TYR A 1 354 ? 3.728 -2.247 19.466 1.00 98.12 354 TYR A O 1
ATOM 2643 N N . ALA A 1 355 ? 5.013 -3.826 20.413 1.00 98.50 355 ALA A N 1
ATOM 2644 C CA . ALA A 1 355 ? 3.962 -4.361 21.276 1.00 98.50 355 ALA A CA 1
ATOM 2645 C C . ALA A 1 355 ? 3.367 -3.295 22.218 1.00 98.50 355 ALA A C 1
ATOM 2647 O O . ALA A 1 355 ? 2.145 -3.212 22.335 1.00 98.50 355 ALA A O 1
ATOM 2648 N N . GLU A 1 356 ? 4.183 -2.442 22.845 1.00 98.38 356 GLU A N 1
ATOM 2649 C CA . GLU A 1 356 ? 3.677 -1.340 23.681 1.00 98.38 356 GLU A CA 1
ATOM 2650 C C . GLU A 1 356 ? 2.872 -0.307 22.874 1.00 98.38 356 GLU A C 1
ATOM 2652 O O . GLU A 1 356 ? 1.807 0.119 23.326 1.00 98.38 356 GLU A O 1
ATOM 2657 N N . ILE A 1 357 ? 3.294 0.021 21.644 1.00 98.56 357 ILE A N 1
ATOM 2658 C CA . ILE A 1 357 ? 2.513 0.885 20.741 1.00 98.56 357 ILE A CA 1
ATOM 2659 C C . ILE A 1 357 ? 1.144 0.248 20.455 1.00 98.56 357 ILE A C 1
ATOM 2661 O O . ILE A 1 357 ? 0.124 0.936 20.544 1.00 98.56 357 ILE A O 1
ATOM 2665 N N . THR A 1 358 ? 1.088 -1.063 20.175 1.00 98.75 358 THR A N 1
ATOM 2666 C CA . THR A 1 358 ? -0.193 -1.755 19.928 1.00 98.75 358 THR A CA 1
ATOM 2667 C C . THR A 1 358 ? -1.140 -1.657 21.129 1.00 98.75 358 THR A C 1
ATOM 2669 O O . THR A 1 358 ? -2.312 -1.322 20.957 1.00 98.75 358 THR A O 1
ATOM 2672 N N . LYS A 1 359 ? -0.628 -1.839 22.357 1.00 98.75 359 LYS A N 1
ATOM 2673 C CA . LYS A 1 359 ? -1.409 -1.724 23.602 1.00 98.75 359 LYS A CA 1
ATOM 2674 C C . LYS A 1 359 ? -1.936 -0.315 23.813 1.00 98.75 359 LYS A C 1
ATOM 2676 O O . LYS A 1 359 ? -3.104 -0.148 24.169 1.00 98.75 359 LYS A O 1
ATOM 2681 N N . ALA A 1 360 ? -1.090 0.689 23.590 1.00 98.62 360 ALA A N 1
ATOM 2682 C CA . ALA A 1 360 ? -1.455 2.087 23.763 1.00 98.62 360 ALA A CA 1
ATOM 2683 C C . ALA A 1 360 ? -2.560 2.507 22.783 1.00 98.62 360 ALA A C 1
ATOM 2685 O O . ALA A 1 360 ? -3.538 3.136 23.192 1.00 98.62 360 ALA A O 1
ATOM 2686 N N . VAL A 1 361 ? -2.446 2.118 21.508 1.00 98.75 361 VAL A N 1
ATOM 2687 C CA . VAL A 1 361 ? -3.466 2.405 20.490 1.00 98.75 361 VAL A CA 1
ATOM 2688 C C . VAL A 1 361 ? -4.759 1.644 20.781 1.00 98.75 361 VAL A C 1
ATOM 2690 O O . VAL A 1 361 ? -5.820 2.264 20.811 1.00 98.75 361 VAL A O 1
ATOM 2693 N N . HIS A 1 362 ? -4.694 0.337 21.051 1.00 98.75 362 HIS A N 1
ATOM 2694 C CA . HIS A 1 362 ? -5.880 -0.485 21.328 1.00 98.75 362 HIS A CA 1
ATOM 2695 C C . HIS A 1 362 ? -6.670 0.033 22.536 1.00 98.75 362 HIS A C 1
ATOM 2697 O O . HIS A 1 362 ? -7.861 0.324 22.413 1.00 98.75 362 HIS A O 1
ATOM 2703 N N . SER A 1 363 ? -5.982 0.293 23.654 1.00 98.62 363 SER A N 1
ATOM 2704 C CA . SER A 1 363 ? -6.595 0.856 24.866 1.00 98.62 363 SER A CA 1
ATOM 2705 C C . SER A 1 363 ? -7.237 2.222 24.602 1.00 98.62 363 SER A C 1
ATOM 2707 O O . SER A 1 363 ? -8.321 2.523 25.102 1.00 98.62 363 SER A O 1
ATOM 2709 N N . ALA A 1 364 ? -6.593 3.073 23.796 1.00 98.75 364 ALA A N 1
ATOM 2710 C CA . ALA A 1 364 ? -7.140 4.379 23.450 1.00 98.75 364 ALA A CA 1
ATOM 2711 C C . ALA A 1 364 ? -8.385 4.276 22.558 1.00 98.75 364 ALA A C 1
ATOM 2713 O O . ALA A 1 364 ? -9.315 5.069 22.728 1.00 98.75 364 ALA A O 1
ATOM 2714 N N . LEU A 1 365 ? -8.434 3.305 21.641 1.00 98.69 365 LEU A N 1
ATOM 2715 C CA . LEU A 1 365 ? -9.621 3.029 20.833 1.00 98.69 365 LEU A CA 1
ATOM 2716 C C . LEU A 1 365 ? -10.780 2.517 21.705 1.00 98.69 365 LEU A C 1
ATOM 2718 O O . LEU A 1 365 ? -11.902 2.993 21.559 1.00 98.69 365 LEU A O 1
ATOM 2722 N N . GLU A 1 366 ? -10.527 1.624 22.662 1.00 98.50 366 GLU A N 1
ATOM 2723 C CA . GLU A 1 366 ? -11.554 1.169 23.616 1.00 98.50 366 GLU A CA 1
ATOM 2724 C C . GLU A 1 366 ? -12.097 2.301 24.488 1.00 98.50 366 GLU A C 1
ATOM 2726 O O . GLU A 1 366 ? -13.307 2.430 24.665 1.00 98.50 366 GLU A O 1
ATOM 2731 N N . ALA A 1 367 ? -11.218 3.170 24.987 1.00 98.56 367 ALA A N 1
ATOM 2732 C CA . ALA A 1 367 ? -11.612 4.274 25.854 1.00 98.56 367 ALA A CA 1
ATOM 2733 C C . ALA A 1 367 ? -12.412 5.373 25.129 1.00 98.56 367 ALA A C 1
ATOM 2735 O O . ALA A 1 367 ? -13.114 6.149 25.776 1.00 98.56 367 ALA A O 1
ATOM 2736 N N . ASN A 1 368 ? -12.286 5.487 23.800 1.00 98.69 368 ASN A N 1
ATOM 2737 C CA . ASN A 1 368 ? -12.866 6.595 23.033 1.00 98.69 368 ASN A CA 1
ATOM 2738 C C . ASN A 1 368 ? -14.051 6.209 22.144 1.00 98.69 368 ASN A C 1
ATOM 2740 O O . ASN A 1 368 ? -14.731 7.114 21.653 1.00 98.69 368 ASN A O 1
ATOM 2744 N N . PHE A 1 369 ? -14.306 4.919 21.918 1.00 98.56 369 PHE A N 1
ATOM 2745 C CA . PHE A 1 369 ? -15.348 4.466 21.001 1.00 98.56 369 PHE A CA 1
ATOM 2746 C C . PHE A 1 369 ? -16.182 3.344 21.617 1.00 98.56 369 PHE A C 1
ATOM 2748 O O . PHE A 1 369 ? -15.656 2.377 22.160 1.00 98.56 369 PHE A O 1
ATOM 2755 N N . ALA A 1 370 ? -17.505 3.439 21.476 1.00 97.81 370 ALA A N 1
ATOM 2756 C CA . ALA A 1 370 ? -18.394 2.340 21.831 1.00 97.81 370 ALA A CA 1
ATOM 2757 C C . ALA A 1 370 ? -18.118 1.117 20.942 1.00 97.81 370 ALA A C 1
ATOM 2759 O O . ALA A 1 370 ? -17.838 1.268 19.752 1.00 97.81 370 ALA A O 1
ATOM 2760 N N . ALA A 1 371 ? -18.280 -0.092 21.487 1.00 96.44 371 ALA A N 1
ATOM 2761 C CA . ALA A 1 371 ? -17.947 -1.344 20.797 1.00 96.44 371 ALA A CA 1
ATOM 2762 C C . ALA A 1 371 ? -18.558 -1.472 19.384 1.00 96.44 371 ALA A C 1
ATOM 2764 O O . ALA A 1 371 ? -17.905 -1.984 18.482 1.00 96.44 371 ALA A O 1
ATOM 2765 N N . ALA A 1 372 ? -19.771 -0.950 19.159 1.00 95.81 372 ALA A N 1
ATOM 2766 C CA . ALA A 1 372 ? -20.463 -1.013 17.865 1.00 95.81 372 ALA A CA 1
ATOM 2767 C C . ALA A 1 372 ? -19.822 -0.170 16.739 1.00 95.81 372 ALA A C 1
ATOM 2769 O O . ALA A 1 372 ? -20.089 -0.413 15.558 1.00 95.81 372 ALA A O 1
ATOM 2770 N N . VAL A 1 373 ? -19.015 0.836 17.090 1.00 97.31 373 VAL A N 1
ATOM 2771 C CA . VAL A 1 373 ? -18.362 1.764 16.144 1.00 97.31 373 VAL A CA 1
ATOM 2772 C C . VAL A 1 373 ? -16.846 1.845 16.329 1.00 97.31 373 VAL A C 1
ATOM 2774 O O . VAL A 1 373 ? -16.175 2.551 15.579 1.00 97.31 373 VAL A O 1
ATOM 2777 N N . ARG A 1 374 ? -16.290 1.125 17.309 1.00 98.31 374 ARG A N 1
ATOM 2778 C CA . ARG A 1 374 ? -14.850 1.067 17.560 1.00 98.31 374 ARG A CA 1
ATOM 2779 C C . ARG A 1 374 ? -14.137 0.475 16.337 1.00 98.31 374 ARG A C 1
ATOM 2781 O O . ARG A 1 374 ? -14.506 -0.622 15.910 1.00 98.31 374 ARG A O 1
ATOM 2788 N N . PRO A 1 375 ? -13.127 1.157 15.770 1.00 98.50 375 PRO A N 1
ATOM 2789 C CA . PRO A 1 375 ? -12.332 0.568 14.704 1.00 98.50 375 PRO A CA 1
ATOM 2790 C C . PRO A 1 375 ? -11.515 -0.612 15.244 1.00 98.50 375 PRO A C 1
ATOM 2792 O O . PRO A 1 375 ? -10.964 -0.530 16.341 1.00 98.50 375 PRO A O 1
ATOM 2795 N N . LYS A 1 376 ? -11.431 -1.697 14.468 1.00 98.62 376 LYS A N 1
ATOM 2796 C CA . LYS A 1 376 ? -10.562 -2.845 14.764 1.00 98.62 376 LYS A CA 1
ATOM 2797 C C . LYS A 1 376 ? -9.097 -2.444 14.551 1.00 98.62 376 LYS A C 1
ATOM 2799 O O . LYS A 1 376 ? -8.766 -1.937 13.478 1.00 98.62 376 LYS A O 1
ATOM 2804 N N . LEU A 1 377 ? -8.225 -2.687 15.524 1.00 98.81 377 LEU A N 1
ATOM 2805 C CA . LEU A 1 377 ? -6.781 -2.507 15.370 1.00 98.81 377 LEU A CA 1
ATOM 2806 C C . LEU A 1 377 ? -6.183 -3.687 14.597 1.00 98.81 377 LEU A C 1
ATOM 2808 O O . LEU A 1 377 ? -6.306 -4.833 15.034 1.00 98.81 377 LEU A O 1
ATOM 2812 N N . LEU A 1 378 ? -5.513 -3.396 13.481 1.00 98.81 378 LEU A N 1
ATOM 2813 C CA . LEU A 1 378 ? -4.791 -4.377 12.677 1.00 98.81 378 LEU A CA 1
ATOM 2814 C C . LEU A 1 378 ? -3.282 -4.226 12.886 1.00 98.81 378 LEU A C 1
ATOM 2816 O O . LEU A 1 378 ? -2.748 -3.119 12.789 1.00 98.81 378 LEU A O 1
ATOM 2820 N N . VAL A 1 379 ? -2.602 -5.339 13.159 1.00 98.50 379 VAL A N 1
ATOM 2821 C CA . VAL A 1 379 ? -1.161 -5.386 13.461 1.00 98.50 379 VAL A CA 1
ATOM 2822 C C . VAL A 1 379 ? -0.445 -6.276 12.448 1.00 98.50 379 VAL A C 1
ATOM 2824 O O . VAL A 1 379 ? -0.910 -7.379 12.166 1.00 98.50 379 VAL A O 1
ATOM 2827 N N . SER A 1 380 ? 0.697 -5.831 11.918 1.00 97.56 380 SER A N 1
ATOM 2828 C CA . SER A 1 380 ? 1.468 -6.619 10.948 1.00 97.56 380 SER A CA 1
ATOM 2829 C C . SER A 1 380 ? 2.107 -7.837 11.609 1.00 97.56 380 SER A C 1
ATOM 2831 O O . SER A 1 380 ? 2.982 -7.711 12.467 1.00 97.56 380 SER A O 1
ATOM 2833 N N . TYR A 1 381 ? 1.671 -9.028 11.194 1.00 97.94 381 TYR A N 1
ATOM 2834 C CA . TYR A 1 381 ? 2.202 -10.290 11.702 1.00 97.94 381 TYR A CA 1
ATOM 2835 C C . TYR A 1 381 ? 3.472 -10.712 10.955 1.00 97.94 381 TYR A C 1
ATOM 2837 O O . TYR A 1 381 ? 4.401 -11.229 11.561 1.00 97.94 381 TYR A O 1
ATOM 2845 N N . ASP A 1 382 ? 3.563 -10.479 9.650 1.00 94.38 382 ASP A N 1
ATOM 2846 C CA . ASP A 1 382 ? 4.738 -10.886 8.871 1.00 94.38 382 ASP A CA 1
ATOM 2847 C C . ASP A 1 382 ? 5.867 -9.842 8.838 1.00 94.38 382 ASP A C 1
ATOM 2849 O O . ASP A 1 382 ? 6.976 -10.127 8.376 1.00 94.38 382 ASP A O 1
ATOM 2853 N N . GLY A 1 383 ? 5.590 -8.623 9.308 1.00 91.50 383 GLY A N 1
ATOM 2854 C CA . GLY A 1 383 ? 6.542 -7.520 9.360 1.00 91.50 383 GLY A CA 1
ATOM 2855 C C . GLY A 1 383 ? 7.135 -7.124 8.002 1.00 91.50 383 GLY A C 1
ATOM 2856 O O . GLY A 1 383 ? 8.146 -6.428 8.000 1.00 91.50 383 GLY A O 1
ATOM 2857 N N . GLY A 1 384 ? 6.589 -7.598 6.875 1.00 86.81 384 GLY A N 1
ATOM 2858 C CA . GLY A 1 384 ? 7.051 -7.339 5.500 1.00 86.81 384 GLY A CA 1
ATOM 2859 C C . GLY A 1 384 ? 8.385 -7.966 5.067 1.00 86.81 384 GLY A C 1
ATOM 2860 O O . GLY A 1 384 ? 8.637 -8.130 3.879 1.00 86.81 384 GLY A O 1
ATOM 2861 N N . PHE A 1 385 ? 9.258 -8.358 6.002 1.00 82.88 385 PHE A N 1
ATOM 2862 C CA . PHE A 1 385 ? 10.593 -8.888 5.671 1.00 82.88 385 PHE A CA 1
ATOM 2863 C C . PHE A 1 385 ? 10.933 -10.193 6.396 1.00 82.88 385 PHE A C 1
ATOM 2865 O O . PHE A 1 385 ? 11.263 -11.191 5.757 1.00 82.88 385 PHE A O 1
ATOM 2872 N N . ASN A 1 386 ? 10.818 -10.212 7.727 1.00 74.81 386 ASN A N 1
ATOM 2873 C CA . ASN A 1 386 ? 11.185 -11.374 8.550 1.00 74.81 386 ASN A CA 1
ATOM 2874 C C . ASN A 1 386 ? 10.120 -12.486 8.545 1.00 74.81 386 ASN A C 1
ATOM 2876 O O . ASN A 1 386 ? 10.321 -13.544 9.142 1.00 74.81 386 ASN A O 1
ATOM 2880 N N . GLY A 1 387 ? 8.984 -12.261 7.882 1.00 86.44 387 GLY A N 1
ATOM 2881 C CA . GLY A 1 387 ? 7.886 -13.213 7.843 1.00 86.44 387 GLY A CA 1
ATOM 2882 C C . GLY A 1 387 ? 7.337 -13.514 9.238 1.00 86.44 387 GLY A C 1
ATOM 2883 O O . GLY A 1 387 ? 7.374 -12.691 10.150 1.00 86.44 387 GLY A O 1
ATOM 2884 N N . SER A 1 388 ? 6.852 -14.738 9.409 1.00 91.44 388 SER A N 1
ATOM 2885 C CA . SER A 1 388 ? 6.130 -15.194 10.600 1.00 91.44 388 SER A CA 1
ATOM 2886 C C . SER A 1 388 ? 6.943 -15.135 11.905 1.00 91.44 388 SER A C 1
ATOM 2888 O O . SER A 1 388 ? 6.366 -15.098 12.990 1.00 91.44 388 SER A O 1
ATOM 2890 N N . GLU A 1 389 ? 8.282 -15.101 11.840 1.00 95.19 389 GLU A N 1
ATOM 2891 C CA . GLU A 1 389 ? 9.130 -14.941 13.032 1.00 95.19 389 GLU A CA 1
ATOM 2892 C C . GLU A 1 389 ? 8.913 -13.587 13.717 1.00 95.19 389 GLU A C 1
ATOM 2894 O O . GLU A 1 389 ? 8.941 -13.511 14.947 1.00 95.19 389 GLU A O 1
ATOM 2899 N N . TYR A 1 390 ? 8.634 -12.538 12.937 1.00 95.81 390 TYR A N 1
ATOM 2900 C CA . TYR A 1 390 ? 8.312 -11.219 13.473 1.00 95.81 390 TYR A CA 1
ATOM 2901 C C . TYR A 1 390 ? 7.037 -11.261 14.318 1.00 95.81 390 TYR A C 1
ATOM 2903 O O . TYR A 1 390 ? 7.043 -10.846 15.477 1.00 95.81 390 TYR A O 1
ATOM 2911 N N . GLY A 1 391 ? 5.969 -11.838 13.763 1.00 97.12 391 GLY A N 1
ATOM 2912 C CA . GLY A 1 391 ? 4.667 -11.991 14.406 1.00 97.12 391 GLY A CA 1
ATOM 2913 C C . GLY A 1 391 ? 4.770 -12.730 15.730 1.00 97.12 391 GLY A C 1
ATOM 2914 O O . GLY A 1 391 ? 4.340 -12.226 16.769 1.00 97.12 391 GLY A O 1
ATOM 2915 N N . ARG A 1 392 ? 5.442 -13.886 15.730 1.00 98.19 392 ARG A N 1
ATOM 2916 C CA . ARG A 1 392 ? 5.722 -14.640 16.961 1.00 98.19 392 ARG A CA 1
ATOM 2917 C C . ARG A 1 392 ? 6.433 -13.786 18.005 1.00 98.19 392 ARG A C 1
ATOM 2919 O O . ARG A 1 392 ? 6.061 -13.821 19.175 1.00 98.19 392 ARG A O 1
ATOM 2926 N N . ALA A 1 393 ? 7.436 -13.008 17.599 1.00 98.06 393 ALA A N 1
ATOM 2927 C CA . ALA A 1 393 ? 8.217 -12.195 18.520 1.00 98.06 393 ALA A CA 1
ATOM 2928 C C . ALA A 1 393 ? 7.412 -11.032 19.128 1.00 98.06 393 ALA A C 1
ATOM 2930 O O . ALA A 1 393 ? 7.539 -10.773 20.326 1.00 98.06 393 ALA A O 1
ATOM 2931 N N . ILE A 1 394 ? 6.561 -10.351 18.350 1.00 98.38 394 ILE A N 1
ATOM 2932 C CA . ILE A 1 394 ? 5.737 -9.245 18.867 1.00 98.38 394 ILE A CA 1
ATOM 2933 C C . ILE A 1 394 ? 4.606 -9.750 19.772 1.00 98.38 394 ILE A C 1
ATOM 2935 O O . ILE A 1 394 ? 4.353 -9.153 20.819 1.00 98.38 394 ILE A O 1
ATOM 2939 N N . PHE A 1 395 ? 3.977 -10.883 19.445 1.00 98.50 395 PHE A N 1
ATOM 2940 C CA . PHE A 1 395 ? 2.949 -11.483 20.300 1.00 98.50 395 PHE A CA 1
ATOM 2941 C C . PHE A 1 395 ? 3.558 -12.076 21.576 1.00 98.50 395 PHE A C 1
ATOM 2943 O O . PHE A 1 395 ? 2.997 -11.893 22.654 1.00 98.50 395 PHE A O 1
ATOM 2950 N N . ALA A 1 396 ? 4.758 -12.664 21.509 1.00 98.44 396 ALA A N 1
ATOM 2951 C CA . ALA A 1 396 ? 5.515 -13.050 22.704 1.00 98.44 396 ALA A CA 1
ATOM 2952 C C . ALA A 1 396 ? 5.895 -11.840 23.582 1.00 98.44 396 ALA A C 1
ATOM 2954 O O . ALA A 1 396 ? 5.989 -11.965 24.802 1.00 98.44 396 ALA A O 1
ATOM 2955 N N . ALA A 1 397 ? 6.071 -10.656 22.984 1.00 98.31 397 ALA A N 1
ATOM 2956 C CA . ALA A 1 397 ? 6.261 -9.396 23.703 1.00 98.31 397 ALA A CA 1
ATOM 2957 C C . ALA A 1 397 ? 4.943 -8.769 24.220 1.00 98.31 397 ALA A C 1
ATOM 2959 O O . ALA A 1 397 ? 4.963 -7.724 24.880 1.00 98.31 397 ALA A O 1
ATOM 2960 N N . GLY A 1 398 ? 3.803 -9.416 23.966 1.00 98.44 398 GLY A N 1
ATOM 2961 C CA . GLY A 1 398 ? 2.487 -9.031 24.464 1.00 98.44 398 GLY A CA 1
ATOM 2962 C C . GLY A 1 398 ? 1.723 -8.060 23.569 1.00 98.44 398 GLY A C 1
ATOM 2963 O O . GLY A 1 398 ? 0.910 -7.304 24.095 1.00 98.44 398 GLY A O 1
ATOM 2964 N N . ALA A 1 399 ? 1.989 -8.021 22.260 1.00 98.56 399 ALA A N 1
ATOM 2965 C CA . ALA A 1 399 ? 1.185 -7.226 21.333 1.00 98.56 399 ALA A CA 1
ATOM 2966 C C . ALA A 1 399 ? -0.311 -7.587 21.425 1.00 98.56 399 ALA A C 1
ATOM 2968 O O . ALA A 1 399 ? -0.667 -8.742 21.667 1.00 98.56 399 ALA A O 1
ATOM 2969 N N . VAL A 1 400 ? -1.179 -6.595 21.220 1.00 98.62 400 VAL A N 1
ATOM 2970 C CA . VAL A 1 400 ? -2.641 -6.763 21.191 1.00 98.62 400 VAL A CA 1
ATOM 2971 C C . VAL A 1 400 ? -3.188 -6.318 19.840 1.00 98.62 400 VAL A C 1
ATOM 2973 O O . VAL A 1 400 ? -2.714 -5.341 19.262 1.00 98.62 400 VAL A O 1
ATOM 2976 N N . ALA A 1 401 ? -4.179 -7.038 19.323 1.00 98.62 401 ALA A N 1
ATOM 2977 C CA . ALA A 1 401 ? -4.784 -6.763 18.026 1.00 98.62 401 ALA A CA 1
ATOM 2978 C C . ALA A 1 401 ? -6.214 -7.317 17.964 1.00 98.62 401 ALA A C 1
ATOM 2980 O O . ALA A 1 401 ? -6.528 -8.292 18.643 1.00 98.62 401 ALA A O 1
ATOM 2981 N N . ASP A 1 402 ? -7.058 -6.725 17.117 1.00 98.69 402 ASP A N 1
ATOM 2982 C CA . ASP A 1 402 ? -8.371 -7.282 16.759 1.00 98.69 402 ASP A CA 1
ATOM 2983 C C . ASP A 1 402 ? -8.303 -8.105 15.448 1.00 98.69 402 ASP A C 1
ATOM 2985 O O . ASP A 1 402 ? -9.244 -8.819 15.101 1.00 98.69 402 ASP A O 1
ATOM 2989 N N . GLY A 1 403 ? -7.199 -7.987 14.703 1.00 98.62 403 GLY A N 1
ATOM 2990 C CA . GLY A 1 403 ? -6.889 -8.718 13.476 1.00 98.62 403 GLY A CA 1
ATOM 2991 C C . GLY A 1 403 ? -5.418 -8.542 13.092 1.00 98.62 403 GLY A C 1
ATOM 2992 O O . GLY A 1 403 ? -4.751 -7.627 13.579 1.00 98.62 403 GLY A O 1
ATOM 2993 N N . VAL A 1 404 ? -4.900 -9.404 12.221 1.00 98.69 404 VAL A N 1
ATOM 2994 C CA . VAL A 1 404 ? -3.502 -9.328 11.763 1.00 98.69 404 VAL A CA 1
ATOM 2995 C C . VAL A 1 404 ? -3.405 -9.027 10.277 1.00 98.69 404 VAL A C 1
ATOM 2997 O O . VAL A 1 404 ? -4.219 -9.521 9.496 1.00 98.69 404 VAL A O 1
ATOM 3000 N N . THR A 1 405 ? -2.405 -8.236 9.883 1.00 98.44 405 THR A N 1
ATOM 3001 C CA . THR A 1 405 ? -2.087 -7.994 8.471 1.00 98.44 405 THR A CA 1
ATOM 3002 C C . THR A 1 405 ? -0.946 -8.881 7.984 1.00 98.44 405 THR A C 1
ATOM 3004 O O . THR A 1 405 ? -0.022 -9.207 8.740 1.00 98.44 405 THR A O 1
ATOM 3007 N N . VAL A 1 406 ? -1.036 -9.296 6.718 1.00 97.25 406 VAL A N 1
ATOM 3008 C CA . VAL A 1 406 ? -0.012 -10.070 6.002 1.00 97.25 406 VAL A CA 1
ATOM 3009 C C . VAL A 1 406 ? 0.191 -9.453 4.613 1.00 97.25 406 VAL A C 1
ATOM 3011 O O . VAL A 1 406 ? -0.781 -9.146 3.920 1.00 97.25 406 VAL A O 1
ATOM 3014 N N . HIS A 1 407 ? 1.451 -9.338 4.198 1.00 95.25 407 HIS A N 1
ATOM 3015 C CA . HIS A 1 407 ? 1.954 -8.735 2.962 1.00 95.25 407 HIS A CA 1
ATOM 3016 C C . HIS A 1 407 ? 2.659 -9.816 2.120 1.00 95.25 407 HIS A C 1
ATOM 3018 O O . HIS A 1 407 ? 3.889 -9.891 2.045 1.00 95.25 407 HIS A O 1
ATOM 3024 N N . PRO A 1 408 ? 1.915 -10.775 1.543 1.00 89.25 408 PRO A N 1
ATOM 3025 C CA . PRO A 1 408 ? 2.533 -11.988 1.034 1.00 89.25 408 PRO A CA 1
ATOM 3026 C C . PRO A 1 408 ? 3.175 -11.833 -0.360 1.00 89.25 408 PRO A C 1
ATOM 3028 O O . PRO A 1 408 ? 3.841 -12.776 -0.794 1.00 89.25 408 PRO A O 1
ATOM 3031 N N . TYR A 1 409 ? 2.999 -10.688 -1.042 1.00 85.62 409 TYR A N 1
ATOM 3032 C CA . TYR A 1 409 ? 3.685 -10.275 -2.282 1.00 85.62 409 TYR A CA 1
ATOM 3033 C C . TYR A 1 409 ? 4.032 -11.393 -3.273 1.00 85.62 409 TYR A C 1
ATOM 3035 O O . TYR A 1 409 ? 5.192 -11.553 -3.626 1.00 85.62 409 TYR A O 1
ATOM 3043 N N . GLY A 1 410 ? 3.063 -12.175 -3.757 1.00 72.88 410 GLY A N 1
ATOM 3044 C CA . GLY A 1 410 ? 3.278 -13.173 -4.816 1.00 72.88 410 GLY A CA 1
ATOM 3045 C C . GLY A 1 410 ? 4.127 -14.371 -4.373 1.00 72.88 410 GLY A C 1
ATOM 3046 O O . GLY A 1 410 ? 3.649 -15.494 -4.377 1.00 72.88 410 GLY A O 1
ATOM 3047 N N . GLY A 1 411 ? 5.355 -14.153 -3.918 1.00 71.56 411 GLY A N 1
ATOM 3048 C CA . GLY A 1 411 ? 6.252 -15.121 -3.324 1.00 71.56 411 GLY A CA 1
ATOM 3049 C C . GLY A 1 411 ? 7.365 -15.572 -4.240 1.00 71.56 411 GLY A C 1
ATOM 3050 O O . GLY A 1 411 ? 7.469 -15.178 -5.400 1.00 71.56 411 GLY A O 1
ATOM 3051 N N . HIS A 1 412 ? 8.207 -16.466 -3.735 1.00 69.69 412 HIS A N 1
ATOM 3052 C CA . HIS A 1 412 ? 9.337 -17.006 -4.481 1.00 69.69 412 HIS A CA 1
ATOM 3053 C C . HIS A 1 412 ? 9.235 -18.507 -4.700 1.00 69.69 412 HIS A C 1
ATOM 3055 O O . HIS A 1 412 ? 8.575 -19.230 -3.958 1.00 69.69 412 HIS A O 1
ATOM 3061 N N . GLY A 1 413 ? 9.929 -18.980 -5.737 1.00 76.88 413 GLY A N 1
ATOM 3062 C CA . GLY A 1 413 ? 9.977 -20.399 -6.065 1.00 76.88 413 GLY A CA 1
ATOM 3063 C C . GLY A 1 413 ? 8.605 -20.956 -6.447 1.00 76.88 413 GLY A C 1
ATOM 3064 O O . GLY A 1 413 ? 7.805 -20.283 -7.095 1.00 76.88 413 GLY A O 1
ATOM 3065 N N . SER A 1 414 ? 8.343 -22.201 -6.055 1.00 72.12 414 SER A N 1
ATOM 3066 C CA . SER A 1 414 ? 7.134 -22.944 -6.432 1.00 72.12 414 SER A CA 1
ATOM 3067 C C . SER A 1 414 ? 5.837 -22.383 -5.836 1.00 72.12 414 SER A C 1
ATOM 3069 O O . SER A 1 414 ? 4.782 -22.569 -6.434 1.00 72.12 414 SER A O 1
ATOM 3071 N N . GLY A 1 415 ? 5.899 -21.665 -4.708 1.00 73.75 415 GLY A N 1
ATOM 3072 C CA . GLY A 1 415 ? 4.731 -21.050 -4.056 1.00 73.75 415 GLY A CA 1
ATOM 3073 C C . GLY A 1 415 ? 4.292 -19.715 -4.666 1.00 73.75 415 GLY A C 1
ATOM 3074 O O . GLY A 1 415 ? 3.235 -19.196 -4.315 1.00 73.75 415 GLY A O 1
ATOM 3075 N N . SER A 1 416 ? 5.072 -19.168 -5.607 1.00 83.12 416 SER A N 1
ATOM 3076 C CA . SER A 1 416 ? 4.876 -17.809 -6.125 1.00 83.12 416 SER A CA 1
ATOM 3077 C C . SER A 1 416 ? 3.529 -17.608 -6.846 1.00 83.12 416 SER A C 1
ATOM 3079 O O . SER A 1 416 ? 2.921 -16.545 -6.785 1.00 83.12 416 SER A O 1
ATOM 3081 N N . ALA A 1 417 ? 2.997 -18.641 -7.508 1.00 88.38 417 ALA A N 1
ATOM 3082 C CA . ALA A 1 417 ? 1.664 -18.550 -8.117 1.00 88.38 417 ALA A CA 1
ATOM 3083 C C . ALA A 1 417 ? 0.552 -18.433 -7.058 1.00 88.38 417 ALA A C 1
ATOM 3085 O O . ALA A 1 417 ? -0.448 -17.758 -7.274 1.00 88.38 417 ALA A O 1
ATOM 3086 N N . GLY A 1 418 ? 0.747 -19.071 -5.899 1.00 91.25 418 GLY A N 1
ATOM 3087 C CA . GLY A 1 418 ? -0.219 -19.115 -4.803 1.00 91.25 418 GLY A CA 1
ATOM 3088 C C . GLY A 1 418 ? -0.222 -17.875 -3.913 1.00 91.25 418 GLY A C 1
ATOM 3089 O O . GLY A 1 418 ? -0.979 -17.850 -2.945 1.00 91.25 418 GLY A O 1
ATOM 3090 N N . GLY A 1 419 ? 0.616 -16.871 -4.195 1.00 90.25 419 GLY A N 1
ATOM 3091 C CA . GLY A 1 419 ? 0.640 -15.625 -3.433 1.00 90.25 419 GLY A CA 1
ATOM 3092 C C . GLY A 1 419 ? 1.086 -15.817 -1.989 1.00 90.25 419 GLY A C 1
ATOM 3093 O O . GLY A 1 419 ? 0.525 -15.154 -1.130 1.00 90.25 419 GLY A O 1
ATOM 3094 N N . ASN A 1 420 ? 1.988 -16.772 -1.702 1.00 88.88 420 ASN A N 1
ATOM 3095 C CA . ASN A 1 420 ? 2.415 -17.156 -0.343 1.00 88.88 420 ASN A CA 1
ATOM 3096 C C . ASN A 1 420 ? 1.251 -17.311 0.661 1.00 88.88 420 ASN A C 1
ATOM 3098 O O . ASN A 1 420 ? 1.366 -16.926 1.831 1.00 88.88 420 ASN A O 1
ATOM 3102 N N . ARG A 1 421 ? 0.113 -17.865 0.226 1.00 93.69 421 ARG A N 1
ATOM 3103 C CA . ARG A 1 421 ? -1.068 -18.075 1.080 1.00 93.69 421 ARG A CA 1
ATOM 3104 C C . ARG A 1 421 ? -0.772 -18.882 2.349 1.00 93.69 421 ARG A C 1
ATOM 3106 O O . ARG A 1 421 ? -1.480 -18.743 3.340 1.00 93.69 421 ARG A O 1
ATOM 3113 N N . GLU A 1 422 ? 0.303 -19.668 2.366 1.00 92.12 422 GLU A N 1
ATOM 3114 C CA . GLU A 1 422 ? 0.778 -20.387 3.550 1.00 92.12 422 GLU A CA 1
ATOM 3115 C C . GLU A 1 422 ? 1.086 -19.432 4.715 1.00 92.12 422 GLU A C 1
ATOM 3117 O O . GLU A 1 422 ? 0.799 -19.766 5.860 1.00 92.12 422 GLU A O 1
ATOM 3122 N N . ARG A 1 423 ? 1.587 -18.214 4.444 1.00 91.94 423 ARG A N 1
ATOM 3123 C CA . ARG A 1 423 ? 1.809 -17.189 5.483 1.00 91.94 423 ARG A CA 1
ATOM 3124 C C . ARG A 1 423 ? 0.501 -16.708 6.105 1.00 91.94 423 ARG A C 1
ATOM 3126 O O . ARG A 1 423 ? 0.448 -16.453 7.303 1.00 91.94 423 ARG A O 1
ATOM 3133 N N . VAL A 1 424 ? -0.555 -16.612 5.300 1.00 96.31 424 VAL A N 1
ATOM 3134 C CA . VAL A 1 424 ? -1.896 -16.206 5.742 1.00 96.31 424 VAL A CA 1
ATOM 3135 C C . VAL A 1 424 ? -2.511 -17.296 6.624 1.00 96.31 424 VAL A C 1
ATOM 3137 O O . VAL A 1 424 ? -3.017 -16.996 7.702 1.00 96.31 424 VAL A O 1
ATOM 3140 N N . VAL A 1 425 ? -2.404 -18.567 6.210 1.00 96.75 425 VAL A N 1
ATOM 3141 C CA . VAL A 1 425 ? -2.808 -19.728 7.030 1.00 96.75 425 VAL A CA 1
ATOM 3142 C C . VAL A 1 425 ? -2.044 -19.740 8.353 1.00 96.75 425 VAL A C 1
ATOM 3144 O O . VAL A 1 425 ? -2.645 -19.883 9.415 1.00 96.75 425 VAL A O 1
ATOM 3147 N N . GLN A 1 426 ? -0.726 -19.543 8.298 1.00 96.38 426 GLN A N 1
ATOM 3148 C CA . GLN A 1 426 ? 0.124 -19.554 9.479 1.00 96.38 426 GLN A CA 1
ATOM 3149 C C . GLN A 1 426 ? -0.250 -18.447 10.471 1.00 96.38 426 GLN A C 1
ATOM 3151 O O . GLN A 1 426 ? -0.442 -18.740 11.651 1.00 96.38 426 GLN A O 1
ATOM 3156 N N . ALA A 1 427 ? -0.407 -17.207 9.997 1.00 97.56 427 ALA A N 1
ATOM 3157 C CA . ALA A 1 427 ? -0.789 -16.069 10.830 1.00 97.56 427 ALA A CA 1
ATOM 3158 C C . ALA A 1 427 ? -2.097 -16.337 11.588 1.00 97.56 427 ALA A C 1
ATOM 3160 O O . ALA A 1 427 ? -2.163 -16.106 12.797 1.00 97.56 427 ALA A O 1
ATOM 3161 N N . HIS A 1 428 ? -3.106 -16.894 10.909 1.00 98.06 428 HIS A N 1
ATOM 3162 C CA . HIS A 1 428 ? -4.350 -17.292 11.563 1.00 98.06 428 HIS A CA 1
ATOM 3163 C C . HIS A 1 428 ? -4.124 -18.415 12.582 1.00 98.06 428 HIS A C 1
ATOM 3165 O O . HIS A 1 428 ? -4.526 -18.282 13.732 1.00 98.06 428 HIS A O 1
ATOM 3171 N N . SER A 1 429 ? -3.432 -19.492 12.196 1.00 98.12 429 SER A N 1
ATOM 3172 C CA . SER A 1 429 ? -3.234 -20.661 13.065 1.00 98.12 429 SER A CA 1
ATOM 3173 C C . SER A 1 429 ? -2.489 -20.347 14.366 1.00 98.12 429 SER A C 1
ATOM 3175 O O . SER A 1 429 ? -2.735 -20.983 15.386 1.00 98.12 429 SER A O 1
ATOM 3177 N N . GLU A 1 430 ? -1.588 -19.362 14.345 1.00 98.00 430 GLU A N 1
ATOM 3178 C CA . GLU A 1 430 ? -0.765 -19.012 15.504 1.00 98.00 430 GLU A CA 1
ATOM 3179 C C . GLU A 1 430 ? -1.402 -17.947 16.398 1.00 98.00 430 GLU A C 1
ATOM 3181 O O . GLU A 1 430 ? -1.074 -17.871 17.580 1.00 98.00 430 GLU A O 1
ATOM 3186 N N . THR A 1 431 ? -2.301 -17.121 15.855 1.00 98.25 431 THR A N 1
ATOM 3187 C CA . THR A 1 431 ? -2.924 -16.019 16.607 1.00 98.25 431 THR A CA 1
ATOM 3188 C C . THR A 1 431 ? -4.391 -16.268 16.944 1.00 98.25 431 THR A C 1
ATOM 3190 O O . THR A 1 431 ? -4.911 -15.657 17.874 1.00 98.25 431 THR A O 1
ATOM 3193 N N . GLY A 1 432 ? -5.078 -17.128 16.188 1.00 98.12 432 GLY A N 1
ATOM 3194 C CA . GLY A 1 432 ? -6.534 -17.281 16.219 1.00 98.12 432 GLY A CA 1
ATOM 3195 C C . GLY A 1 432 ? -7.300 -16.052 15.710 1.00 98.12 432 GLY A C 1
ATOM 3196 O O . GLY A 1 432 ? -8.528 -16.031 15.774 1.00 98.12 432 GLY A O 1
ATOM 3197 N N . LEU A 1 433 ? -6.608 -15.017 15.220 1.00 98.25 433 LEU A N 1
ATOM 3198 C CA . LEU A 1 433 ? -7.215 -13.752 14.812 1.00 98.25 433 LEU A CA 1
ATOM 3199 C C . LEU A 1 433 ? -7.610 -13.765 13.328 1.00 98.25 433 LEU A C 1
ATOM 3201 O O . LEU A 1 433 ? -6.961 -14.446 12.527 1.00 98.25 433 LEU A O 1
ATOM 3205 N N . PRO A 1 434 ? -8.628 -12.982 12.924 1.00 98.38 434 PRO A N 1
ATOM 3206 C CA . PRO A 1 434 ? -8.928 -12.768 11.515 1.00 98.38 434 PRO A CA 1
ATOM 3207 C C . PRO A 1 434 ? -7.742 -12.143 10.775 1.00 98.38 434 PRO A C 1
ATOM 3209 O O . PRO A 1 434 ? -7.035 -11.287 11.322 1.00 98.38 434 PRO A O 1
ATOM 3212 N N . VAL A 1 435 ? -7.552 -12.540 9.517 1.00 98.44 435 VAL A N 1
ATOM 3213 C CA . VAL A 1 435 ? -6.429 -12.088 8.690 1.00 98.44 435 VAL A CA 1
ATOM 3214 C C . VAL A 1 435 ? -6.895 -11.111 7.616 1.00 98.44 435 VAL A C 1
ATOM 3216 O O . VAL A 1 435 ? -7.890 -11.342 6.928 1.00 98.44 435 VAL A O 1
ATOM 3219 N N . TYR A 1 436 ? -6.135 -10.031 7.461 1.00 98.44 436 TYR A N 1
ATOM 3220 C CA . TYR A 1 436 ? -6.297 -9.000 6.444 1.00 98.44 436 TYR A CA 1
ATOM 3221 C C . TYR A 1 436 ? -5.078 -9.068 5.522 1.00 98.44 436 TYR A C 1
ATOM 3223 O O . TYR A 1 436 ? -3.959 -8.770 5.935 1.00 98.44 436 TYR A O 1
ATOM 3231 N N . VAL A 1 437 ? -5.265 -9.512 4.283 1.00 97.94 437 VAL A N 1
ATOM 3232 C CA . VAL A 1 437 ? -4.181 -9.540 3.298 1.00 97.94 437 VAL A CA 1
ATOM 3233 C C . VAL A 1 437 ? -4.086 -8.151 2.684 1.00 97.94 437 VAL A C 1
ATOM 3235 O O . VAL A 1 437 ? -4.902 -7.812 1.837 1.00 97.94 437 VAL A O 1
ATOM 3238 N N . THR A 1 438 ? -3.132 -7.336 3.126 1.00 97.06 438 THR A N 1
ATOM 3239 C CA . THR A 1 438 ? -3.105 -5.898 2.813 1.00 97.06 438 THR A CA 1
ATOM 3240 C C . THR A 1 438 ? -2.280 -5.547 1.578 1.00 97.06 438 THR A C 1
ATOM 3242 O O . THR A 1 438 ? -2.518 -4.500 0.982 1.00 97.06 438 THR A O 1
ATOM 3245 N N . GLU A 1 439 ? -1.356 -6.419 1.161 1.00 95.06 439 GLU A N 1
ATOM 3246 C CA . GLU A 1 439 ? -0.507 -6.217 -0.022 1.00 95.06 439 GLU A CA 1
ATOM 3247 C C . GLU A 1 439 ? -0.186 -7.564 -0.713 1.00 95.06 439 GLU A C 1
ATOM 3249 O O . GLU A 1 439 ? 0.858 -8.183 -0.491 1.00 95.06 439 GLU A O 1
ATOM 3254 N N . VAL A 1 440 ? -1.096 -8.063 -1.561 1.00 96.38 440 VAL A N 1
ATOM 3255 C CA . VAL A 1 440 ? -0.824 -9.220 -2.445 1.00 96.38 440 VAL A CA 1
ATOM 3256 C C . VAL A 1 440 ? -0.702 -8.781 -3.902 1.00 96.38 440 VAL A C 1
ATOM 3258 O O . VAL A 1 440 ? -1.528 -8.017 -4.386 1.00 96.38 440 VAL A O 1
ATOM 3261 N N . GLY A 1 441 ? 0.295 -9.284 -4.633 1.00 95.44 441 GLY A N 1
ATOM 3262 C CA . GLY A 1 441 ? 0.472 -8.935 -6.041 1.00 95.44 441 GLY A CA 1
ATOM 3263 C C . GLY A 1 441 ? 1.452 -9.831 -6.795 1.00 95.44 441 GLY A C 1
ATOM 3264 O O . GLY A 1 441 ? 2.269 -10.532 -6.198 1.00 95.44 441 GLY A O 1
ATOM 3265 N N . TRP A 1 442 ? 1.376 -9.792 -8.127 1.00 96.00 442 TRP A N 1
ATOM 3266 C CA . TRP A 1 442 ? 2.261 -10.533 -9.035 1.00 96.00 442 TRP A CA 1
ATOM 3267 C C . TRP A 1 442 ? 2.773 -9.579 -10.120 1.00 96.00 442 TRP A C 1
ATOM 3269 O O . TRP A 1 442 ? 1.972 -9.144 -10.946 1.00 96.00 442 TRP A O 1
ATOM 3279 N N . PRO A 1 443 ? 4.064 -9.214 -10.146 1.00 94.06 443 PRO A N 1
ATOM 3280 C CA . PRO A 1 443 ? 4.568 -8.207 -11.069 1.00 94.06 443 PRO A CA 1
ATOM 3281 C C . PRO A 1 443 ? 4.658 -8.763 -12.496 1.00 94.06 443 PRO A C 1
ATOM 3283 O O . PRO A 1 443 ? 4.964 -9.942 -12.693 1.00 94.06 443 PRO A O 1
ATOM 3286 N N . THR A 1 444 ? 4.398 -7.921 -13.504 1.00 92.81 44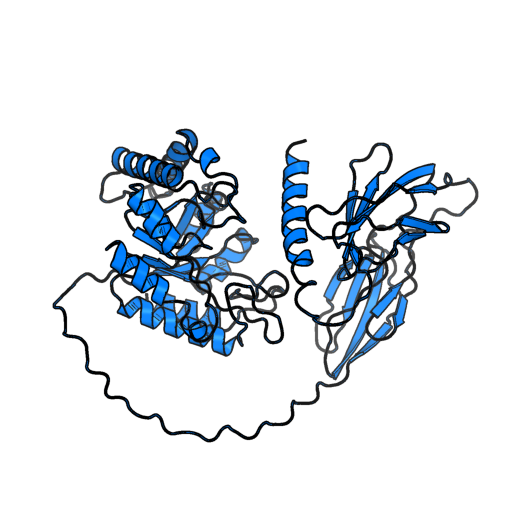4 THR A N 1
ATOM 3287 C CA . THR A 1 444 ? 4.271 -8.349 -14.912 1.00 92.81 444 THR A CA 1
ATOM 3288 C C . THR A 1 444 ? 5.463 -8.035 -15.817 1.00 92.81 444 THR A C 1
ATOM 3290 O O . THR A 1 444 ? 5.353 -7.990 -17.042 1.00 92.81 444 THR A O 1
ATOM 3293 N N . GLY A 1 445 ? 6.639 -7.813 -15.237 1.00 86.62 445 GLY A N 1
ATOM 3294 C CA . GLY A 1 445 ? 7.881 -7.519 -15.945 1.00 86.62 445 GLY A CA 1
ATOM 3295 C C . GLY A 1 445 ? 8.536 -8.749 -16.571 1.00 86.62 445 GLY A C 1
ATOM 3296 O O . GLY A 1 445 ? 9.692 -9.036 -16.263 1.00 86.62 445 GLY A O 1
ATOM 3297 N N . LEU A 1 446 ? 7.834 -9.501 -17.428 1.00 84.56 446 LEU A N 1
ATOM 3298 C CA . LEU A 1 446 ? 8.416 -10.669 -18.103 1.00 84.56 446 LEU A CA 1
ATOM 3299 C C . LEU A 1 446 ? 9.733 -10.323 -18.810 1.00 84.56 446 LEU A C 1
ATOM 3301 O O . LEU A 1 446 ? 9.836 -9.344 -19.546 1.00 84.56 446 LEU A O 1
ATOM 3305 N N . GLY A 1 447 ? 10.745 -11.163 -18.589 1.00 82.44 447 GLY A N 1
ATOM 3306 C CA . GLY A 1 447 ? 12.104 -10.947 -19.092 1.00 82.44 447 GLY A CA 1
ATOM 3307 C C . GLY A 1 447 ? 12.974 -10.057 -18.199 1.00 82.44 447 GLY A C 1
ATOM 3308 O O . GLY A 1 447 ? 14.173 -9.946 -18.449 1.00 82.44 447 GLY A O 1
ATOM 3309 N N . LEU A 1 448 ? 12.412 -9.464 -17.144 1.00 85.94 448 LEU A N 1
ATOM 3310 C CA . LEU A 1 448 ? 13.159 -8.750 -16.113 1.00 85.94 448 LEU A CA 1
ATOM 3311 C C . LEU A 1 448 ? 13.495 -9.670 -14.936 1.00 85.94 448 LEU A C 1
ATOM 3313 O O . LEU A 1 448 ? 12.971 -10.776 -14.795 1.00 85.94 448 LEU A O 1
ATOM 3317 N N . LEU A 1 449 ? 14.390 -9.197 -14.069 1.00 85.50 449 LEU A N 1
ATOM 3318 C CA . LEU A 1 449 ? 14.710 -9.901 -12.832 1.00 85.50 449 LEU A CA 1
ATOM 3319 C C . LEU A 1 449 ? 13.503 -9.897 -11.867 1.00 85.50 449 LEU A C 1
ATOM 3321 O O . LEU A 1 449 ? 12.750 -8.914 -11.834 1.00 85.50 449 LEU A O 1
ATOM 3325 N N . PRO A 1 450 ? 13.354 -10.945 -11.034 1.00 85.56 450 PRO A N 1
ATOM 3326 C CA . PRO A 1 450 ? 12.460 -10.933 -9.876 1.00 85.56 450 PRO A CA 1
ATOM 3327 C C . PRO A 1 450 ? 12.639 -9.674 -9.008 1.00 85.56 450 PRO A C 1
ATOM 3329 O O . PRO A 1 450 ? 13.734 -9.104 -8.931 1.00 85.56 450 PRO A O 1
ATOM 3332 N N . THR A 1 451 ? 11.562 -9.241 -8.355 1.00 78.31 451 THR A N 1
ATOM 3333 C CA . THR A 1 451 ? 11.501 -8.046 -7.486 1.00 78.31 451 THR A CA 1
ATOM 3334 C C . THR A 1 451 ? 12.153 -8.257 -6.116 1.00 78.31 451 THR A C 1
ATOM 3336 O O . THR A 1 451 ? 12.398 -7.295 -5.397 1.00 78.31 451 THR A O 1
ATOM 3339 N N . GLY A 1 452 ? 12.537 -9.495 -5.792 1.00 80.19 452 GLY A N 1
ATOM 3340 C CA . GLY A 1 452 ? 13.110 -9.864 -4.492 1.00 80.19 452 GLY A CA 1
ATOM 3341 C C . GLY A 1 452 ? 12.068 -10.296 -3.459 1.00 80.19 452 GLY A C 1
ATOM 3342 O O . GLY A 1 452 ? 12.456 -10.752 -2.390 1.00 80.19 452 GLY A O 1
ATOM 3343 N N . ASP A 1 453 ? 10.786 -10.210 -3.816 1.00 77.81 453 ASP A N 1
ATOM 3344 C CA . ASP A 1 453 ? 9.620 -10.757 -3.108 1.00 77.81 453 ASP A CA 1
ATOM 3345 C C . ASP A 1 453 ? 8.693 -11.587 -4.029 1.00 77.81 453 ASP A C 1
ATOM 3347 O O . ASP A 1 453 ? 8.023 -12.500 -3.551 1.00 77.81 453 ASP A O 1
ATOM 3351 N N . SER A 1 454 ? 8.732 -11.366 -5.354 1.00 83.56 454 SER A N 1
ATOM 3352 C CA . SER A 1 454 ? 7.930 -12.096 -6.345 1.00 83.56 454 SER A CA 1
ATOM 3353 C C . SER A 1 454 ? 8.694 -12.496 -7.619 1.00 83.56 454 SER A C 1
ATOM 3355 O O . SER A 1 454 ? 9.696 -11.876 -7.995 1.00 83.56 454 SER A O 1
ATOM 3357 N N . LEU A 1 455 ? 8.235 -13.560 -8.295 1.00 88.06 455 LEU A N 1
ATOM 3358 C CA . LEU A 1 455 ? 8.616 -13.872 -9.684 1.00 88.06 455 LEU A CA 1
ATOM 3359 C C . LEU A 1 455 ? 7.930 -12.906 -10.666 1.00 88.06 455 LEU A C 1
ATOM 3361 O O . LEU A 1 455 ? 6.967 -12.246 -10.305 1.00 88.06 455 LEU A O 1
ATOM 3365 N N . GLN A 1 456 ? 8.405 -12.837 -11.913 1.00 91.19 456 GLN A N 1
ATOM 3366 C CA . GLN A 1 456 ? 7.746 -12.062 -12.974 1.00 91.19 456 GLN A CA 1
ATOM 3367 C C . GLN A 1 456 ? 6.736 -12.928 -13.735 1.00 91.19 456 GLN A C 1
ATOM 3369 O O . GLN A 1 456 ? 7.022 -14.085 -14.049 1.00 91.19 456 GLN A O 1
ATOM 3374 N N . TRP A 1 457 ? 5.590 -12.349 -14.083 1.00 93.25 457 TRP A N 1
ATOM 3375 C CA . TRP A 1 457 ? 4.445 -13.055 -14.663 1.00 93.25 457 TRP A CA 1
ATOM 3376 C C . TRP A 1 457 ? 3.948 -12.383 -15.942 1.00 93.25 457 TRP A C 1
ATOM 3378 O O . TRP A 1 457 ? 4.121 -11.188 -16.137 1.00 93.25 457 TRP A O 1
ATOM 3388 N N . SER A 1 458 ? 3.296 -13.120 -16.840 1.00 94.31 458 SER A N 1
ATOM 3389 C CA . SER A 1 458 ? 2.461 -12.454 -17.853 1.00 94.31 458 SER A CA 1
ATOM 3390 C C . SER A 1 458 ? 1.253 -11.795 -17.184 1.00 94.31 458 SER A C 1
ATOM 3392 O O . SER A 1 458 ? 0.816 -12.236 -16.122 1.00 94.31 458 SER A O 1
ATOM 3394 N N . GLU A 1 459 ? 0.637 -10.805 -17.826 1.00 95.19 459 GLU A N 1
ATOM 3395 C CA . GLU A 1 459 ? -0.622 -10.227 -17.326 1.00 95.19 459 GLU A CA 1
ATOM 3396 C C . GLU A 1 459 ? -1.746 -11.253 -17.215 1.00 95.19 459 GLU A C 1
ATOM 3398 O O . GLU A 1 459 ? -2.538 -11.217 -16.276 1.00 95.19 459 GLU A O 1
ATOM 3403 N N . GLN A 1 460 ? -1.788 -12.214 -18.142 1.00 95.94 460 GLN A N 1
ATOM 3404 C CA . GLN A 1 460 ? -2.741 -13.315 -18.078 1.00 95.94 460 GLN A CA 1
ATOM 3405 C C . GLN A 1 460 ? -2.525 -14.163 -16.818 1.00 95.94 460 GLN A C 1
ATOM 3407 O O . GLN A 1 460 ? -3.493 -14.531 -16.158 1.00 95.94 460 GLN A O 1
ATOM 3412 N N . GLN A 1 461 ? -1.271 -14.457 -16.462 1.00 94.88 461 GLN A N 1
ATOM 3413 C CA . GLN A 1 461 ? -0.952 -15.185 -15.232 1.00 94.88 461 GLN A CA 1
ATOM 3414 C C . GLN A 1 461 ? -1.213 -14.345 -13.979 1.00 94.88 461 GLN A C 1
ATOM 3416 O O . GLN A 1 461 ? -1.781 -14.874 -13.034 1.00 94.88 461 GLN A O 1
ATOM 3421 N N . GLN A 1 462 ? -0.876 -13.050 -13.974 1.00 96.06 462 GLN A N 1
ATOM 3422 C CA . GLN A 1 462 ? -1.216 -12.135 -12.876 1.00 96.06 462 GLN A CA 1
ATOM 3423 C C . GLN A 1 462 ? -2.728 -12.163 -12.597 1.00 96.06 462 GLN A C 1
ATOM 3425 O O . GLN A 1 462 ? -3.142 -12.325 -11.451 1.00 96.06 462 GLN A O 1
ATOM 3430 N N . ALA A 1 463 ? -3.555 -12.066 -13.643 1.00 97.12 463 ALA A N 1
ATOM 3431 C CA . ALA A 1 463 ? -5.010 -12.116 -13.521 1.00 97.12 463 ALA A CA 1
ATOM 3432 C C . ALA A 1 463 ? -5.522 -13.469 -12.993 1.00 97.12 463 ALA A C 1
ATOM 3434 O O . ALA A 1 463 ? -6.401 -13.496 -12.130 1.00 97.12 463 ALA A O 1
ATOM 3435 N N . VAL A 1 464 ? -4.969 -14.589 -13.476 1.00 96.56 464 VAL A N 1
ATOM 3436 C CA . VAL A 1 464 ? -5.319 -15.937 -12.989 1.00 96.56 464 VAL A CA 1
ATOM 3437 C C . VAL A 1 464 ? -4.939 -16.099 -11.518 1.00 96.56 464 VAL A C 1
ATOM 3439 O O . VAL A 1 464 ? -5.801 -16.440 -10.711 1.00 96.56 464 VAL A O 1
ATOM 3442 N N . ASN A 1 465 ? -3.698 -15.771 -11.152 1.00 96.31 465 ASN A N 1
ATOM 3443 C CA . ASN A 1 465 ? -3.208 -15.888 -9.780 1.00 96.31 465 ASN A CA 1
ATOM 3444 C C . ASN A 1 465 ? -4.052 -15.040 -8.814 1.00 96.31 465 ASN A C 1
ATOM 3446 O O . ASN A 1 465 ? -4.466 -15.530 -7.764 1.00 96.31 465 ASN A O 1
ATOM 3450 N N . LEU A 1 466 ? -4.392 -13.804 -9.198 1.00 97.62 466 LEU A N 1
ATOM 3451 C CA . LEU A 1 466 ? -5.275 -12.940 -8.414 1.00 97.62 466 LEU A CA 1
ATOM 3452 C C . LEU A 1 466 ? -6.675 -13.540 -8.254 1.00 97.62 466 LEU A C 1
ATOM 3454 O O . LEU A 1 466 ? -7.209 -13.585 -7.144 1.00 97.62 466 LEU A O 1
ATOM 3458 N N . SER A 1 467 ? -7.274 -14.030 -9.343 1.00 97.94 467 SER A N 1
ATOM 3459 C CA . SER A 1 467 ? -8.597 -14.651 -9.275 1.00 97.94 467 SER A CA 1
ATOM 3460 C C . SER A 1 467 ? -8.603 -15.870 -8.355 1.00 97.94 467 SER A C 1
ATOM 3462 O O . SER A 1 467 ? -9.579 -16.068 -7.629 1.00 97.94 467 SER A O 1
ATOM 3464 N N . ASP A 1 468 ? -7.564 -16.697 -8.406 1.00 97.06 468 ASP A N 1
ATOM 3465 C CA . ASP A 1 468 ? -7.488 -17.926 -7.623 1.00 97.06 468 ASP A CA 1
ATOM 3466 C C . ASP A 1 468 ? -7.178 -17.643 -6.153 1.00 97.06 468 ASP A C 1
ATOM 3468 O O . ASP A 1 468 ? -7.777 -18.269 -5.275 1.00 97.06 468 ASP A O 1
ATOM 3472 N N . PHE A 1 469 ? -6.352 -16.634 -5.864 1.00 97.56 469 PHE A N 1
ATOM 3473 C CA . PHE A 1 469 ? -6.117 -16.169 -4.500 1.00 97.56 469 PHE A CA 1
ATOM 3474 C C . PHE A 1 469 ? -7.402 -15.643 -3.850 1.00 97.56 469 PHE A C 1
ATOM 3476 O O . PHE A 1 469 ? -7.722 -16.028 -2.729 1.00 97.56 469 PHE A O 1
ATOM 3483 N N . ILE A 1 470 ? -8.191 -14.829 -4.564 1.00 97.50 470 ILE A N 1
ATOM 3484 C CA . ILE A 1 470 ? -9.476 -14.315 -4.058 1.00 97.50 470 ILE A CA 1
ATOM 3485 C C . ILE A 1 470 ? -10.461 -15.457 -3.774 1.00 97.50 470 ILE A C 1
ATOM 3487 O O . ILE A 1 470 ? -11.119 -15.462 -2.732 1.00 97.50 470 ILE A O 1
ATOM 3491 N N . LYS A 1 471 ? -10.576 -16.440 -4.681 1.00 97.00 471 LYS A N 1
ATOM 3492 C CA . LYS A 1 471 ? -11.433 -17.621 -4.465 1.00 97.00 471 LYS A CA 1
ATOM 3493 C C . LYS A 1 471 ? -10.989 -18.407 -3.234 1.00 97.00 471 LYS A C 1
ATOM 3495 O O . LYS A 1 471 ? -11.828 -18.785 -2.422 1.00 97.00 471 LYS A O 1
ATOM 3500 N N . TRP A 1 472 ? -9.683 -18.634 -3.098 1.00 97.12 472 TRP A N 1
ATOM 3501 C CA . TRP A 1 472 ? -9.109 -19.328 -1.952 1.00 97.12 472 TRP A CA 1
ATOM 3502 C C . TRP A 1 472 ? -9.391 -18.585 -0.640 1.00 97.12 472 TRP A C 1
ATOM 3504 O O . TRP A 1 472 ? -9.890 -19.204 0.298 1.00 97.12 472 TRP A O 1
ATOM 3514 N N . ALA A 1 473 ? -9.141 -17.273 -0.592 1.00 97.00 473 ALA A N 1
ATOM 3515 C CA . ALA A 1 473 ? -9.354 -16.436 0.588 1.00 97.00 473 ALA A CA 1
ATOM 3516 C C . ALA A 1 473 ? -10.812 -16.486 1.064 1.00 97.00 473 ALA A C 1
ATOM 3518 O O . ALA A 1 473 ? -11.074 -16.736 2.238 1.00 97.00 473 ALA A O 1
ATOM 3519 N N . ARG A 1 474 ? -11.767 -16.363 0.132 1.00 95.81 474 ARG A N 1
ATOM 3520 C CA . ARG A 1 474 ? -13.205 -16.483 0.425 1.00 95.81 474 ARG A CA 1
ATOM 3521 C C . ARG A 1 474 ? -13.587 -17.834 1.027 1.00 95.81 474 ARG A C 1
ATOM 3523 O O . ARG A 1 474 ? -14.513 -17.896 1.826 1.00 95.81 474 ARG A O 1
ATOM 3530 N N . ALA A 1 475 ? -12.889 -18.905 0.656 1.00 96.25 475 ALA A N 1
ATOM 3531 C CA . ALA A 1 475 ? -13.156 -20.242 1.177 1.00 96.25 475 ALA A CA 1
ATOM 3532 C C . ALA A 1 475 ? -12.614 -20.470 2.601 1.00 96.25 475 ALA A C 1
ATOM 3534 O O . ALA A 1 475 ? -12.975 -21.465 3.217 1.00 96.25 475 ALA A O 1
ATOM 3535 N N . GLN A 1 476 ? -11.753 -19.588 3.126 1.00 95.81 476 GLN A N 1
ATOM 3536 C CA . GLN A 1 476 ? -11.108 -19.803 4.426 1.00 95.81 476 GLN A CA 1
ATOM 3537 C C . GLN A 1 476 ? -11.989 -19.436 5.627 1.00 95.81 476 GLN A C 1
ATOM 3539 O O . GLN A 1 476 ? -11.758 -19.929 6.724 1.00 95.81 476 GLN A O 1
ATOM 3544 N N . GLY A 1 477 ? -12.957 -18.530 5.467 1.00 94.75 477 GLY A N 1
ATOM 3545 C CA . GLY A 1 477 ? -13.807 -18.043 6.566 1.00 94.75 477 GLY A CA 1
ATOM 3546 C C . GLY A 1 477 ? -13.115 -17.113 7.578 1.00 94.75 477 GLY A C 1
ATOM 3547 O O . GLY A 1 477 ? -13.799 -16.325 8.221 1.00 94.75 477 GLY A O 1
ATOM 3548 N N . TYR A 1 478 ? -11.782 -17.140 7.681 1.00 96.62 478 TYR A N 1
ATOM 3549 C CA . TYR A 1 478 ? -10.992 -16.259 8.557 1.00 96.62 478 TYR A CA 1
ATOM 3550 C C . TYR A 1 478 ? -10.273 -15.111 7.824 1.00 96.62 478 TYR A C 1
ATOM 3552 O O . TYR A 1 478 ? -9.607 -14.296 8.469 1.00 96.62 478 TYR A O 1
ATOM 3560 N N . VAL A 1 479 ? -10.371 -15.037 6.490 1.00 97.75 479 VAL A N 1
ATOM 3561 C CA . VAL A 1 479 ? -9.794 -13.940 5.692 1.00 97.75 479 VAL A CA 1
ATOM 3562 C C . VAL A 1 479 ? -10.852 -12.861 5.457 1.00 97.75 479 VAL A C 1
ATOM 3564 O O . VAL A 1 479 ? -11.785 -13.043 4.673 1.00 97.75 479 VAL A O 1
ATOM 3567 N N . GLU A 1 480 ? -10.691 -11.728 6.137 1.00 97.44 480 GLU A N 1
ATOM 3568 C CA . GLU A 1 480 ? -11.646 -10.608 6.140 1.00 97.44 480 GLU A CA 1
ATOM 3569 C C . GLU A 1 480 ? -11.437 -9.655 4.959 1.00 97.44 480 GLU A C 1
ATOM 3571 O O . GLU A 1 480 ? -12.387 -9.030 4.486 1.00 97.44 480 GLU A O 1
ATOM 3576 N N . ASP A 1 481 ? -10.200 -9.547 4.472 1.00 97.06 481 ASP A N 1
ATOM 3577 C CA . ASP A 1 481 ? -9.817 -8.625 3.404 1.00 97.06 481 ASP A CA 1
ATOM 3578 C C . ASP A 1 481 ? -8.733 -9.211 2.494 1.00 97.06 481 ASP A C 1
ATOM 3580 O O . ASP A 1 481 ? -7.811 -9.887 2.960 1.00 97.06 481 ASP A O 1
ATOM 3584 N N . VAL A 1 482 ? -8.851 -8.913 1.200 1.00 98.00 482 VAL A N 1
ATOM 3585 C CA . VAL A 1 482 ? -7.801 -9.080 0.195 1.00 98.00 482 VAL A CA 1
ATOM 3586 C C . VAL A 1 482 ? -7.631 -7.766 -0.553 1.00 98.00 482 VAL A C 1
ATOM 3588 O O . VAL A 1 482 ? -8.404 -7.444 -1.458 1.00 98.00 482 VAL A O 1
ATOM 3591 N N . THR A 1 483 ? -6.578 -7.040 -0.209 1.00 98.00 483 THR A N 1
ATOM 3592 C CA . THR A 1 483 ? -6.135 -5.829 -0.883 1.00 98.00 483 THR A CA 1
ATOM 3593 C C . THR A 1 483 ? -4.987 -6.144 -1.841 1.00 98.00 483 THR A C 1
ATOM 3595 O O . THR A 1 483 ? -3.923 -6.639 -1.458 1.00 98.00 483 THR A O 1
ATOM 3598 N N . TYR A 1 484 ? -5.222 -5.866 -3.123 1.00 97.56 484 TYR A N 1
ATOM 3599 C CA . TYR A 1 484 ? -4.234 -6.063 -4.174 1.00 97.56 484 TYR A CA 1
ATOM 3600 C C . TYR A 1 484 ? -3.227 -4.912 -4.217 1.00 97.56 484 TYR A C 1
ATOM 3602 O O . TYR A 1 484 ? -3.614 -3.745 -4.227 1.00 97.56 484 TYR A O 1
ATOM 3610 N N . PHE A 1 485 ? -1.944 -5.236 -4.316 1.00 94.31 485 PHE A N 1
ATOM 3611 C CA . PHE A 1 485 ? -0.868 -4.280 -4.538 1.00 94.31 485 PHE A CA 1
ATOM 3612 C C . PHE A 1 485 ? -0.508 -4.269 -6.031 1.00 94.31 485 PHE A C 1
ATOM 3614 O O . PHE A 1 485 ? -0.095 -5.303 -6.556 1.00 94.31 485 PHE A O 1
ATOM 3621 N N . ASN A 1 486 ? -0.635 -3.167 -6.778 1.00 91.75 486 ASN A N 1
ATOM 3622 C CA . ASN A 1 486 ? -1.082 -1.805 -6.438 1.00 91.75 486 ASN A CA 1
ATOM 3623 C C . ASN A 1 486 ? -1.890 -1.184 -7.608 1.00 91.75 486 ASN A C 1
ATOM 3625 O O . ASN A 1 486 ? -2.203 -1.872 -8.581 1.00 91.75 486 ASN A O 1
ATOM 3629 N N . TYR A 1 487 ? -2.253 0.107 -7.545 1.00 91.88 487 TYR A N 1
ATOM 3630 C CA . TYR A 1 487 ? -2.988 0.762 -8.643 1.00 91.88 487 TYR A CA 1
ATOM 3631 C C . TYR A 1 487 ? -2.186 0.839 -9.954 1.00 91.88 487 TYR A C 1
ATOM 3633 O O . TYR A 1 487 ? -2.629 0.311 -10.972 1.00 91.88 487 TYR A O 1
ATOM 3641 N N . ALA A 1 488 ? -1.002 1.457 -9.944 1.00 90.38 488 ALA A N 1
ATOM 3642 C CA . ALA A 1 488 ? -0.205 1.689 -11.150 1.00 90.38 488 ALA A CA 1
ATOM 3643 C C . ALA A 1 488 ? 1.179 1.042 -11.063 1.00 90.38 488 ALA A C 1
ATOM 3645 O O . ALA A 1 488 ? 1.833 1.084 -10.018 1.00 90.38 488 ALA A O 1
ATOM 3646 N N . ASP A 1 489 ? 1.646 0.499 -12.188 1.00 90.31 489 ASP A N 1
ATOM 3647 C CA . ASP A 1 489 ? 3.010 -0.005 -12.315 1.00 90.31 489 ASP A CA 1
ATOM 3648 C C . ASP A 1 489 ? 4.037 1.062 -11.985 1.00 90.31 489 ASP A C 1
ATOM 3650 O O . ASP A 1 489 ? 3.862 2.246 -12.285 1.00 90.31 489 ASP A O 1
ATOM 3654 N N . TYR A 1 490 ? 5.168 0.623 -11.442 1.00 84.62 490 TYR A N 1
ATOM 3655 C CA . TYR A 1 490 ? 6.251 1.529 -11.125 1.00 84.62 490 TYR A CA 1
ATOM 3656 C C . TYR A 1 490 ? 7.621 0.866 -11.185 1.00 84.62 490 TYR A C 1
ATOM 3658 O O . TYR A 1 490 ? 7.786 -0.322 -11.469 1.00 84.62 490 TYR A O 1
ATOM 3666 N N . GLY A 1 491 ? 8.640 1.691 -10.946 1.00 82.88 491 GLY A N 1
ATOM 3667 C CA . GLY A 1 491 ? 10.022 1.245 -10.954 1.00 82.88 491 GLY A CA 1
ATOM 3668 C C . GLY A 1 491 ? 10.442 0.716 -12.323 1.00 82.88 491 GLY A C 1
ATOM 3669 O O . GLY A 1 491 ? 9.895 1.085 -13.360 1.00 82.88 491 GLY A O 1
ATOM 3670 N N . ILE A 1 492 ? 11.469 -0.129 -12.316 1.00 79.12 492 ILE A N 1
ATOM 3671 C CA . ILE A 1 492 ? 11.996 -0.741 -13.542 1.00 79.12 492 ILE A CA 1
ATOM 3672 C C . ILE A 1 492 ? 11.488 -2.162 -13.755 1.00 79.12 492 ILE A C 1
ATOM 3674 O O . ILE A 1 492 ? 11.587 -2.652 -14.870 1.00 79.12 492 ILE A O 1
ATOM 3678 N N . ASN A 1 493 ? 10.992 -2.819 -12.705 1.00 83.00 493 ASN A N 1
ATOM 3679 C CA . ASN A 1 493 ? 10.496 -4.196 -12.731 1.00 83.00 493 ASN A CA 1
ATOM 3680 C C . ASN A 1 493 ? 9.381 -4.450 -11.697 1.00 83.00 493 ASN A C 1
ATOM 3682 O O . ASN A 1 493 ? 9.008 -5.606 -11.499 1.00 83.00 493 ASN A O 1
ATOM 3686 N N . ASP A 1 494 ? 8.880 -3.399 -11.039 1.00 80.19 494 ASP A N 1
ATOM 3687 C CA . ASP A 1 494 ? 7.847 -3.470 -10.000 1.00 80.19 494 ASP A CA 1
ATOM 3688 C C . ASP A 1 494 ? 6.470 -3.265 -10.656 1.00 80.19 494 ASP A C 1
ATOM 3690 O O . ASP A 1 494 ? 5.713 -2.343 -10.349 1.00 80.19 494 ASP A O 1
ATOM 3694 N N . PHE A 1 495 ? 6.173 -4.111 -11.648 1.00 89.94 495 PHE A N 1
ATOM 3695 C CA . PHE A 1 495 ? 4.978 -3.994 -12.491 1.00 89.94 495 PHE A CA 1
ATOM 3696 C C . PHE A 1 495 ? 3.772 -4.702 -11.866 1.00 89.94 495 PHE A C 1
ATOM 3698 O O . PHE A 1 495 ? 3.126 -5.554 -12.480 1.00 89.94 495 PHE A O 1
ATOM 3705 N N . TYR A 1 496 ? 3.524 -4.379 -10.602 1.00 92.62 496 TYR A N 1
ATOM 3706 C CA . TYR A 1 496 ? 2.439 -4.913 -9.788 1.00 92.62 496 TYR A CA 1
ATOM 3707 C C . TYR A 1 496 ? 1.071 -4.336 -10.147 1.00 92.62 496 TYR A C 1
ATOM 3709 O O . TYR A 1 496 ? 0.059 -4.991 -9.908 1.00 92.62 496 TYR A O 1
ATOM 3717 N N . GLY A 1 497 ? 1.049 -3.156 -10.761 1.00 93.12 497 GLY A N 1
ATOM 3718 C CA . GLY A 1 497 ? -0.128 -2.342 -11.003 1.00 93.12 497 GLY A CA 1
ATOM 3719 C C . GLY A 1 497 ? -1.242 -3.057 -11.748 1.00 93.12 497 GLY A C 1
ATOM 3720 O O . GLY A 1 497 ? -0.979 -3.932 -12.576 1.00 93.12 497 GLY A O 1
ATOM 3721 N N . ILE A 1 498 ? -2.478 -2.619 -11.511 1.00 94.19 498 ILE A N 1
ATOM 3722 C CA . ILE A 1 498 ? -3.630 -2.917 -12.378 1.00 94.19 498 ILE A CA 1
ATOM 3723 C C . ILE A 1 498 ? -3.747 -1.937 -13.556 1.00 94.19 498 ILE A C 1
ATOM 3725 O O . ILE A 1 498 ? -4.578 -2.130 -14.442 1.00 94.19 498 ILE A O 1
ATOM 3729 N N . VAL A 1 499 ? -2.910 -0.899 -13.576 1.00 91.50 499 VAL A N 1
ATOM 3730 C CA . VAL A 1 499 ? -2.752 0.084 -14.652 1.00 91.50 499 VAL A CA 1
ATOM 3731 C C . VAL A 1 499 ? -1.283 0.145 -15.061 1.00 91.50 499 VAL A C 1
ATOM 3733 O O . VAL A 1 499 ? -0.385 0.089 -14.218 1.0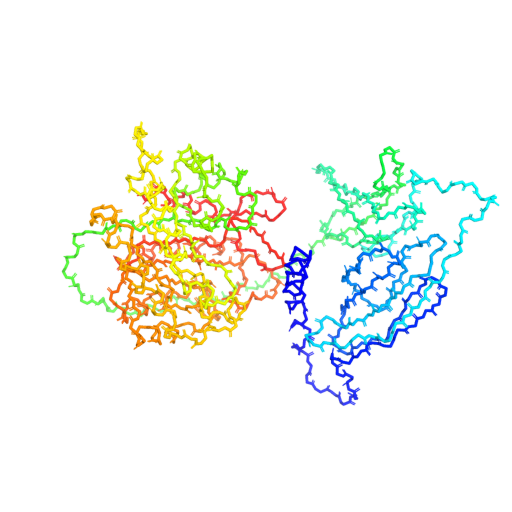0 91.50 499 VAL A O 1
ATOM 3736 N N . HIS A 1 500 ? -1.027 0.270 -16.360 1.00 87.50 500 HIS A N 1
ATOM 3737 C CA . HIS A 1 500 ? 0.330 0.446 -16.872 1.00 87.50 500 HIS A CA 1
ATOM 3738 C C . HIS A 1 500 ? 0.935 1.799 -16.468 1.00 87.50 500 HIS A C 1
ATOM 3740 O O . HIS A 1 500 ? 0.246 2.819 -16.417 1.00 87.50 500 HIS A O 1
ATOM 3746 N N . SER A 1 501 ? 2.250 1.831 -16.248 1.00 84.50 501 SER A N 1
ATOM 3747 C CA . SER A 1 501 ? 2.984 3.023 -15.787 1.00 84.50 501 SER A CA 1
ATOM 3748 C C . SER A 1 501 ? 3.010 4.161 -16.811 1.00 84.50 501 SER A C 1
ATOM 3750 O O . SER A 1 501 ? 3.192 5.321 -16.448 1.00 84.50 501 SER A O 1
ATOM 3752 N N . ASP A 1 502 ? 2.812 3.842 -18.090 1.00 80.50 502 ASP A N 1
ATOM 3753 C CA . ASP A 1 502 ? 2.703 4.801 -19.191 1.00 80.50 502 ASP A CA 1
ATOM 3754 C C . ASP A 1 502 ? 1.268 5.315 -19.410 1.00 80.50 502 ASP A C 1
ATOM 3756 O O . ASP A 1 502 ? 1.034 6.117 -20.314 1.00 80.50 502 ASP A O 1
ATOM 3760 N N . GLY A 1 503 ? 0.307 4.858 -18.598 1.00 77.50 503 GLY A N 1
ATOM 3761 C CA . GLY A 1 503 ? -1.106 5.200 -18.731 1.00 77.50 503 GLY A CA 1
ATOM 3762 C C . GLY A 1 503 ? -1.785 4.584 -19.957 1.00 77.50 503 GLY A C 1
ATOM 3763 O O . GLY A 1 503 ? -2.878 5.017 -20.315 1.00 77.50 503 GLY A O 1
ATOM 3764 N N . SER A 1 504 ? -1.171 3.589 -20.611 1.00 79.44 504 SER A N 1
ATOM 3765 C CA . SER A 1 504 ? -1.718 2.948 -21.819 1.00 79.44 504 SER A CA 1
ATOM 3766 C C . SER A 1 504 ? -3.021 2.173 -21.591 1.00 79.44 504 SER A C 1
ATOM 3768 O O . SER A 1 504 ? -3.704 1.842 -22.561 1.00 79.44 504 SER A O 1
ATOM 3770 N N . GLY A 1 505 ? -3.406 1.934 -20.334 1.00 89.94 505 GLY A N 1
ATOM 3771 C CA . GLY A 1 505 ? -4.717 1.410 -19.967 1.00 89.94 505 GLY A CA 1
ATOM 3772 C C . GLY A 1 505 ? -4.695 0.487 -18.754 1.00 89.94 505 GLY A C 1
ATOM 3773 O O . GLY A 1 505 ? -3.700 0.377 -18.034 1.00 89.94 505 GLY A O 1
ATOM 3774 N N . HIS A 1 506 ? -5.833 -0.171 -18.541 1.00 95.69 506 HIS A N 1
ATOM 3775 C CA . HIS A 1 506 ? -6.019 -1.196 -17.519 1.00 95.69 506 HIS A CA 1
ATOM 3776 C C . HIS A 1 506 ? -5.421 -2.527 -17.960 1.00 95.69 506 HIS A C 1
ATOM 3778 O O . HIS A 1 506 ? -5.627 -2.962 -19.093 1.00 95.69 506 HIS A O 1
ATOM 3784 N N . LYS A 1 507 ? -4.778 -3.219 -17.025 1.00 95.56 507 LYS A N 1
ATOM 3785 C CA . LYS A 1 507 ? -4.395 -4.620 -17.177 1.00 95.56 507 LYS A CA 1
ATOM 3786 C C . LYS A 1 507 ? -5.577 -5.547 -16.928 1.00 95.56 507 LYS A C 1
ATOM 3788 O O . LYS A 1 507 ? -6.599 -5.164 -16.356 1.00 95.56 507 LYS A O 1
ATOM 3793 N N . LEU A 1 508 ? -5.403 -6.824 -17.262 1.00 97.31 508 LEU A N 1
ATOM 3794 C CA . LEU A 1 508 ? -6.409 -7.865 -17.015 1.00 97.31 508 LEU A CA 1
ATOM 3795 C C . LEU A 1 508 ? -6.800 -8.001 -15.529 1.00 97.31 508 LEU A C 1
ATOM 3797 O O . LEU A 1 508 ? -7.951 -8.316 -15.223 1.00 97.31 508 LEU A O 1
ATOM 3801 N N . SER A 1 509 ? -5.880 -7.715 -14.604 1.00 97.06 509 SER A N 1
ATOM 3802 C CA . SER A 1 509 ? -6.120 -7.721 -13.154 1.00 97.06 509 SER A CA 1
ATOM 3803 C C . SER A 1 509 ? -7.169 -6.694 -12.704 1.00 97.06 509 SER A C 1
ATOM 3805 O O . SER A 1 509 ? -7.931 -6.983 -11.781 1.00 97.06 509 SER A O 1
ATOM 3807 N N . TYR A 1 510 ? -7.322 -5.564 -13.407 1.00 97.75 510 TYR A N 1
ATOM 3808 C CA . TYR A 1 510 ? -8.415 -4.610 -13.168 1.00 97.75 510 TYR A CA 1
ATOM 3809 C C . TYR A 1 510 ? -9.788 -5.279 -13.331 1.00 97.75 510 TYR A C 1
ATOM 3811 O O . TYR A 1 510 ? -10.673 -5.149 -12.484 1.00 97.75 510 TYR A O 1
ATOM 3819 N N . GLY A 1 511 ? -9.963 -6.045 -14.416 1.00 97.88 511 GLY A N 1
ATOM 3820 C CA . GLY A 1 511 ? -11.201 -6.775 -14.694 1.00 97.88 511 GLY A CA 1
ATOM 3821 C C . GLY A 1 511 ? -11.500 -7.845 -13.642 1.00 97.88 511 GLY A C 1
ATOM 3822 O O . GLY A 1 511 ? -12.660 -8.028 -13.266 1.00 97.88 511 GLY A O 1
ATOM 3823 N N . VAL A 1 512 ? -10.459 -8.502 -13.119 1.00 98.12 512 VAL A N 1
ATOM 3824 C CA . VAL A 1 512 ? -10.581 -9.481 -12.029 1.00 98.12 512 VAL A CA 1
ATOM 3825 C C . VAL A 1 512 ? -11.071 -8.815 -10.746 1.00 98.12 512 VAL A C 1
ATOM 3827 O O . VAL A 1 512 ? -12.046 -9.293 -10.166 1.00 98.12 512 VAL A O 1
ATOM 3830 N N . LEU A 1 513 ? -10.468 -7.695 -10.330 1.00 98.06 513 LEU A N 1
ATOM 3831 C CA . LEU A 1 513 ? -10.914 -6.953 -9.143 1.00 98.06 513 LEU A CA 1
ATOM 3832 C C . LEU A 1 513 ? -12.345 -6.437 -9.295 1.00 98.06 513 LEU A C 1
ATOM 3834 O O . LEU A 1 513 ? -13.144 -6.575 -8.370 1.00 98.06 513 LEU A O 1
ATOM 3838 N N . LYS A 1 514 ? -12.702 -5.929 -10.479 1.00 97.75 514 LYS A N 1
ATOM 3839 C CA . LYS A 1 514 ? -14.067 -5.491 -10.792 1.00 97.75 514 LYS A CA 1
ATOM 3840 C C . LYS A 1 514 ? -15.088 -6.613 -10.640 1.00 97.75 514 LYS A C 1
ATOM 3842 O O . LYS A 1 514 ? -16.114 -6.433 -9.983 1.00 97.75 514 LYS A O 1
ATOM 3847 N N . ALA A 1 515 ? -14.812 -7.772 -11.236 1.00 97.44 515 ALA A N 1
ATOM 3848 C CA . ALA A 1 515 ? -15.691 -8.933 -11.153 1.00 97.44 515 ALA A CA 1
ATOM 3849 C C . ALA A 1 515 ? -15.788 -9.468 -9.717 1.00 97.44 515 ALA A C 1
ATOM 3851 O O . ALA A 1 515 ? -16.880 -9.786 -9.247 1.00 97.44 515 ALA A O 1
ATOM 3852 N N . ALA A 1 516 ? -14.663 -9.525 -9.000 1.00 96.50 516 ALA A N 1
ATOM 3853 C CA . ALA A 1 516 ? -14.626 -9.953 -7.611 1.00 96.50 516 ALA A CA 1
ATOM 3854 C C . ALA A 1 516 ? -15.427 -9.008 -6.707 1.00 96.50 516 ALA A C 1
ATOM 3856 O O . ALA A 1 516 ? -16.256 -9.493 -5.942 1.00 96.50 516 ALA A O 1
ATOM 3857 N N . THR A 1 517 ? -15.255 -7.692 -6.849 1.00 95.25 517 THR A N 1
ATOM 3858 C CA . THR A 1 517 ? -15.988 -6.672 -6.083 1.00 95.25 517 THR A CA 1
ATOM 3859 C C . THR A 1 517 ? -17.488 -6.717 -6.356 1.00 95.25 517 THR A C 1
ATOM 3861 O O . THR A 1 517 ? -18.271 -6.607 -5.423 1.00 95.25 517 THR A O 1
ATOM 3864 N N . ALA A 1 518 ? -17.914 -6.921 -7.607 1.00 93.56 518 ALA A N 1
ATOM 3865 C CA . ALA A 1 518 ? -19.336 -7.079 -7.938 1.00 93.56 518 ALA A CA 1
ATOM 3866 C C . ALA A 1 518 ? -19.952 -8.368 -7.357 1.00 93.56 518 ALA A C 1
ATOM 3868 O O . ALA A 1 518 ? -21.167 -8.466 -7.197 1.00 93.56 518 ALA A O 1
ATOM 3869 N N . ALA A 1 519 ? -19.110 -9.358 -7.057 1.00 88.06 519 ALA A N 1
ATOM 3870 C CA . ALA A 1 519 ? -19.466 -10.582 -6.356 1.00 88.06 519 ALA A CA 1
ATOM 3871 C C . ALA A 1 519 ? -19.176 -10.505 -4.843 1.00 88.06 519 ALA A C 1
ATOM 3873 O O . ALA A 1 519 ? -19.165 -11.558 -4.198 1.00 88.06 519 ALA A O 1
ATOM 3874 N N . SER A 1 520 ? -18.934 -9.308 -4.293 1.00 82.50 520 SER A N 1
ATOM 3875 C CA . SER A 1 520 ? -18.943 -8.959 -2.861 1.00 82.50 520 SER A CA 1
ATOM 3876 C C . SER A 1 520 ? -20.200 -8.146 -2.528 1.00 82.50 520 SER A C 1
ATOM 3878 O O . SER A 1 520 ? -20.629 -8.170 -1.354 1.00 82.50 520 SER A O 1
#

Radius of gyration: 27.55 Å; chains: 1; bounding box: 70×81×64 Å

Secondary structure (DSSP, 8-state):
-HHHHHHHHHHHHHHHHHHGGGSS-----------TTSPP-EEEETTEEEEPPPTT--EEEEEEE-TTS--EEEEEESSEE-PPP-TT-EEEEEEEESSTTPPPPPPEEEEPPP--TTS----TTSPPPEEEETTEEEEPPPTT---EEEEEE-TTS--EEEEESSSEE-PPP-TT-EEEEEEEESSTTPPPPPPEEEEPPPPPPPP-PPPPP-PPP-----PPPP--------PPPEEEEE-TTS-HHHHHHHHHHH-SEEEEEGGGG-SHHHHHHHHHHT-EEEEEE--SS-GGGT-SHHHHHHHHHHHHHHBTT-TTTTT-SS---B-EEEESS-TT-TTT-TTTT-HHHHHHHHHHHHHHHHHHS-TTTPPEEEEESSTTTTTHHHHHHHHHTT---SEEEE---SBSGGGGGGTTHHHHHHHHHHH---EEEEEE-----TTSPP-SSB----HHHHHHHHHHHHHHHHHHSSEEEEEEE-SB-BTTTB---SB-TT---B-HHHHHHHHHHHT-